Protein AF-0000000075587710 (afdb_homodimer)

Solvent-accessible surface area (backbone atoms only — not comparable to full-atom values): 37498 Å² total; per-residue (Å²): 119,68,67,60,48,54,48,49,49,33,50,53,37,47,31,57,50,26,34,35,82,89,49,84,35,33,71,68,50,51,37,49,43,29,35,50,45,48,35,68,73,72,41,92,62,65,84,88,73,53,68,50,72,68,55,52,52,51,49,53,50,36,36,38,27,84,88,52,61,53,42,57,69,36,77,43,79,55,88,100,44,49,29,39,27,38,67,49,89,57,52,49,74,70,55,55,63,57,49,69,68,40,44,34,52,50,50,51,49,50,49,53,52,55,22,51,40,58,54,83,82,44,56,63,55,68,50,39,61,73,62,35,70,65,50,66,76,58,52,92,77,62,67,63,39,31,36,46,60,54,48,93,67,33,36,47,67,83,70,48,49,64,58,54,51,48,52,26,34,78,67,49,20,12,32,37,34,33,37,40,52,87,97,50,71,69,40,79,41,50,30,21,46,58,35,38,39,36,47,95,63,38,51,27,42,32,24,33,39,79,93,42,95,54,78,42,74,41,55,47,51,34,42,78,43,78,40,82,63,40,52,83,72,34,66,82,72,63,90,84,64,52,69,68,65,71,45,63,43,40,48,72,79,69,80,68,99,64,67,72,36,63,34,31,32,39,20,39,70,69,51,39,56,53,38,68,39,42,53,88,46,91,60,51,41,78,50,88,59,56,46,95,88,65,29,40,34,37,35,35,57,32,36,92,38,70,52,42,53,26,56,58,33,29,52,47,55,39,45,44,63,65,33,44,65,68,58,25,50,52,52,36,54,39,26,43,50,30,27,51,64,62,71,108,118,68,68,59,48,55,48,48,50,33,51,52,37,46,31,57,49,26,35,36,81,88,49,84,35,33,70,69,52,50,35,49,43,29,33,50,46,48,36,67,72,73,40,91,62,66,84,86,72,53,68,50,71,68,54,51,51,48,48,52,50,36,35,39,28,83,87,51,60,52,42,58,68,38,77,44,78,54,87,97,43,48,30,41,28,39,66,49,90,56,53,49,73,71,55,55,62,58,49,70,68,41,42,34,53,50,50,51,51,50,49,53,53,54,22,52,38,59,55,83,81,46,57,62,55,67,50,40,62,74,61,34,69,64,51,65,78,56,51,91,75,62,66,64,39,32,34,47,59,56,50,94,67,33,36,47,68,82,70,49,49,64,58,54,50,49,52,25,33,78,65,47,20,12,31,36,33,32,37,41,52,88,97,50,71,68,44,79,42,52,30,22,46,59,36,36,38,35,48,95,63,40,51,27,42,32,24,32,38,80,93,42,94,54,78,43,74,40,55,47,52,34,42,78,44,77,41,82,63,41,52,84,72,34,65,81,73,63,88,85,65,51,68,69,66,72,43,61,43,38,50,72,79,69,80,69,99,63,68,70,38,64,34,32,32,40,20,38,71,70,50,38,54,54,38,68,37,42,54,86,46,88,60,50,42,77,49,88,60,57,46,96,88,65,29,41,33,37,35,35,56,32,36,91,38,70,52,43,52,27,56,57,33,27,51,48,57,40,46,43,63,65,33,43,65,70,55,26,49,52,51,37,55,37,26,43,50,31,27,52,62,63,70,108

Radius of gyration: 30.26 Å; Cα contacts (8 Å, |Δi|>4): 1170; chains: 2; bounding box: 77×91×70 Å

InterPro domains:
  IPR026881 WYL domain [PF13280] (161-227)
  IPR051534 CBASS antivirus and pafABC operon-associated protein [PTHR34580] (23-342)
  IPR057727 WCX domain [PF25583] (269-338)

Foldseek 3Di:
DVVVVLLVQLQQQLQVVQQDPQDFAFLVNSQVSSQVSCCVVVPPDPPVPGDDSVVNVVSVVQCCDPVHQVWAKDFDDDDPTTTIHTPDHRDGSPPPDDDPVRVVVVLVVLLVLVLEPADLVCVVSVCVVVVCVPPVVSPPDSHRPYYDDADPPQAQSVVCLVVVLVVCQVSQWWKWWFFADPPDHTDTWIWRWHDWDDDPRWIWTWTDTLVGPDIDIGTSSGTDDMDTDGNPSGDDDDPPDDVCVVCQAAQDDDDDPDAWWKWKKWFAPVVCVVCVVPPSHPQKDWDPDHDPVGTTIIIGTHDDDPNVLVVVCVCPPRMAIDDDPVSNVVNVVVVVVVVVVVVD/DVVVVLLVQLQQQLQVVQQPPQDFAFLVNSQVSSQVSCCVVVPPDPPVPGDDSVVNVVSVVQCCDPVHQVFAKDFDDDDPTTTIHTPDHRDGSPPPDDDPVRVVVVLVVLLVLVLEPADLVCVVSVCVVVVCVPPVVSPPDSHRPYYDDADPPQAQSVVCLVVVLVVCQVSQWWKWWFFADPPDHTDTWIWRWHDWDDDPRWIWTWTDTLVGPDIDIGTSSGTDDMDTDGNPSGDDDDPPDDVCVVCQAAQDDDDDPDAWWKWKKWFAPVVCVVCVVPPSHPQKDWDPDHDPVRTTIIIGTHDDDPNVLVVVCVCPPRMAIDDDPVSNVVNVVVVVVVVVVVVD

Structure (mmCIF, N/CA/C/O backbone):
data_AF-0000000075587710-model_v1
#
loop_
_entity.id
_entity.type
_entity.pdbx_description
1 polymer 'WYL domain-containing protein'
#
loop_
_atom_site.group_PDB
_atom_site.id
_atom_site.type_symbol
_atom_site.label_atom_id
_atom_site.label_alt_id
_atom_site.label_comp_id
_atom_site.label_asym_id
_atom_site.label_entity_id
_atom_site.label_seq_id
_atom_site.pdbx_PDB_ins_code
_atom_site.Cartn_x
_atom_site.Cartn_y
_atom_site.Cartn_z
_atom_site.occupancy
_atom_site.B_iso_or_equiv
_atom_site.auth_seq_id
_atom_site.auth_comp_id
_atom_site.auth_asym_id
_atom_site.auth_atom_id
_atom_site.pdbx_PDB_model_num
ATOM 1 N N . MET A 1 1 ? -17.438 37.375 35.469 1 32.97 1 MET A N 1
ATOM 2 C CA . MET A 1 1 ? -16.5 36.281 35.281 1 32.97 1 MET A CA 1
ATOM 3 C C . MET A 1 1 ? -17.219 35 34.844 1 32.97 1 MET A C 1
ATOM 5 O O . MET A 1 1 ? -16.719 34.25 34 1 32.97 1 MET A O 1
ATOM 9 N N . ALA A 1 2 ? -18.328 34.719 35.438 1 43.59 2 ALA A N 1
ATOM 10 C CA . ALA A 1 2 ? -19.188 33.531 35.281 1 43.59 2 ALA A CA 1
ATOM 11 C C . ALA A 1 2 ? -19.828 33.531 33.875 1 43.59 2 ALA A C 1
ATOM 13 O O . ALA A 1 2 ? -19.969 32.469 33.281 1 43.59 2 ALA A O 1
ATOM 14 N N . THR A 1 3 ? -20.297 34.688 33.406 1 47.09 3 THR A N 1
ATOM 15 C CA . THR A 1 3 ? -20.969 34.969 32.156 1 47.09 3 THR A CA 1
ATOM 16 C C . THR A 1 3 ? -20.078 34.625 30.953 1 47.09 3 THR A C 1
ATOM 18 O O . THR A 1 3 ? -20.547 34.094 29.953 1 47.09 3 THR A O 1
ATOM 21 N N . ASN A 1 4 ? -18.812 34.844 31.203 1 57.78 4 ASN A N 1
ATOM 22 C CA . ASN A 1 4 ? -17.812 34.656 30.172 1 57.78 4 ASN A CA 1
ATOM 23 C C . ASN A 1 4 ? -17.547 33.156 29.922 1 57.78 4 ASN A C 1
ATOM 25 O O . ASN A 1 4 ? -17.406 32.75 28.781 1 57.78 4 ASN A O 1
ATOM 29 N N . LYS A 1 5 ? -17.766 32.438 31.016 1 62.84 5 LYS A N 1
ATOM 30 C CA . LYS A 1 5 ? -17.547 31.016 30.891 1 62.84 5 LYS A CA 1
ATOM 31 C C . LYS A 1 5 ? -18.688 30.344 30.125 1 62.84 5 LYS A C 1
ATOM 33 O O . LYS A 1 5 ? -18.453 29.484 29.281 1 62.84 5 LYS A O 1
ATOM 38 N N . ASN A 1 6 ? -19.938 30.734 30.547 1 73.25 6 ASN A N 1
ATOM 39 C CA . ASN A 1 6 ? -21.109 30.188 29.875 1 73.25 6 ASN A CA 1
ATOM 40 C C . ASN A 1 6 ? -21.078 30.5 28.375 1 73.25 6 ASN A C 1
ATOM 42 O O . ASN A 1 6 ? -21.469 29.656 27.562 1 73.25 6 ASN A O 1
ATOM 46 N N . ALA A 1 7 ? -20.609 31.719 28.172 1 76.38 7 ALA A N 1
ATOM 47 C CA . ALA A 1 7 ? -20.5 32.094 26.766 1 76.38 7 ALA A CA 1
ATOM 48 C C . ALA A 1 7 ? -19.516 31.188 26.031 1 76.38 7 ALA A C 1
ATOM 50 O O . ALA A 1 7 ? -19.781 30.734 24.922 1 76.38 7 ALA A O 1
ATOM 51 N N . GLN A 1 8 ? -18.5 30.891 26.719 1 72.06 8 GLN A N 1
ATOM 52 C CA . GLN A 1 8 ? -17.484 30.031 26.125 1 72.06 8 GLN A CA 1
ATOM 53 C C . GLN A 1 8 ? -18.031 28.625 25.875 1 72.06 8 GLN A C 1
ATOM 55 O O . GLN A 1 8 ? -17.75 28.016 24.844 1 72.06 8 GLN A O 1
ATOM 60 N N . ILE A 1 9 ? -18.781 28.219 26.812 1 74.75 9 ILE A N 1
ATOM 61 C CA . ILE A 1 9 ? -19.391 26.906 26.672 1 74.75 9 ILE A CA 1
ATOM 62 C C . ILE A 1 9 ? -20.328 26.891 25.469 1 74.75 9 ILE A C 1
ATOM 64 O O . ILE A 1 9 ? -20.328 25.938 24.672 1 74.75 9 ILE A O 1
ATOM 68 N N . ARG A 1 10 ? -21.047 27.953 25.375 1 84.12 10 ARG A N 1
ATOM 69 C CA . ARG A 1 10 ? -21.984 28.062 24.266 1 84.12 10 ARG A CA 1
ATOM 70 C C . ARG A 1 10 ? -21.25 28.125 22.922 1 84.12 10 ARG A C 1
ATOM 72 O O . ARG A 1 10 ? -21.641 27.469 21.953 1 84.12 10 ARG A O 1
ATOM 79 N N . TYR A 1 11 ? -20.156 28.906 22.922 1 80.5 11 TYR A N 1
ATOM 80 C CA . TYR A 1 11 ? -19.391 29.016 21.688 1 80.5 11 TYR A CA 1
ATOM 81 C C . TYR A 1 11 ? -18.875 27.656 21.25 1 80.5 11 TYR A C 1
ATOM 83 O O . TYR A 1 11 ? -18.906 27.344 20.047 1 80.5 11 TYR A O 1
ATOM 91 N N . GLN A 1 12 ? -18.438 26.906 22.203 1 74.31 12 GLN A N 1
ATOM 92 C CA . GLN A 1 12 ? -17.922 25.578 21.875 1 74.31 12 GLN A CA 1
ATOM 93 C C . GLN A 1 12 ? -19.016 24.672 21.344 1 74.31 12 GLN A C 1
ATOM 95 O O . GLN A 1 12 ? -18.812 23.906 20.406 1 74.31 12 GLN A O 1
ATOM 100 N N . ALA A 1 13 ? -20.172 24.719 22 1 81.38 13 ALA A N 1
ATOM 101 C CA . ALA A 1 13 ? -21.312 23.922 21.562 1 81.38 13 ALA A CA 1
ATOM 102 C C . ALA A 1 13 ? -21.734 24.312 20.141 1 81.38 13 ALA A C 1
ATOM 104 O O . ALA A 1 13 ? -21.984 23.453 19.297 1 81.38 13 ALA A O 1
ATOM 105 N N . LEU A 1 14 ? -21.812 25.625 19.906 1 88.38 14 LEU A N 1
ATOM 106 C CA . LEU A 1 14 ? -22.188 26.125 18.594 1 88.38 14 LEU A CA 1
ATOM 107 C C . LEU A 1 14 ? -21.141 25.719 17.547 1 88.38 14 LEU A C 1
ATOM 109 O O . LEU A 1 14 ? -21.5 25.344 16.438 1 88.38 14 LEU A O 1
ATOM 113 N N . ASP A 1 15 ? -19.875 25.844 17.969 1 80.25 15 ASP A N 1
ATOM 114 C CA . ASP A 1 15 ? -18.766 25.469 17.078 1 80.25 15 ASP A CA 1
ATOM 115 C C . ASP A 1 15 ? -18.922 24.031 16.594 1 80.25 15 ASP A C 1
ATOM 117 O O . ASP A 1 15 ? -18.766 23.75 15.406 1 80.25 15 ASP A O 1
ATOM 121 N N . ARG A 1 16 ? -19.234 23.125 17.469 1 78.12 16 ARG A N 1
ATOM 122 C CA . ARG A 1 16 ? -19.422 21.719 17.141 1 78.12 16 ARG A CA 1
ATOM 123 C C . ARG A 1 16 ? -20.562 21.531 16.156 1 78.12 16 ARG A C 1
ATOM 125 O O . ARG A 1 16 ? -20.469 20.734 15.219 1 78.12 16 ARG A O 1
ATOM 132 N N . CYS A 1 17 ? -21.625 22.25 16.406 1 86.06 17 CYS A N 1
ATOM 133 C CA . CYS A 1 17 ? -22.812 22.125 15.562 1 86.06 17 CYS A CA 1
ATOM 134 C C . CYS A 1 17 ? -22.547 22.719 14.18 1 86.06 17 CYS A C 1
ATOM 136 O O . CYS A 1 17 ? -22.828 22.078 13.164 1 86.06 17 CYS A O 1
ATOM 138 N N . LEU A 1 18 ? -21.953 23.922 14.141 1 88.81 18 LEU A N 1
ATOM 139 C CA . LEU A 1 18 ? -21.781 24.656 12.891 1 88.81 18 LEU A CA 1
ATOM 140 C C . LEU A 1 18 ? -20.734 23.984 12.016 1 88.81 18 LEU A C 1
ATOM 142 O O . LEU A 1 18 ? -20.766 24.109 10.789 1 88.81 18 LEU A O 1
ATOM 146 N N . GLY A 1 19 ? -19.812 23.328 12.688 1 80.31 19 GLY A N 1
ATOM 147 C CA . GLY A 1 19 ? -18.766 22.641 11.969 1 80.31 19 GLY A CA 1
ATOM 148 C C . GLY A 1 19 ? -19.203 21.312 11.391 1 80.31 19 GLY A C 1
ATOM 149 O O . GLY A 1 19 ? -18.531 20.75 10.523 1 80.31 19 GLY A O 1
ATOM 150 N N . ASN A 1 20 ? -20.266 20.781 11.844 1 75.38 20 ASN A N 1
ATOM 151 C CA . ASN A 1 20 ? -20.781 19.484 11.398 1 75.38 20 ASN A CA 1
ATOM 152 C C . ASN A 1 20 ? -21.641 19.625 10.148 1 75.38 20 ASN A C 1
ATOM 154 O O . ASN A 1 20 ? -22.828 19.922 10.234 1 75.38 20 ASN A O 1
ATOM 158 N N . TRP A 1 21 ? -21.016 19.406 8.945 1 72.81 21 TRP A N 1
ATOM 159 C CA . TRP A 1 21 ? -21.703 19.594 7.672 1 72.81 21 TRP A CA 1
ATOM 160 C C . TRP A 1 21 ? -22.641 18.422 7.387 1 72.81 21 TRP A C 1
ATOM 162 O O . TRP A 1 21 ? -23.422 18.469 6.434 1 72.81 21 TRP A O 1
ATOM 172 N N . SER A 1 22 ? -22.531 17.453 8.156 1 65.56 22 SER A N 1
ATOM 173 C CA . SER A 1 22 ? -23.359 16.266 7.91 1 65.56 22 SER A CA 1
ATOM 174 C C . SER A 1 22 ? -24.766 16.469 8.453 1 65.56 22 SER A C 1
ATOM 176 O O . SER A 1 22 ? -25.688 15.711 8.102 1 65.56 22 SER A O 1
ATOM 178 N N . ARG A 1 23 ? -24.953 17.391 9.281 1 79.06 23 ARG A N 1
ATOM 179 C CA . ARG A 1 23 ? -26.234 17.641 9.922 1 79.06 23 ARG A CA 1
ATOM 180 C C . ARG A 1 23 ? -26.656 19.094 9.742 1 79.06 23 ARG A C 1
ATOM 182 O O . ARG A 1 23 ? -25.828 20 9.844 1 79.06 23 ARG A O 1
ATOM 189 N N . ARG A 1 24 ? -27.922 19.234 9.383 1 86.5 24 ARG A N 1
ATOM 190 C CA . ARG A 1 24 ? -28.484 20.594 9.32 1 86.5 24 ARG A CA 1
ATOM 191 C C . ARG A 1 24 ? -28.938 21.047 10.695 1 86.5 24 ARG A C 1
ATOM 193 O O . ARG A 1 24 ? -29.859 20.469 11.273 1 86.5 24 ARG A O 1
ATOM 200 N N . TYR A 1 25 ? -28.344 22.047 11.242 1 92.38 25 TYR A N 1
ATOM 201 C CA . TYR A 1 25 ? -28.703 22.578 12.555 1 92.38 25 TYR A CA 1
ATOM 202 C C . TYR A 1 25 ? -29.578 23.812 12.422 1 92.38 25 TYR A C 1
ATOM 204 O O . TYR A 1 25 ? -29.109 24.859 11.93 1 92.38 25 TYR A O 1
ATOM 212 N N . TYR A 1 26 ? -30.906 23.641 12.82 1 93.31 26 TYR A N 1
ATOM 213 C CA . TYR A 1 26 ? -31.812 24.781 12.906 1 93.31 26 TYR A CA 1
ATOM 214 C C . TYR A 1 26 ? -31.625 25.516 14.227 1 93.31 26 TYR A C 1
ATOM 216 O O . TYR A 1 26 ? -30.938 25.047 15.125 1 93.31 26 TYR A O 1
ATOM 224 N N . ILE A 1 27 ? -32.281 26.734 14.297 1 94.06 27 ILE A N 1
ATOM 225 C CA . ILE A 1 27 ? -32.062 27.578 15.469 1 94.06 27 ILE A CA 1
ATOM 226 C C . ILE A 1 27 ? -32.469 26.812 16.734 1 94.06 27 ILE A C 1
ATOM 228 O O . ILE A 1 27 ? -31.812 26.938 17.766 1 94.06 27 ILE A O 1
ATOM 232 N N . GLU A 1 28 ? -33.469 25.969 16.594 1 93.12 28 GLU A N 1
ATOM 233 C CA . GLU A 1 28 ? -33.938 25.203 17.75 1 93.12 28 GLU A CA 1
ATOM 234 C C . GLU A 1 28 ? -32.906 24.156 18.156 1 93.12 28 GLU A C 1
ATOM 236 O O . GLU A 1 28 ? -32.719 23.906 19.344 1 93.12 28 GLU A O 1
ATOM 241 N N . ASP A 1 29 ? -32.25 23.641 17.172 1 92.5 29 ASP A N 1
ATOM 242 C CA . ASP A 1 29 ? -31.203 22.656 17.422 1 92.5 29 ASP A CA 1
ATOM 243 C C . ASP A 1 29 ? -30.016 23.297 18.141 1 92.5 29 ASP A C 1
ATOM 245 O O . ASP A 1 29 ? -29.422 22.688 19.031 1 92.5 29 ASP A O 1
ATOM 249 N N . LEU A 1 30 ? -29.688 24.469 17.734 1 94.38 30 LEU A N 1
ATOM 250 C CA . LEU A 1 30 ? -28.562 25.188 18.328 1 94.38 30 LEU A CA 1
ATOM 251 C C . LEU A 1 30 ? -28.859 25.562 19.766 1 94.38 30 LEU A C 1
ATOM 253 O O . LEU A 1 30 ? -27.969 25.469 20.625 1 94.38 30 LEU A O 1
ATOM 257 N N . ILE A 1 31 ? -30.109 25.922 20.062 1 93.12 31 ILE A N 1
ATOM 258 C CA . ILE A 1 31 ? -30.547 26.234 21.422 1 93.12 31 ILE A CA 1
ATOM 259 C C . ILE A 1 31 ? -30.422 25 22.297 1 93.12 31 ILE A C 1
ATOM 261 O O . ILE A 1 31 ? -29.875 25.062 23.406 1 93.12 31 ILE A O 1
ATOM 265 N N . ASP A 1 32 ? -30.875 23.953 21.703 1 90.88 32 ASP A N 1
ATOM 266 C CA . ASP A 1 32 ? -30.812 22.688 22.453 1 90.88 32 ASP A CA 1
ATOM 267 C C . ASP A 1 32 ? -29.375 22.297 22.75 1 90.88 32 ASP A C 1
ATOM 269 O O . ASP A 1 32 ? -29.062 21.844 23.844 1 90.88 32 ASP A O 1
ATOM 273 N N . ALA A 1 33 ? -28.547 22.469 21.75 1 88.75 33 ALA A N 1
ATOM 274 C CA . ALA A 1 33 ? -27.141 22.109 21.922 1 88.75 33 ALA A CA 1
ATOM 275 C C . ALA A 1 33 ? -26.484 22.969 23 1 88.75 33 ALA A C 1
ATOM 277 O O . ALA A 1 33 ? -25.703 22.453 23.812 1 88.75 33 ALA A O 1
ATOM 278 N N . CYS A 1 34 ? -26.734 24.203 23.062 1 88 34 CYS A N 1
ATOM 279 C CA . CYS A 1 34 ? -26.188 25.109 24.062 1 88 34 CYS A CA 1
ATOM 280 C C . CYS A 1 34 ? -26.688 24.75 25.453 1 88 34 CYS A C 1
ATOM 282 O O . CYS A 1 34 ? -25.906 24.688 26.406 1 88 34 CYS A O 1
ATOM 284 N N . ASN A 1 35 ? -27.969 24.516 25.516 1 86.69 35 ASN A N 1
ATOM 285 C CA . ASN A 1 35 ? -28.562 24.188 26.812 1 86.69 35 ASN A CA 1
ATOM 286 C C . ASN A 1 35 ? -28.031 22.859 27.359 1 86.69 35 ASN A C 1
ATOM 288 O O . ASN A 1 35 ? -27.812 22.719 28.562 1 86.69 35 ASN A O 1
ATOM 292 N N . GLU A 1 36 ? -27.938 21.969 26.438 1 83.69 36 GLU A N 1
ATOM 293 C CA . GLU A 1 36 ? -27.359 20.703 26.844 1 83.69 36 GLU A CA 1
ATOM 294 C C . GLU A 1 36 ? -25.922 20.875 27.359 1 83.69 36 GLU A C 1
ATOM 296 O O . GLU A 1 36 ? -25.562 20.297 28.375 1 83.69 36 GLU A O 1
ATOM 301 N N . ALA A 1 37 ? -25.141 21.625 26.656 1 79.38 37 ALA A N 1
ATOM 302 C CA . ALA A 1 37 ? -23.75 21.859 27.047 1 79.38 37 ALA A CA 1
ATOM 303 C C . ALA A 1 37 ? -23.672 22.578 28.391 1 79.38 37 ALA A C 1
ATOM 305 O O . ALA A 1 37 ? -22.844 22.234 29.25 1 79.38 37 ALA A O 1
ATOM 306 N N . LEU A 1 38 ? -24.469 23.5 28.594 1 79.81 38 LEU A N 1
ATOM 307 C CA . LEU A 1 38 ? -24.516 24.234 29.844 1 79.81 38 LEU A CA 1
ATOM 308 C C . LEU A 1 38 ? -24.938 23.344 31 1 79.81 38 LEU A C 1
ATOM 310 O O . LEU A 1 38 ? -24.406 23.453 32.094 1 79.81 38 LEU A O 1
ATOM 314 N N . TYR A 1 39 ? -25.938 22.547 30.609 1 78.25 39 TYR A N 1
ATOM 315 C CA . TYR A 1 39 ? -26.391 21.609 31.625 1 78.25 39 TYR A CA 1
ATOM 316 C C . TYR A 1 39 ? -25.266 20.672 32.031 1 78.25 39 TYR A C 1
ATOM 318 O O . TYR A 1 39 ? -25.062 20.406 33.219 1 78.25 39 TYR A O 1
ATOM 326 N N . LEU A 1 40 ? -24.594 20.188 31.062 1 74.94 40 LEU A N 1
ATOM 327 C CA . LEU A 1 40 ? -23.516 19.234 31.297 1 74.94 40 LEU A CA 1
ATOM 328 C C . LEU A 1 40 ? -22.391 19.875 32.094 1 74.94 40 LEU A C 1
ATOM 330 O O . LEU A 1 40 ? -21.797 19.234 32.969 1 74.94 40 LEU A O 1
ATOM 334 N N . TYR A 1 41 ? -22 21.016 31.797 1 65 41 TYR A N 1
ATOM 335 C CA . TYR A 1 41 ? -20.859 21.672 32.406 1 65 41 TYR A CA 1
ATOM 336 C C . TYR A 1 41 ? -21.25 22.297 33.75 1 65 41 TYR A C 1
ATOM 338 O O . TYR A 1 41 ? -20.469 22.281 34.719 1 65 41 TYR A O 1
ATOM 346 N N . ASN A 1 42 ? -22.312 22.891 33.812 1 66.88 42 ASN A N 1
ATOM 347 C CA . ASN A 1 42 ? -22.703 23.594 35.031 1 66.88 42 ASN A CA 1
ATOM 348 C C . ASN A 1 42 ? -23.5 22.688 35.969 1 66.88 42 ASN A C 1
ATOM 350 O O . ASN A 1 42 ? -23.656 23 37.125 1 66.88 42 ASN A O 1
ATOM 354 N N . GLY A 1 43 ? -23.781 21.391 35.656 1 61 43 GLY A N 1
ATOM 355 C CA . GLY A 1 43 ? -24.609 20.5 36.438 1 61 43 GLY A CA 1
ATOM 356 C C . GLY A 1 43 ? -26.094 20.766 36.312 1 61 43 GLY A C 1
ATOM 357 O O . GLY A 1 43 ? -26.516 21.484 35.406 1 61 43 GLY A O 1
ATOM 358 N N . GLN A 1 44 ? -27.062 20.5 37.625 1 53.81 44 GLN A N 1
ATOM 359 C CA . GLN A 1 44 ? -28.5 20.422 37.75 1 53.81 44 GLN A CA 1
ATOM 360 C C . GLN A 1 44 ? -29.172 21.719 37.344 1 53.81 44 GLN A C 1
ATOM 362 O O . GLN A 1 44 ? -29.375 22.625 38.156 1 53.81 44 GLN A O 1
ATOM 367 N N . GLY A 1 45 ? -28.938 22.344 36.438 1 50.12 45 GLY A N 1
ATOM 368 C CA . GLY A 1 45 ? -29.594 23.641 36.344 1 50.12 45 GLY A CA 1
ATOM 369 C C . GLY A 1 45 ? -31.094 23.531 36.062 1 50.12 45 GLY A C 1
ATOM 370 O O . GLY A 1 45 ? -31.562 22.5 35.594 1 50.12 45 GLY A O 1
ATOM 371 N N . LYS A 1 46 ? -31.953 24.156 36.906 1 51 46 LYS A N 1
ATOM 372 C CA . LYS A 1 46 ? -33.406 24.219 36.688 1 51 46 LYS A CA 1
ATOM 373 C C . LYS A 1 46 ? -33.719 24.5 35.219 1 51 46 LYS A C 1
ATOM 375 O O . LYS A 1 46 ? -33.031 25.297 34.562 1 51 46 LYS A O 1
ATOM 380 N N . LYS A 1 47 ? -34.438 23.703 34.531 1 50.97 47 LYS A N 1
ATOM 381 C CA . LYS A 1 47 ? -35.031 23.719 33.219 1 50.97 47 LYS A CA 1
ATOM 382 C C . LYS A 1 47 ? -35.344 25.141 32.75 1 50.97 47 LYS A C 1
ATOM 384 O O . LYS A 1 47 ? -35.25 25.438 31.547 1 50.97 47 LYS A O 1
ATOM 389 N N . GLU A 1 48 ? -35.688 25.953 33.594 1 52.81 48 GLU A N 1
ATOM 390 C CA . GLU A 1 48 ? -36.188 27.312 33.344 1 52.81 48 GLU A CA 1
ATOM 391 C C . GLU A 1 48 ? -35.031 28.234 32.969 1 52.81 48 GLU A C 1
ATOM 393 O O . GLU A 1 48 ? -35.219 29.328 32.438 1 52.81 48 GLU A O 1
ATOM 398 N N . ASP A 1 49 ? -33.656 27.828 33.125 1 60.84 49 ASP A N 1
ATOM 399 C CA . ASP A 1 49 ? -32.5 28.719 33.094 1 60.84 49 ASP A CA 1
ATOM 400 C C . ASP A 1 49 ? -31.703 28.5 31.797 1 60.84 49 ASP A C 1
ATOM 402 O O . ASP A 1 49 ? -30.547 28.891 31.719 1 60.84 49 ASP A O 1
ATOM 406 N N . GLY A 1 50 ? -32.188 27.953 30.938 1 73.19 50 GLY A N 1
ATOM 407 C CA . GLY A 1 50 ? -31.5 27.703 29.688 1 73.19 50 GLY A CA 1
ATOM 408 C C . GLY A 1 50 ? -31.469 28.906 28.766 1 73.19 50 GLY A C 1
ATOM 409 O O . GLY A 1 50 ? -32.188 29.875 29 1 73.19 50 GLY A O 1
ATOM 410 N N . VAL A 1 51 ? -30.562 28.922 27.797 1 84.19 51 VAL A N 1
ATOM 411 C CA . VAL A 1 51 ? -30.453 30.047 26.891 1 84.19 51 VAL A CA 1
ATOM 412 C C . VAL A 1 51 ? -31.625 30.031 25.891 1 84.19 51 VAL A C 1
ATOM 414 O O . VAL A 1 51 ? -32.156 28.969 25.578 1 84.19 51 VAL A O 1
ATOM 417 N N . LYS A 1 52 ? -32.219 31.188 25.625 1 88.44 52 LYS A N 1
ATOM 418 C CA . LYS A 1 52 ? -33.312 31.359 24.672 1 88.44 52 LYS A CA 1
ATOM 419 C C . LYS A 1 52 ? -32.75 31.734 23.297 1 88.44 52 LYS A C 1
ATOM 421 O O . LYS A 1 52 ? -31.547 31.891 23.109 1 88.44 52 LYS A O 1
ATOM 426 N N . LYS A 1 53 ? -33.719 31.828 22.375 1 92.44 53 LYS A N 1
ATOM 427 C CA . LYS A 1 53 ? -33.406 32.062 20.969 1 92.44 53 LYS A CA 1
ATOM 428 C C . LYS A 1 53 ? -32.531 33.312 20.812 1 92.44 53 LYS A C 1
ATOM 430 O O . LYS A 1 53 ? -31.547 33.312 20.078 1 92.44 53 LYS A O 1
ATOM 435 N N . ARG A 1 54 ? -32.875 34.344 21.5 1 90.25 54 ARG A N 1
ATOM 436 C CA . ARG A 1 54 ? -32.188 35.625 21.375 1 90.25 54 ARG A CA 1
ATOM 437 C C . ARG A 1 54 ? -30.719 35.469 21.75 1 90.25 54 ARG A C 1
ATOM 439 O O . ARG A 1 54 ? -29.844 36 21.062 1 90.25 54 ARG A O 1
ATOM 446 N N . GLN A 1 55 ? -30.422 34.781 22.797 1 87.88 55 GLN A N 1
ATOM 447 C CA . GLN A 1 55 ? -29.047 34.594 23.266 1 87.88 55 GLN A CA 1
ATOM 448 C C . GLN A 1 55 ? -28.219 33.844 22.25 1 87.88 55 GLN A C 1
ATOM 450 O O . GLN A 1 55 ? -27.062 34.188 21.984 1 87.88 55 GLN A O 1
ATOM 455 N N . VAL A 1 56 ? -28.766 32.812 21.688 1 92.56 56 VAL A N 1
ATOM 456 C CA . VAL A 1 56 ? -28.047 32 20.703 1 92.56 56 VAL A CA 1
ATOM 457 C C . VAL A 1 56 ? -27.766 32.844 19.453 1 92.56 56 VAL A C 1
ATOM 459 O O . VAL A 1 56 ? -26.672 32.781 18.891 1 92.56 56 VAL A O 1
ATOM 462 N N . GLN A 1 57 ? -28.719 33.625 19.125 1 91.44 57 GLN A N 1
ATOM 463 C CA . GLN A 1 57 ? -28.531 34.5 17.984 1 91.44 57 GLN A CA 1
ATOM 464 C C . GLN A 1 57 ? -27.422 35.531 18.266 1 91.44 57 GLN A C 1
ATOM 466 O O . GLN A 1 57 ? -26.625 35.812 17.375 1 91.44 57 GLN A O 1
ATOM 471 N N . ASP A 1 58 ? -27.422 36 19.422 1 88 58 ASP A N 1
ATOM 472 C CA . ASP A 1 58 ? -26.375 36.938 19.828 1 88 58 ASP A CA 1
ATOM 473 C C . ASP A 1 58 ? -25 36.25 19.797 1 88 58 ASP A C 1
ATOM 475 O O . ASP A 1 58 ? -24.016 36.844 19.391 1 88 58 ASP A O 1
ATOM 479 N N . ASP A 1 59 ? -24.984 35.094 20.297 1 87.88 59 ASP A N 1
ATOM 480 C CA . ASP A 1 59 ? -23.75 34.312 20.281 1 87.88 59 ASP A CA 1
ATOM 481 C C . ASP A 1 59 ? -23.25 34.094 18.859 1 87.88 59 ASP A C 1
ATOM 483 O O . ASP A 1 59 ? -22.062 34.219 18.578 1 87.88 59 ASP A O 1
ATOM 487 N N . LEU A 1 60 ? -24.188 33.75 17.984 1 90.62 60 LEU A N 1
ATOM 488 C CA . LEU A 1 60 ? -23.828 33.562 16.594 1 90.62 60 LEU A CA 1
ATOM 489 C C . LEU A 1 60 ? -23.234 34.844 16 1 90.62 60 LEU A C 1
ATOM 491 O O . LEU A 1 60 ? -22.234 34.781 15.297 1 90.62 60 LEU A O 1
ATOM 495 N N . LYS A 1 61 ? -23.875 35.938 16.312 1 86.19 61 LYS A N 1
ATOM 496 C CA . LYS A 1 61 ? -23.391 37.219 15.844 1 86.19 61 LYS A CA 1
ATOM 497 C C . LYS A 1 61 ? -22 37.531 16.391 1 86.19 61 LYS A C 1
ATOM 499 O O . LYS A 1 61 ? -21.156 38.062 15.68 1 86.19 61 LYS A O 1
ATOM 504 N N . PHE A 1 62 ? -21.797 37.188 17.609 1 79.44 62 PHE A N 1
ATOM 505 C CA . PHE A 1 62 ? -20.5 37.375 18.219 1 79.44 62 PHE A CA 1
ATOM 506 C C . PHE A 1 62 ? -19.438 36.5 17.516 1 79.44 62 PHE A C 1
ATOM 508 O O . PHE A 1 62 ? -18.344 37 17.219 1 79.44 62 PHE A O 1
ATOM 515 N N . MET A 1 63 ? -19.766 35.281 17.328 1 81.38 63 MET A N 1
ATOM 516 C CA . MET A 1 63 ? -18.828 34.375 16.688 1 81.38 63 MET A CA 1
ATOM 517 C C . MET A 1 63 ? -18.422 34.875 15.305 1 81.38 63 MET A C 1
ATOM 519 O O . MET A 1 63 ? -17.281 34.656 14.875 1 81.38 63 MET A O 1
ATOM 523 N N . GLU A 1 64 ? -19.344 35.625 14.711 1 80.81 64 GLU A N 1
ATOM 524 C CA . GLU A 1 64 ? -19.078 36.188 13.383 1 80.81 64 GLU A CA 1
ATOM 525 C C . GLU A 1 64 ? -18.328 37.5 13.477 1 80.81 64 GLU A C 1
ATOM 527 O O . GLU A 1 64 ? -17.625 37.875 12.547 1 80.81 64 GLU A O 1
ATOM 532 N N . SER A 1 65 ? -18.469 38.094 14.508 1 74.31 65 SER A N 1
ATOM 533 C CA . SER A 1 65 ? -17.953 39.438 14.664 1 74.31 65 SER A CA 1
ATOM 534 C C . SER A 1 65 ? -16.422 39.469 14.719 1 74.31 65 SER A C 1
ATOM 536 O O . SER A 1 65 ? -15.805 38.438 15.008 1 74.31 65 SER A O 1
ATOM 538 N N . GLU A 1 66 ? -15.859 40.625 14.484 1 65.31 66 GLU A N 1
ATOM 539 C CA . GLU A 1 66 ? -14.414 40.844 14.523 1 65.31 66 GLU A CA 1
ATOM 540 C C . GLU A 1 66 ? -13.875 40.688 15.945 1 65.31 66 GLU A C 1
ATOM 542 O O . GLU A 1 66 ? -12.766 40.188 16.141 1 65.31 66 GLU A O 1
ATOM 547 N N . GLU A 1 67 ? -14.625 41.062 16.844 1 58.12 67 GLU A N 1
ATOM 548 C CA . GLU A 1 67 ? -14.227 41 18.25 1 58.12 67 GLU A CA 1
ATOM 549 C C . GLU A 1 67 ? -14.328 39.562 18.766 1 58.12 67 GLU A C 1
ATOM 551 O O . GLU A 1 67 ? -13.727 39.219 19.797 1 58.12 67 GLU A O 1
ATOM 556 N N . GLY A 1 68 ? -15.172 38.781 18.094 1 61 68 GLY A N 1
ATOM 557 C CA . GLY A 1 68 ? -15.312 37.375 18.5 1 61 68 GLY A CA 1
ATOM 558 C C . GLY A 1 68 ? -14.305 36.469 17.844 1 61 68 GLY A C 1
ATOM 559 O O . GLY A 1 68 ? -13.102 36.656 18 1 61 68 GLY A O 1
ATOM 560 N N . TYR A 1 69 ? -14.875 35.531 17.031 1 63.75 69 TYR A N 1
ATOM 561 C CA . TYR A 1 69 ? -14.031 34.5 16.438 1 63.75 69 TYR A CA 1
ATOM 562 C C . TYR A 1 69 ? -13.906 34.719 14.93 1 63.75 69 TYR A C 1
ATOM 564 O O . TYR A 1 69 ? -13.227 33.938 14.242 1 63.75 69 TYR A O 1
ATOM 572 N N . ARG A 1 70 ? -14.562 35.781 14.398 1 65.38 70 ARG A N 1
ATOM 573 C CA . ARG A 1 70 ? -14.555 36.125 12.977 1 65.38 70 ARG A CA 1
ATOM 574 C C . ARG A 1 70 ? -14.93 34.906 12.133 1 65.38 70 ARG A C 1
ATOM 576 O O . ARG A 1 70 ? -14.312 34.656 11.094 1 65.38 70 ARG A O 1
ATOM 583 N N . MET A 1 71 ? -15.844 34.125 12.594 1 76.56 71 MET A N 1
ATOM 584 C CA . MET A 1 71 ? -16.281 32.938 11.844 1 76.56 71 MET A CA 1
ATOM 585 C C . MET A 1 71 ? -17.297 33.344 10.766 1 76.56 71 MET A C 1
ATOM 587 O O . MET A 1 71 ? -18.078 34.281 10.953 1 76.56 71 MET A O 1
ATOM 591 N N . MET A 1 72 ? -17.156 32.719 9.664 1 80.69 72 MET A N 1
ATOM 592 C CA . MET A 1 72 ? -18.172 32.875 8.633 1 80.69 72 MET A CA 1
ATOM 593 C C . MET A 1 72 ? -19.266 31.828 8.781 1 80.69 72 MET A C 1
ATOM 595 O O . MET A 1 72 ? -19.031 30.641 8.508 1 80.69 72 MET A O 1
ATOM 599 N N . ILE A 1 73 ? -20.406 32.25 9.227 1 89 73 ILE A N 1
ATOM 600 C CA . ILE A 1 73 ? -21.531 31.344 9.469 1 89 73 ILE A CA 1
ATOM 601 C C . ILE A 1 73 ? -22.609 31.578 8.414 1 89 73 ILE A C 1
ATOM 603 O O . ILE A 1 73 ? -23.078 32.719 8.227 1 89 73 ILE A O 1
ATOM 607 N N . ASP A 1 74 ? -22.938 30.531 7.711 1 90.31 74 ASP A N 1
ATOM 608 C CA . ASP A 1 74 ? -24 30.609 6.711 1 90.31 74 ASP A CA 1
ATOM 609 C C . ASP A 1 74 ? -25.359 30.297 7.328 1 90.31 74 ASP A C 1
ATOM 611 O O . ASP A 1 74 ? -25.469 29.359 8.125 1 90.31 74 ASP A O 1
ATOM 615 N N . ALA A 1 75 ? -26.297 31.188 7.02 1 90.5 75 ALA A N 1
ATOM 616 C CA . ALA A 1 75 ? -27.703 30.891 7.27 1 90.5 75 ALA A CA 1
ATOM 617 C C . ALA A 1 75 ? -28.422 30.5 5.977 1 90.5 75 ALA A C 1
ATOM 619 O O . ALA A 1 75 ? -28.719 31.359 5.145 1 90.5 75 ALA A O 1
ATOM 620 N N . ILE A 1 76 ? -28.625 29.219 5.773 1 90 76 ILE A N 1
ATOM 621 C CA . ILE A 1 76 ? -29.141 28.703 4.512 1 90 76 ILE A CA 1
ATOM 622 C C . ILE A 1 76 ? -30.641 28.438 4.633 1 90 76 ILE A C 1
ATOM 624 O O . ILE A 1 76 ? -31.094 27.766 5.559 1 90 76 ILE A O 1
ATOM 628 N N . ARG A 1 77 ? -31.391 28.969 3.689 1 86.75 77 ARG A N 1
ATOM 629 C CA . ARG A 1 77 ? -32.844 28.828 3.695 1 86.75 77 ARG A CA 1
ATOM 630 C C . ARG A 1 77 ? -33.25 27.406 3.309 1 86.75 77 ARG A C 1
ATOM 632 O O . ARG A 1 77 ? -32.719 26.844 2.334 1 86.75 77 ARG A O 1
ATOM 639 N N . ASP A 1 78 ? -33.906 26.812 4.184 1 86.12 78 ASP A N 1
ATOM 640 C CA . ASP A 1 78 ? -34.469 25.484 3.971 1 86.12 78 ASP A CA 1
ATOM 641 C C . ASP A 1 78 ? -35.969 25.5 4.188 1 86.12 78 ASP A C 1
ATOM 643 O O . ASP A 1 78 ? -36.469 25.172 5.277 1 86.12 78 ASP A O 1
ATOM 647 N N . GLY A 1 79 ? -36.781 25.859 3.037 1 84 79 GLY A N 1
ATOM 648 C CA . GLY A 1 79 ? -38.188 26.109 3.195 1 84 79 GLY A CA 1
ATOM 649 C C . GLY A 1 79 ? -38.5 27.359 4.012 1 84 79 GLY A C 1
ATOM 650 O O . GLY A 1 79 ? -38.031 28.453 3.674 1 84 79 GLY A O 1
ATOM 651 N N . HIS A 1 80 ? -39.312 27.141 5.16 1 86.19 80 HIS A N 1
ATOM 652 C CA . HIS A 1 80 ? -39.656 28.266 6.035 1 86.19 80 HIS A CA 1
ATOM 653 C C . HIS A 1 80 ? -38.656 28.391 7.18 1 86.19 80 HIS A C 1
ATOM 655 O O . HIS A 1 80 ? -38.781 29.297 8.016 1 86.19 80 HIS A O 1
ATOM 661 N N . ARG A 1 81 ? -37.656 27.484 7.207 1 85.69 81 ARG A N 1
ATOM 662 C CA . ARG A 1 81 ? -36.625 27.516 8.242 1 85.69 81 ARG A CA 1
ATOM 663 C C . ARG A 1 81 ? -35.25 27.734 7.637 1 85.69 81 ARG A C 1
ATOM 665 O O . ARG A 1 81 ? -35.094 27.703 6.414 1 85.69 81 ARG A O 1
ATOM 672 N N . LYS A 1 82 ? -34.312 28.219 8.477 1 91.38 82 LYS A N 1
ATOM 673 C CA . LYS A 1 82 ? -32.906 28.344 8.078 1 91.38 82 LYS A CA 1
ATOM 674 C C . LYS A 1 82 ? -32.031 27.422 8.883 1 91.38 82 LYS A C 1
ATOM 676 O O . LYS A 1 82 ? -32.281 27.188 10.07 1 91.38 82 LYS A O 1
ATOM 681 N N . TYR A 1 83 ? -31.156 26.734 8.273 1 93.12 83 TYR A N 1
ATOM 682 C CA . TYR A 1 83 ? -30.141 26.031 9.039 1 93.12 83 TYR A CA 1
ATOM 683 C C . TYR A 1 83 ? -28.781 26.703 8.906 1 93.12 83 TYR A C 1
ATOM 685 O O . TYR A 1 83 ? -28.547 27.453 7.957 1 93.12 83 TYR A O 1
ATOM 693 N N . TYR A 1 84 ? -27.969 26.531 9.953 1 93.12 84 TYR A N 1
ATOM 694 C CA . TYR A 1 84 ? -26.703 27.25 10.102 1 93.12 84 TYR A CA 1
ATOM 695 C C . TYR A 1 84 ? -25.516 26.312 9.984 1 93.12 84 TYR A C 1
ATOM 697 O O . TYR A 1 84 ? -25.578 25.172 10.477 1 93.12 84 TYR A O 1
ATOM 705 N N . ARG A 1 85 ? -24.547 26.703 9.312 1 89.88 85 ARG A N 1
ATOM 706 C CA . ARG A 1 85 ? -23.281 26 9.258 1 89.88 85 ARG A CA 1
ATOM 707 C C . ARG A 1 85 ? -22.125 26.953 8.93 1 89.88 85 ARG A C 1
ATOM 709 O O . ARG A 1 85 ? -22.359 28.062 8.453 1 89.88 85 ARG A O 1
ATOM 716 N N . TYR A 1 86 ? -20.953 26.531 9.258 1 84.44 86 TYR A N 1
ATOM 717 C CA . TYR A 1 86 ? -19.812 27.312 8.828 1 84.44 86 TYR A CA 1
ATOM 718 C C . TYR A 1 86 ? -19.734 27.391 7.309 1 84.44 86 TYR A C 1
ATOM 720 O O . TYR A 1 86 ? -20.141 26.469 6.613 1 84.44 86 TYR A O 1
ATOM 728 N N . HIS A 1 87 ? -19.344 28.562 6.789 1 80.94 87 HIS A N 1
ATOM 729 C CA . HIS A 1 87 ? -19.203 28.766 5.352 1 80.94 87 HIS A CA 1
ATOM 730 C C . HIS A 1 87 ? -18.25 27.766 4.738 1 80.94 87 HIS A C 1
ATOM 732 O O . HIS A 1 87 ? -18.5 27.234 3.652 1 80.94 87 HIS A O 1
ATOM 738 N N . HIS A 1 88 ? -17.203 27.609 5.465 1 68.44 88 HIS A N 1
ATOM 739 C CA . HIS A 1 88 ? -16.234 26.609 5 1 68.44 88 HIS A CA 1
ATOM 740 C C . HIS A 1 88 ? -16.297 25.344 5.848 1 68.44 88 HIS A C 1
ATOM 742 O O . HIS A 1 88 ? -16.438 25.422 7.07 1 68.44 88 HIS A O 1
ATOM 748 N N . ARG A 1 89 ? -16.062 24.328 5.195 1 61.59 89 ARG A N 1
ATOM 749 C CA . ARG A 1 89 ? -16.047 23.031 5.84 1 61.59 89 ARG A CA 1
ATOM 750 C C . ARG A 1 89 ? -14.859 22.875 6.781 1 61.59 89 ARG A C 1
ATOM 752 O O . ARG A 1 89 ? -13.781 23.406 6.504 1 61.59 89 ARG A O 1
ATOM 759 N N . ASN A 1 90 ? -15.023 22.766 8.242 1 57.28 90 ASN A N 1
ATOM 760 C CA . ASN A 1 90 ? -14.023 22.469 9.258 1 57.28 90 ASN A CA 1
ATOM 761 C C . ASN A 1 90 ? -13.633 23.719 10.047 1 57.28 90 ASN A C 1
ATOM 763 O O . ASN A 1 90 ? -12.648 23.703 10.781 1 57.28 90 ASN A O 1
ATOM 767 N N . ASP A 1 91 ? -14.281 24.812 9.656 1 64.06 91 ASP A N 1
ATOM 768 C CA . ASP A 1 91 ? -14.055 25.984 10.508 1 64.06 91 ASP A CA 1
ATOM 769 C C . ASP A 1 91 ? -14.367 25.672 11.969 1 64.06 91 ASP A C 1
ATOM 771 O O . ASP A 1 91 ? -15.266 24.875 12.258 1 64.06 91 ASP A O 1
ATOM 775 N N . SER A 1 92 ? -13.578 26.016 12.938 1 64.94 92 SER A N 1
ATOM 776 C CA . SER A 1 92 ? -13.82 25.891 14.367 1 64.94 92 SER A CA 1
ATOM 777 C C . SER A 1 92 ? -13.188 27.047 15.141 1 64.94 92 SER A C 1
ATOM 779 O O . SER A 1 92 ? -12.125 27.547 14.766 1 64.94 92 SER A O 1
ATOM 781 N N . ILE A 1 93 ? -13.938 27.562 16.156 1 61.38 93 ILE A N 1
ATOM 782 C CA . ILE A 1 93 ? -13.383 28.609 17 1 61.38 93 ILE A CA 1
ATOM 783 C C . ILE A 1 93 ? -12.219 28.062 17.812 1 61.38 93 ILE A C 1
ATOM 785 O O . ILE A 1 93 ? -11.414 28.828 18.344 1 61.38 93 ILE A O 1
ATOM 789 N N . SER A 1 94 ? -12.406 26.844 18.297 1 50.94 94 SER A N 1
ATOM 790 C CA . SER A 1 94 ? -11.359 26.203 19.094 1 50.94 94 SER A CA 1
ATOM 791 C C . SER A 1 94 ? -10.07 26.047 18.281 1 50.94 94 SER A C 1
ATOM 793 O O . SER A 1 94 ? -9.055 25.609 18.828 1 50.94 94 SER A O 1
ATOM 795 N N . GLU A 1 95 ? -10.227 26.219 17.141 1 48.53 95 GLU A N 1
ATOM 796 C CA . GLU A 1 95 ? -9.031 25.953 16.344 1 48.53 95 GLU A CA 1
ATOM 797 C C . GLU A 1 95 ? -7.945 26.984 16.609 1 48.53 95 GLU A C 1
ATOM 799 O O . GLU A 1 95 ? -8.07 28.141 16.203 1 48.53 95 GLU A O 1
ATOM 804 N N . ARG A 1 96 ? -7.562 26.906 17.906 1 50.88 96 ARG A N 1
ATOM 805 C CA . ARG A 1 96 ? -6.359 27.719 18.078 1 50.88 96 ARG A CA 1
ATOM 806 C C . ARG A 1 96 ? -5.359 27.453 16.969 1 50.88 96 ARG A C 1
ATOM 808 O O . ARG A 1 96 ? -5.262 26.344 16.453 1 50.88 96 ARG A O 1
ATOM 815 N N . PRO A 1 97 ? -5.039 28.516 16.359 1 52.62 97 PRO A N 1
ATOM 816 C CA . PRO A 1 97 ? -3.996 28.328 15.352 1 52.62 97 PRO A CA 1
ATOM 817 C C . PRO A 1 97 ? -2.869 27.422 15.836 1 52.62 97 PRO A C 1
ATOM 819 O O . PRO A 1 97 ? -2.609 27.344 17.031 1 52.62 97 PRO A O 1
ATOM 822 N N . PHE A 1 98 ? -2.594 26.438 15.039 1 59 98 PHE A N 1
ATOM 823 C CA . PHE A 1 98 ? -1.392 25.672 15.344 1 59 98 PHE A CA 1
ATOM 824 C C . PHE A 1 98 ? -0.287 26.578 15.867 1 59 98 PHE A C 1
ATOM 826 O O . PHE A 1 98 ? -0.07 27.672 15.336 1 59 98 PHE A O 1
ATOM 833 N N . ASN A 1 99 ? 0.124 26.219 17.047 1 56.53 99 ASN A N 1
ATOM 834 C CA . ASN A 1 99 ? 1.358 26.906 17.422 1 56.53 99 ASN A CA 1
ATOM 835 C C . ASN A 1 99 ? 2.514 26.516 16.5 1 56.53 99 ASN A C 1
ATOM 837 O O . ASN A 1 99 ? 2.34 25.703 15.594 1 56.53 99 ASN A O 1
ATOM 841 N N . GLN A 1 100 ? 3.52 27.141 16.641 1 56.94 100 GLN A N 1
ATOM 842 C CA . GLN A 1 100 ? 4.652 26.938 15.742 1 56.94 100 GLN A CA 1
ATOM 843 C C . GLN A 1 100 ? 5.113 25.484 15.758 1 56.94 100 GLN A C 1
ATOM 845 O O . GLN A 1 100 ? 5.434 24.906 14.711 1 56.94 100 GLN A O 1
ATOM 850 N N . GLU A 1 101 ? 5.098 24.938 16.906 1 59 101 GLU A N 1
ATOM 851 C CA . GLU A 1 101 ? 5.523 23.547 17.031 1 59 101 GLU A CA 1
ATOM 852 C C . GLU A 1 101 ? 4.586 22.609 16.266 1 59 101 GLU A C 1
ATOM 854 O O . GLU A 1 101 ? 5.043 21.703 15.57 1 59 101 GLU A O 1
ATOM 859 N N . GLU A 1 102 ? 3.373 22.922 16.453 1 62.91 102 GLU A N 1
ATOM 860 C CA . GLU A 1 102 ? 2.371 22.109 15.766 1 62.91 102 GLU A CA 1
ATOM 861 C C . GLU A 1 102 ? 2.463 22.297 14.258 1 62.91 102 GLU A C 1
ATOM 863 O O . GLU A 1 102 ? 2.328 21.344 13.492 1 62.91 102 GLU A O 1
ATOM 868 N N . GLN A 1 103 ? 2.725 23.453 13.93 1 62.03 103 GLN A N 1
ATOM 869 C CA . GLN A 1 103 ? 2.863 23.734 12.508 1 62.03 103 GLN A CA 1
ATOM 870 C C . GLN A 1 103 ? 4.043 22.969 11.906 1 62.03 103 GLN A C 1
ATOM 872 O O . GLN A 1 103 ? 3.943 22.438 10.797 1 62.03 103 GLN A O 1
ATOM 877 N N . ASN A 1 104 ? 5.027 22.969 12.672 1 63.38 104 ASN A N 1
ATOM 878 C CA . ASN A 1 104 ? 6.211 22.25 12.211 1 63.38 104 ASN A CA 1
ATOM 879 C C . ASN A 1 104 ? 5.926 20.766 12.039 1 63.38 104 ASN A C 1
ATOM 881 O O . ASN A 1 104 ? 6.367 20.156 11.062 1 63.38 104 ASN A O 1
ATOM 885 N N . ILE A 1 105 ? 5.219 20.234 12.953 1 64.88 105 ILE A N 1
ATOM 886 C CA . ILE A 1 105 ? 4.895 18.812 12.922 1 64.88 105 ILE A CA 1
ATOM 887 C C . ILE A 1 105 ? 4.031 18.516 11.695 1 64.88 105 ILE A C 1
ATOM 889 O O . ILE A 1 105 ? 4.281 17.547 10.977 1 64.88 105 ILE A O 1
ATOM 893 N N . VAL A 1 106 ? 3.188 19.391 11.547 1 65.88 106 VAL A N 1
ATOM 894 C CA . VAL A 1 106 ? 2.244 19.219 10.445 1 65.88 106 VAL A CA 1
ATOM 895 C C . VAL A 1 106 ? 2.969 19.375 9.109 1 65.88 106 VAL A C 1
ATOM 897 O O . VAL A 1 106 ? 2.74 18.594 8.18 1 65.88 106 VAL A O 1
ATOM 900 N N . SER A 1 107 ? 3.771 20.328 9.078 1 64.5 107 SER A N 1
ATOM 901 C CA . SER A 1 107 ? 4.551 20.547 7.863 1 64.5 107 SER A CA 1
ATOM 902 C C . SER A 1 107 ? 5.43 19.344 7.547 1 64.5 107 SER A C 1
ATOM 904 O O . SER A 1 107 ? 5.496 18.906 6.398 1 64.5 107 SER A O 1
ATOM 906 N N . ASP A 1 108 ? 5.98 18.828 8.57 1 65 108 ASP A N 1
ATOM 907 C CA . ASP A 1 108 ? 6.828 17.656 8.398 1 65 108 ASP A CA 1
ATOM 908 C C . ASP A 1 108 ? 6.023 16.453 7.883 1 65 108 ASP A C 1
ATOM 910 O O . ASP A 1 108 ? 6.484 15.719 7.012 1 65 108 ASP A O 1
ATOM 914 N N . ALA A 1 109 ? 4.891 16.359 8.414 1 67.69 109 ALA A N 1
ATOM 915 C CA . ALA A 1 109 ? 4.012 15.273 7.992 1 67.69 109 ALA A CA 1
ATOM 916 C C . ALA A 1 109 ? 3.619 15.414 6.527 1 67.69 109 ALA A C 1
ATOM 918 O O . ALA A 1 109 ? 3.627 14.438 5.777 1 67.69 109 ALA A O 1
ATOM 919 N N . LEU A 1 110 ? 3.344 16.609 6.219 1 66.19 110 LEU A N 1
ATOM 920 C CA . LEU A 1 110 ? 2.945 16.859 4.844 1 66.19 110 LEU A CA 1
ATOM 921 C C . LEU A 1 110 ? 4.102 16.609 3.883 1 66.19 110 LEU A C 1
ATOM 923 O O . LEU A 1 110 ? 3.902 16.047 2.797 1 66.19 110 LEU A O 1
ATOM 927 N N . MET A 1 111 ? 5.246 17.016 4.301 1 65.44 111 MET A N 1
ATOM 928 C CA . MET A 1 111 ? 6.434 16.75 3.49 1 65.44 111 MET A CA 1
ATOM 929 C C . MET A 1 111 ? 6.664 15.258 3.314 1 65.44 111 MET A C 1
ATOM 931 O O . MET A 1 111 ? 7.031 14.805 2.229 1 65.44 111 MET A O 1
ATOM 935 N N . LEU A 1 112 ? 6.398 14.609 4.359 1 66.19 112 LEU A N 1
ATOM 936 C CA . LEU A 1 112 ? 6.523 13.156 4.301 1 66.19 112 LEU A CA 1
ATOM 937 C C . LEU A 1 112 ? 5.531 12.562 3.307 1 66.19 112 LEU A C 1
ATOM 939 O O . LEU A 1 112 ? 5.891 11.711 2.494 1 66.19 112 LEU A O 1
ATOM 943 N N . LEU A 1 113 ? 4.375 13.102 3.367 1 68.12 113 LEU A N 1
ATOM 944 C CA . LEU A 1 113 ? 3.32 12.594 2.494 1 68.12 113 LEU A CA 1
ATOM 945 C C . LEU A 1 113 ? 3.643 12.883 1.032 1 68.12 113 LEU A C 1
ATOM 947 O O . LEU A 1 113 ? 3.33 12.078 0.154 1 68.12 113 LEU A O 1
ATOM 951 N N . LYS A 1 114 ? 4.312 13.945 0.799 1 68 114 LYS A N 1
ATOM 952 C CA . LYS A 1 114 ? 4.66 14.336 -0.563 1 68 114 LYS A CA 1
ATOM 953 C C . LYS A 1 114 ? 5.684 13.383 -1.165 1 68 114 LYS A C 1
ATOM 955 O O . LYS A 1 114 ? 5.82 13.297 -2.389 1 68 114 LYS A O 1
ATOM 960 N N . ARG A 1 115 ? 6.328 12.75 -0.343 1 68.38 115 ARG A N 1
ATOM 961 C CA . ARG A 1 115 ? 7.387 11.852 -0.799 1 68.38 115 ARG A CA 1
ATOM 962 C C . ARG A 1 115 ? 6.82 10.492 -1.192 1 68.38 115 ARG A C 1
ATOM 964 O O . ARG A 1 115 ? 7.539 9.648 -1.726 1 68.38 115 ARG A O 1
ATOM 971 N N . PHE A 1 116 ? 5.477 10.414 -0.934 1 68.44 116 PHE A N 1
ATOM 972 C CA . PHE A 1 116 ? 4.844 9.125 -1.207 1 68.44 116 PHE A CA 1
ATOM 973 C C . PHE A 1 116 ? 4.102 9.164 -2.537 1 68.44 116 PHE A C 1
ATOM 975 O O . PHE A 1 116 ? 3.377 10.117 -2.826 1 68.44 116 PHE A O 1
ATOM 982 N N . GLU A 1 117 ? 4.277 8.203 -3.309 1 67.75 117 GLU A N 1
ATOM 983 C CA . GLU A 1 117 ? 3.539 8 -4.551 1 67.75 117 GLU A CA 1
ATOM 984 C C . GLU A 1 117 ? 2.779 6.68 -4.535 1 67.75 117 GLU A C 1
ATOM 986 O O . GLU A 1 117 ? 3.256 5.688 -3.975 1 67.75 117 GLU A O 1
ATOM 991 N N . GLY A 1 118 ? 1.531 6.691 -5.238 1 63.72 118 GLY A N 1
ATOM 992 C CA . GLY A 1 118 ? 0.802 5.445 -5.414 1 63.72 118 GLY A CA 1
ATOM 993 C C . GLY A 1 118 ? -0.329 5.27 -4.422 1 63.72 118 GLY A C 1
ATOM 994 O O . GLY A 1 118 ? -0.838 4.16 -4.242 1 63.72 118 GLY A O 1
ATOM 995 N N . VAL A 1 119 ? -0.602 6.273 -3.73 1 65.06 119 VAL A N 1
ATOM 996 C CA . VAL A 1 119 ? -1.739 6.223 -2.818 1 65.06 119 VAL A CA 1
ATOM 997 C C . VAL A 1 119 ? -2.922 6.977 -3.422 1 65.06 119 VAL A C 1
ATOM 999 O O . VAL A 1 119 ? -2.811 8.164 -3.74 1 65.06 119 VAL A O 1
ATOM 1002 N N . PRO A 1 120 ? -3.955 6.273 -3.93 1 60.72 120 PRO A N 1
ATOM 1003 C CA . PRO A 1 120 ? -5.059 6.922 -4.645 1 60.72 120 PRO A CA 1
ATOM 1004 C C . PRO A 1 120 ? -5.551 8.188 -3.949 1 60.72 120 PRO A C 1
ATOM 1006 O O . PRO A 1 120 ? -5.906 9.164 -4.617 1 60.72 120 PRO A O 1
ATOM 1009 N N . GLN A 1 121 ? -5.672 8.219 -2.598 1 59.06 121 GLN A N 1
ATOM 1010 C CA . GLN A 1 121 ? -6.352 9.328 -1.942 1 59.06 121 GLN A CA 1
ATOM 1011 C C . GLN A 1 121 ? -5.395 10.492 -1.684 1 59.06 121 GLN A C 1
ATOM 1013 O O . GLN A 1 121 ? -5.805 11.555 -1.215 1 59.06 121 GLN A O 1
ATOM 1018 N N . PHE A 1 122 ? -4.258 10.281 -2.229 1 59.97 122 PHE A N 1
ATOM 1019 C CA . PHE A 1 122 ? -3.344 11.375 -1.899 1 59.97 122 PHE A CA 1
ATOM 1020 C C . PHE A 1 122 ? -3.285 12.391 -3.031 1 59.97 122 PHE A C 1
ATOM 1022 O O . PHE A 1 122 ? -2.504 13.344 -2.979 1 59.97 122 PHE A O 1
ATOM 1029 N N . ASP A 1 123 ? -4.16 12.125 -4.047 1 60.34 123 ASP A N 1
ATOM 1030 C CA . ASP A 1 123 ? -4.152 13.062 -5.16 1 60.34 123 ASP A CA 1
ATOM 1031 C C . ASP A 1 123 ? -4.461 14.484 -4.684 1 60.34 123 ASP A C 1
ATOM 1033 O O . ASP A 1 123 ? -3.906 15.453 -5.199 1 60.34 123 ASP A O 1
ATOM 1037 N N . TRP A 1 124 ? -5.324 14.445 -3.785 1 56.12 124 TRP A N 1
ATOM 1038 C CA . TRP A 1 124 ? -5.68 15.766 -3.283 1 56.12 124 TRP A CA 1
ATOM 1039 C C . TRP A 1 124 ? -4.5 16.422 -2.57 1 56.12 124 TRP A C 1
ATOM 1041 O O . TRP A 1 124 ? -4.426 17.641 -2.467 1 56.12 124 TRP A O 1
ATOM 1051 N N . LEU A 1 125 ? -3.625 15.57 -2.037 1 59.91 125 LEU A N 1
ATOM 1052 C CA . LEU A 1 125 ? -2.443 16.109 -1.376 1 59.91 125 LEU A CA 1
ATOM 1053 C C . LEU A 1 125 ? -1.555 16.844 -2.371 1 59.91 125 LEU A C 1
ATOM 1055 O O . LEU A 1 125 ? -0.863 17.797 -2.002 1 59.91 125 LEU A O 1
ATOM 1059 N N . THR A 1 126 ? -1.681 16.344 -3.574 1 57.22 126 THR A N 1
ATOM 1060 C CA . THR A 1 126 ? -0.882 17 -4.605 1 57.22 126 THR A CA 1
ATOM 1061 C C . THR A 1 126 ? -1.315 18.438 -4.785 1 57.22 126 THR A C 1
ATOM 1063 O O . THR A 1 126 ? -0.509 19.297 -5.16 1 57.22 126 THR A O 1
ATOM 1066 N N . ASP A 1 127 ? -2.551 18.609 -4.41 1 57.94 127 ASP A N 1
ATOM 1067 C CA . ASP A 1 127 ? -3.074 19.953 -4.609 1 57.94 127 ASP A CA 1
ATOM 1068 C C . ASP A 1 127 ? -2.893 20.812 -3.357 1 57.94 127 ASP A C 1
ATOM 1070 O O . ASP A 1 127 ? -3.238 22 -3.348 1 57.94 127 ASP A O 1
ATOM 1074 N N . ILE A 1 128 ? -2.389 20.156 -2.342 1 61.28 128 ILE A N 1
ATOM 1075 C CA . ILE A 1 128 ? -2.283 20.844 -1.064 1 61.28 128 ILE A CA 1
ATOM 1076 C C . ILE A 1 128 ? -1.265 21.984 -1.177 1 61.28 128 ILE A C 1
ATOM 1078 O O . ILE A 1 128 ? -1.424 23.031 -0.55 1 61.28 128 ILE A O 1
ATOM 1082 N N . ASP A 1 129 ? -0.277 21.688 -1.979 1 59.16 129 ASP A N 1
ATOM 1083 C CA . ASP A 1 129 ? 0.76 22.703 -2.156 1 59.16 129 ASP A CA 1
ATOM 1084 C C . ASP A 1 129 ? 0.165 24.016 -2.652 1 59.16 129 ASP A C 1
ATOM 1086 O O . ASP A 1 129 ? 0.622 25.094 -2.268 1 59.16 129 ASP A O 1
ATOM 1090 N N . LYS A 1 130 ? -0.796 23.797 -3.477 1 58.38 130 LYS A N 1
ATOM 1091 C CA . LYS A 1 130 ? -1.392 25 -4.066 1 58.38 130 LYS A CA 1
ATOM 1092 C C . LYS A 1 130 ? -2.223 25.75 -3.039 1 58.38 130 LYS A C 1
ATOM 1094 O O . LYS A 1 130 ? -2.41 26.969 -3.162 1 58.38 130 LYS A O 1
ATOM 1099 N N . LYS A 1 131 ? -2.598 25.047 -2.137 1 57.84 131 LYS A N 1
ATOM 1100 C CA . LYS A 1 131 ? -3.51 25.672 -1.184 1 57.84 131 LYS A CA 1
ATOM 1101 C C . LYS A 1 131 ? -2.762 26.156 0.053 1 57.84 131 LYS A C 1
ATOM 1103 O O . LYS A 1 131 ? -3.23 27.062 0.754 1 57.84 131 LYS A O 1
ATOM 1108 N N . LEU A 1 132 ? -1.758 25.438 0.234 1 57.69 132 LEU A N 1
ATOM 1109 C CA . LEU A 1 132 ? -0.946 25.875 1.363 1 57.69 132 LEU A CA 1
ATOM 1110 C C . LEU A 1 132 ? 0.029 26.969 0.939 1 57.69 132 LEU A C 1
ATOM 1112 O O . LEU A 1 132 ? 1.104 26.672 0.412 1 57.69 132 LEU A O 1
ATOM 1116 N N . TYR A 1 133 ? -0.456 28.109 0.646 1 47.28 133 TYR A N 1
ATOM 1117 C CA . TYR A 1 133 ? 0.27 29.281 0.193 1 47.28 133 TYR A CA 1
ATOM 1118 C C . TYR A 1 133 ? 1.499 29.531 1.06 1 47.28 133 TYR A C 1
ATOM 1120 O O . TYR A 1 133 ? 2.514 30.047 0.577 1 47.28 133 TYR A O 1
ATOM 1128 N N . SER A 1 134 ? 1.245 29.438 2.289 1 45.16 134 SER A N 1
ATOM 1129 C CA . SER A 1 134 ? 2.248 29.906 3.238 1 45.16 134 SER A CA 1
ATOM 1130 C C . SER A 1 134 ? 3.482 29.016 3.23 1 45.16 134 SER A C 1
ATOM 1132 O O . SER A 1 134 ? 4.535 29.406 3.744 1 45.16 134 SER A O 1
ATOM 1134 N N . THR A 1 135 ? 3.258 27.703 3.072 1 44.38 135 THR A N 1
ATOM 1135 C CA . THR A 1 135 ? 4.426 26.906 3.404 1 44.38 135 THR A CA 1
ATOM 1136 C C . THR A 1 135 ? 5.336 26.75 2.191 1 44.38 135 THR A C 1
ATOM 1138 O O . THR A 1 135 ? 5.102 25.891 1.339 1 44.38 135 THR A O 1
ATOM 1141 N N . SER A 1 136 ? 5.77 27.734 1.692 1 44.38 136 SER A N 1
ATOM 1142 C CA . SER A 1 136 ? 6.969 27.734 0.863 1 44.38 136 SER A CA 1
ATOM 1143 C C . SER A 1 136 ? 7.91 26.609 1.236 1 44.38 136 SER A C 1
ATOM 1145 O O . SER A 1 136 ? 8.828 26.281 0.481 1 44.38 136 SER A O 1
ATOM 1147 N N . GLN A 1 137 ? 7.789 26.266 2.451 1 42.31 137 GLN A N 1
ATOM 1148 C CA . GLN A 1 137 ? 8.766 25.297 2.953 1 42.31 137 GLN A CA 1
ATOM 1149 C C . GLN A 1 137 ? 8.516 23.906 2.385 1 42.31 137 GLN A C 1
ATOM 1151 O O . GLN A 1 137 ? 9.352 23.016 2.529 1 42.31 137 GLN A O 1
ATOM 1156 N N . LEU A 1 138 ? 7.227 23.75 2.045 1 48 138 LEU A N 1
ATOM 1157 C CA . LEU A 1 138 ? 7.113 22.422 1.439 1 48 138 LEU A CA 1
ATOM 1158 C C . LEU A 1 138 ? 7.777 22.391 0.066 1 48 138 LEU A C 1
ATOM 1160 O O . LEU A 1 138 ? 7.344 23.094 -0.852 1 48 138 LEU A O 1
ATOM 1164 N N . GLY A 1 139 ? 8.883 22.797 -0.005 1 44.06 139 GLY A N 1
ATOM 1165 C CA . GLY A 1 139 ? 9.734 22.828 -1.183 1 44.06 139 GLY A CA 1
ATOM 1166 C C . GLY A 1 139 ? 9.086 22.234 -2.412 1 44.06 139 GLY A C 1
ATOM 1167 O O . GLY A 1 139 ? 8.297 21.281 -2.305 1 44.06 139 GLY A O 1
ATOM 1168 N N . LYS A 1 140 ? 8.672 23.094 -3.434 1 48.28 140 LYS A N 1
ATOM 1169 C CA . LYS A 1 140 ? 8.039 22.812 -4.723 1 48.28 140 LYS A CA 1
ATOM 1170 C C . LYS A 1 140 ? 8.445 21.453 -5.262 1 48.28 140 LYS A C 1
ATOM 1172 O O . LYS A 1 140 ? 7.652 20.781 -5.918 1 48.28 140 LYS A O 1
ATOM 1177 N N . ASP A 1 141 ? 9.719 21.047 -5.062 1 53.81 141 ASP A N 1
ATOM 1178 C CA . ASP A 1 141 ? 10.188 19.938 -5.898 1 53.81 141 ASP A CA 1
ATOM 1179 C C . ASP A 1 141 ? 10.594 18.734 -5.047 1 53.81 141 ASP A C 1
ATOM 1181 O O . ASP A 1 141 ? 11.773 18.375 -4.988 1 53.81 141 ASP A O 1
ATOM 1185 N N . VAL A 1 142 ? 9.695 18.453 -4.188 1 59.12 142 VAL A N 1
ATOM 1186 C CA . VAL A 1 142 ? 10.062 17.266 -3.432 1 59.12 142 VAL A CA 1
ATOM 1187 C C . VAL A 1 142 ? 9.852 16.016 -4.293 1 59.12 142 VAL A C 1
ATOM 1189 O O . VAL A 1 142 ? 8.734 15.742 -4.734 1 59.12 142 VAL A O 1
ATOM 1192 N N . ARG A 1 143 ? 11.008 15.523 -4.836 1 66.06 143 ARG A N 1
ATOM 1193 C CA . ARG A 1 143 ? 10.969 14.266 -5.582 1 66.06 143 ARG A CA 1
ATOM 1194 C C . ARG A 1 143 ? 10.461 13.125 -4.707 1 66.06 143 ARG A C 1
ATOM 1196 O O . ARG A 1 143 ? 10.789 13.055 -3.52 1 66.06 143 ARG A O 1
ATOM 1203 N N . SER A 1 144 ? 9.586 12.352 -5.258 1 74.75 144 SER A N 1
ATOM 1204 C CA . SER A 1 144 ? 9.117 11.156 -4.555 1 74.75 144 SER A CA 1
ATOM 1205 C C . SER A 1 144 ? 10.258 10.188 -4.285 1 74.75 144 SER A C 1
ATOM 1207 O O . SER A 1 144 ? 11.086 9.938 -5.164 1 74.75 144 SER A O 1
ATOM 1209 N N . VAL A 1 145 ? 10.406 9.852 -3.037 1 80.12 145 VAL A N 1
ATOM 1210 C CA . VAL A 1 145 ? 11.477 8.93 -2.674 1 80.12 145 VAL A CA 1
ATOM 1211 C C . VAL A 1 145 ? 10.891 7.574 -2.283 1 80.12 145 VAL A C 1
ATOM 1213 O O . VAL A 1 145 ? 11.625 6.613 -2.055 1 80.12 145 VAL A O 1
ATOM 1216 N N . VAL A 1 146 ? 9.508 7.535 -2.215 1 79.56 146 VAL A N 1
ATOM 1217 C CA . VAL A 1 146 ? 8.828 6.309 -1.825 1 79.56 146 VAL A CA 1
ATOM 1218 C C . VAL A 1 146 ? 7.73 5.98 -2.84 1 79.56 146 VAL A C 1
ATOM 1220 O O . VAL A 1 146 ? 6.938 6.848 -3.209 1 79.56 146 VAL A O 1
ATOM 1223 N N . SER A 1 147 ? 7.703 4.816 -3.305 1 82.69 147 SER A N 1
ATOM 1224 C CA . SER A 1 147 ? 6.637 4.336 -4.172 1 82.69 147 SER A CA 1
ATOM 1225 C C . SER A 1 147 ? 5.891 3.168 -3.533 1 82.69 147 SER A C 1
ATOM 1227 O O . SER A 1 147 ? 6.457 2.092 -3.342 1 82.69 147 SER A O 1
ATOM 1229 N N . PHE A 1 148 ? 4.68 3.395 -3.238 1 78.5 148 PHE A N 1
ATOM 1230 C CA . PHE A 1 148 ? 3.809 2.305 -2.809 1 78.5 148 PHE A CA 1
ATOM 1231 C C . PHE A 1 148 ? 3.393 1.446 -3.998 1 78.5 148 PHE A C 1
ATOM 1233 O O . PHE A 1 148 ? 3.285 1.942 -5.121 1 78.5 148 PHE A O 1
ATOM 1240 N N . GLN A 1 149 ? 3.264 0.231 -3.621 1 82 149 GLN A N 1
ATOM 1241 C CA . GLN A 1 149 ? 2.721 -0.626 -4.668 1 82 149 GLN A CA 1
ATOM 1242 C C . GLN A 1 149 ? 1.284 -0.239 -5.008 1 82 149 GLN A C 1
ATOM 1244 O O . GLN A 1 149 ? 0.449 -0.089 -4.113 1 82 149 GLN A O 1
ATOM 1249 N N . HIS A 1 150 ? 1.089 0.015 -6.262 1 77.25 150 HIS A N 1
ATOM 1250 C CA . HIS A 1 150 ? -0.241 0.382 -6.73 1 77.25 150 HIS A CA 1
ATOM 1251 C C . HIS A 1 150 ? -0.433 -0.004 -8.195 1 77.25 150 HIS A C 1
ATOM 1253 O O . HIS A 1 150 ? 0.537 -0.305 -8.891 1 77.25 150 HIS A O 1
ATOM 1259 N N . ASN A 1 151 ? -1.711 -0.093 -8.562 1 78.25 151 ASN A N 1
ATOM 1260 C CA . ASN A 1 151 ? -2.07 -0.296 -9.961 1 78.25 151 ASN A CA 1
ATOM 1261 C C . ASN A 1 151 ? -2.863 0.884 -10.516 1 78.25 151 ASN A C 1
ATOM 1263 O O . ASN A 1 151 ? -4.074 0.978 -10.305 1 78.25 151 ASN A O 1
ATOM 1267 N N . PRO A 1 152 ? -2.123 1.725 -11.219 1 70.94 152 PRO A N 1
ATOM 1268 C CA . PRO A 1 152 ? -2.826 2.896 -11.742 1 70.94 152 PRO A CA 1
ATOM 1269 C C . PRO A 1 152 ? -3.834 2.539 -12.836 1 70.94 152 PRO A C 1
ATOM 1271 O O . PRO A 1 152 ? -4.66 3.375 -13.211 1 70.94 152 PRO A O 1
ATOM 1274 N N . TYR A 1 153 ? -3.861 1.337 -13.203 1 73.5 153 TYR A N 1
ATOM 1275 C CA . TYR A 1 153 ? -4.691 0.943 -14.336 1 73.5 153 TYR A CA 1
ATOM 1276 C C . TYR A 1 153 ? -5.883 0.111 -13.875 1 73.5 153 TYR A C 1
ATOM 1278 O O . TYR A 1 153 ? -6.586 -0.488 -14.695 1 73.5 153 TYR A O 1
ATOM 1286 N N . LEU A 1 154 ? -5.98 0.113 -12.57 1 78.19 154 LEU A N 1
ATOM 1287 C CA . LEU A 1 154 ? -7.152 -0.577 -12.047 1 78.19 154 LEU A CA 1
ATOM 1288 C C . LEU A 1 154 ? -8.438 0.058 -12.57 1 78.19 154 LEU A C 1
ATOM 1290 O O . LEU A 1 154 ? -8.594 1.279 -12.516 1 78.19 154 LEU A O 1
ATOM 1294 N N . LYS A 1 155 ? -9.297 -0.719 -13.055 1 75.94 155 LYS A N 1
ATOM 1295 C CA . LYS A 1 155 ? -10.562 -0.205 -13.578 1 75.94 155 LYS A CA 1
ATOM 1296 C C . LYS A 1 155 ? -11.359 0.505 -12.484 1 75.94 155 LYS A C 1
ATOM 1298 O O . LYS A 1 155 ? -11.453 0.011 -11.359 1 75.94 155 LYS A O 1
ATOM 1303 N N . GLY A 1 156 ? -11.898 1.73 -12.766 1 69.38 156 GLY A N 1
ATOM 1304 C CA . GLY A 1 156 ? -12.805 2.438 -11.875 1 69.38 156 GLY A CA 1
ATOM 1305 C C . GLY A 1 156 ? -12.094 3.43 -10.969 1 69.38 156 GLY A C 1
ATOM 1306 O O . GLY A 1 156 ? -12.742 4.242 -10.312 1 69.38 156 GLY A O 1
ATOM 1307 N N . MET A 1 157 ? -10.734 3.26 -10.914 1 69.19 157 MET A N 1
ATOM 1308 C CA . MET A 1 157 ? -10.016 4.172 -10.031 1 69.19 157 MET A CA 1
ATOM 1309 C C . MET A 1 157 ? -10.062 5.598 -10.562 1 69.19 157 MET A C 1
ATOM 1311 O O . MET A 1 157 ? -9.906 6.555 -9.797 1 69.19 157 MET A O 1
ATOM 1315 N N . ASP A 1 158 ? -10.422 5.617 -11.789 1 64.44 158 ASP A N 1
ATOM 1316 C CA . ASP A 1 158 ? -10.531 6.926 -12.422 1 64.44 158 ASP A CA 1
ATOM 1317 C C . ASP A 1 158 ? -11.867 7.59 -12.086 1 64.44 158 ASP A C 1
ATOM 1319 O O . ASP A 1 158 ? -12.039 8.797 -12.297 1 64.44 158 ASP A O 1
ATOM 1323 N N . LYS A 1 159 ? -12.898 6.957 -11.633 1 68.88 159 LYS A N 1
ATOM 1324 C CA . LYS A 1 159 ? -14.25 7.469 -11.453 1 68.88 159 LYS A CA 1
ATOM 1325 C C . LYS A 1 159 ? -14.469 7.984 -10.031 1 68.88 159 LYS A C 1
ATOM 1327 O O . LYS A 1 159 ? -15.602 8.273 -9.641 1 68.88 159 LYS A O 1
ATOM 1332 N N . ASP A 1 160 ? -13.531 8.164 -9.25 1 77.19 160 ASP A N 1
ATOM 1333 C CA . ASP A 1 160 ? -13.555 8.711 -7.891 1 77.19 160 ASP A CA 1
ATOM 1334 C C . ASP A 1 160 ? -14.375 7.824 -6.961 1 77.19 160 ASP A C 1
ATOM 1336 O O . ASP A 1 160 ? -14.953 8.312 -5.984 1 77.19 160 ASP A O 1
ATOM 1340 N N . TYR A 1 161 ? -14.734 6.633 -7.359 1 86.19 161 TYR A N 1
ATOM 1341 C CA . TYR A 1 161 ? -15.516 5.723 -6.527 1 86.19 161 TYR A CA 1
ATOM 1342 C C . TYR A 1 161 ? -14.859 5.539 -5.16 1 86.19 161 TYR A C 1
ATOM 1344 O O . TYR A 1 161 ? -15.555 5.465 -4.141 1 86.19 161 TYR A O 1
ATOM 1352 N N . TYR A 1 162 ? -13.625 5.516 -5.184 1 85.06 162 TYR A N 1
ATOM 1353 C CA . TYR A 1 162 ? -12.922 5.355 -3.918 1 85.06 162 TYR A CA 1
ATOM 1354 C C . TYR A 1 162 ? -13.281 6.473 -2.945 1 85.06 162 TYR A C 1
ATOM 1356 O O . TYR A 1 162 ? -13.625 6.211 -1.7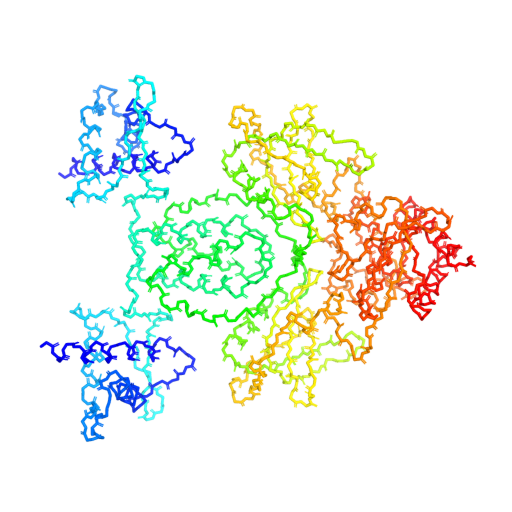9 1 85.06 162 TYR A O 1
ATOM 1364 N N . LYS A 1 163 ? -13.148 7.656 -3.428 1 79.12 163 LYS A N 1
ATOM 1365 C CA . LYS A 1 163 ? -13.445 8.82 -2.598 1 79.12 163 LYS A CA 1
ATOM 1366 C C . LYS A 1 163 ? -14.898 8.797 -2.121 1 79.12 163 LYS A C 1
ATOM 1368 O O . LYS A 1 163 ? -15.18 9.094 -0.957 1 79.12 163 LYS A O 1
ATOM 1373 N N . GLN A 1 164 ? -15.789 8.508 -2.971 1 85.12 164 GLN A N 1
ATOM 1374 C CA . GLN A 1 164 ? -17.219 8.453 -2.635 1 85.12 164 GLN A CA 1
ATOM 1375 C 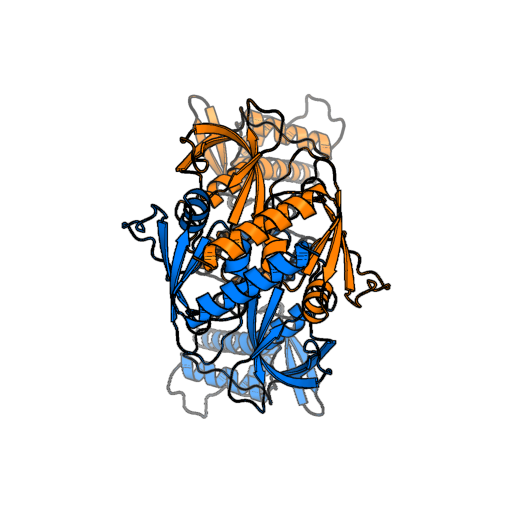C . GLN A 1 164 ? -17.484 7.414 -1.554 1 85.12 164 GLN A C 1
ATOM 1377 O O . GLN A 1 164 ? -18.234 7.672 -0.607 1 85.12 164 GLN A O 1
ATOM 1382 N N . ILE A 1 165 ? -16.906 6.309 -1.728 1 89.75 165 ILE A N 1
ATOM 1383 C CA . ILE A 1 165 ? -17.078 5.227 -0.762 1 89.75 165 ILE A CA 1
ATOM 1384 C C . ILE A 1 165 ? -16.469 5.633 0.579 1 89.75 165 ILE A C 1
ATOM 1386 O O . ILE A 1 165 ? -17.094 5.441 1.63 1 89.75 165 ILE A O 1
ATOM 1390 N N . PHE A 1 166 ? -15.336 6.238 0.492 1 84 166 PHE A N 1
ATOM 1391 C CA . PHE A 1 166 ? -14.664 6.699 1.699 1 84 166 PHE A CA 1
ATOM 1392 C C . PHE A 1 166 ? -15.539 7.684 2.465 1 84 166 PHE A C 1
ATOM 1394 O O . PHE A 1 166 ? -15.758 7.527 3.67 1 84 166 PHE A O 1
ATOM 1401 N N . ASP A 1 167 ? -15.992 8.57 1.768 1 80.81 167 ASP A N 1
ATOM 1402 C CA . ASP A 1 167 ? -16.828 9.594 2.381 1 80.81 167 ASP A CA 1
ATOM 1403 C C . ASP A 1 167 ? -18.078 8.969 3.006 1 80.81 167 ASP A C 1
ATOM 1405 O O . ASP A 1 167 ? -18.5 9.367 4.094 1 80.81 167 ASP A O 1
ATOM 1409 N N . ALA A 1 168 ? -18.641 8.047 2.312 1 88.5 168 ALA A N 1
ATOM 1410 C CA . ALA A 1 168 ? -19.844 7.379 2.805 1 88.5 168 ALA A CA 1
ATOM 1411 C C . ALA A 1 168 ? -19.562 6.613 4.094 1 88.5 168 ALA A C 1
ATOM 1413 O O . ALA A 1 168 ? -20.391 6.586 5.004 1 88.5 168 ALA A O 1
ATOM 1414 N N . ILE A 1 169 ? -18.438 5.973 4.203 1 88.62 169 ILE A N 1
ATOM 1415 C CA . ILE A 1 169 ? -18.047 5.246 5.406 1 88.62 169 ILE A CA 1
ATOM 1416 C C . ILE A 1 169 ? -17.922 6.215 6.578 1 88.62 169 ILE A C 1
ATOM 1418 O O . ILE A 1 169 ? -18.5 5.996 7.641 1 88.62 169 ILE A O 1
ATOM 1422 N N . VAL A 1 170 ? -17.203 7.293 6.359 1 79.5 170 VAL A N 1
ATOM 1423 C CA . VAL A 1 170 ? -16.906 8.273 7.402 1 79.5 170 VAL A CA 1
ATOM 1424 C C . VAL A 1 170 ? -18.203 8.914 7.879 1 79.5 170 VAL A C 1
ATOM 1426 O O . VAL A 1 170 ? -18.391 9.133 9.078 1 79.5 170 VAL A O 1
ATOM 1429 N N . ASN A 1 171 ? -19.078 9.117 6.957 1 79.31 171 ASN A N 1
ATOM 1430 C CA . ASN A 1 171 ? -20.312 9.828 7.273 1 79.31 171 ASN A CA 1
ATOM 1431 C C . ASN A 1 171 ? -21.453 8.867 7.594 1 79.31 171 ASN A C 1
ATOM 1433 O O . ASN A 1 171 ? -22.594 9.289 7.82 1 79.31 171 ASN A O 1
ATOM 1437 N N . LYS A 1 172 ? -21.203 7.672 7.543 1 88.19 172 LYS A N 1
ATOM 1438 C CA . LYS A 1 172 ? -22.172 6.633 7.859 1 88.19 172 LYS A CA 1
ATOM 1439 C C . LYS A 1 172 ? -23.422 6.762 6.98 1 88.19 172 LYS A C 1
ATOM 1441 O O . LYS A 1 172 ? -24.531 6.816 7.488 1 88.19 172 LYS A O 1
ATOM 1446 N N . GLN A 1 173 ? -23.141 6.715 5.695 1 92.19 173 GLN A N 1
ATOM 1447 C CA . GLN A 1 173 ? -24.203 6.805 4.695 1 92.19 173 GLN A CA 1
ATOM 1448 C C . GLN A 1 173 ? -24.281 5.527 3.865 1 92.19 173 GLN A C 1
ATOM 1450 O O . GLN A 1 173 ? -23.266 4.93 3.531 1 92.19 173 GLN A O 1
ATOM 1455 N N . ALA A 1 174 ? -25.5 5.227 3.549 1 95.44 174 ALA A N 1
ATOM 1456 C CA . ALA A 1 174 ? -25.703 4.07 2.68 1 95.44 174 ALA A CA 1
ATOM 1457 C C . ALA A 1 174 ? -25.453 4.43 1.219 1 95.44 174 ALA A C 1
ATOM 1459 O O . ALA A 1 174 ? -25.562 5.594 0.831 1 95.44 174 ALA A O 1
ATOM 1460 N N . LEU A 1 175 ? -25.078 3.447 0.432 1 96.44 175 LEU A N 1
ATOM 1461 C CA . LEU A 1 175 ? -24.797 3.629 -0.989 1 96.44 175 LEU A CA 1
ATOM 1462 C C . LEU A 1 175 ? -25.641 2.676 -1.831 1 96.44 175 LEU A C 1
ATOM 1464 O O . LEU A 1 175 ? -25.875 1.534 -1.433 1 96.44 175 LEU A O 1
ATOM 1468 N N . GLU A 1 176 ? -26.094 3.152 -2.877 1 96.62 176 GLU A N 1
ATOM 1469 C CA . GLU A 1 176 ? -26.547 2.295 -3.965 1 96.62 176 GLU A CA 1
ATOM 1470 C C . GLU A 1 176 ? -25.453 2.09 -5.008 1 96.62 176 GLU A C 1
ATOM 1472 O O . GLU A 1 176 ? -25 3.049 -5.629 1 96.62 176 GLU A O 1
ATOM 1477 N N . ILE A 1 177 ? -25.062 0.851 -5.164 1 95.38 177 ILE A N 1
ATOM 1478 C CA . ILE A 1 177 ? -23.984 0.598 -6.113 1 95.38 177 ILE A CA 1
ATOM 1479 C C . ILE A 1 177 ? -24.484 -0.323 -7.227 1 95.38 177 ILE A C 1
ATOM 1481 O O . ILE A 1 177 ? -25.312 -1.201 -6.984 1 95.38 177 ILE A O 1
ATOM 1485 N N . CYS A 1 178 ? -24.094 -0.031 -8.414 1 96 178 CYS A N 1
ATOM 1486 C CA . CYS A 1 178 ? -24.234 -0.959 -9.531 1 96 178 CYS A CA 1
ATOM 1487 C C . CYS A 1 178 ? -23.016 -1.875 -9.625 1 96 178 CYS A C 1
ATOM 1489 O O . CYS A 1 178 ? -21.953 -1.449 -10.062 1 96 178 CYS A O 1
ATOM 1491 N N . TYR A 1 179 ? -23.219 -3.115 -9.188 1 94.31 179 TYR A N 1
ATOM 1492 C CA . TYR A 1 179 ? -22.094 -4.047 -9.078 1 94.31 179 TYR A CA 1
ATOM 1493 C C . TYR A 1 179 ? -22.156 -5.109 -10.172 1 94.31 179 TYR A C 1
ATOM 1495 O O . TYR A 1 179 ? -23.219 -5.676 -10.43 1 94.31 179 TYR A O 1
ATOM 1503 N N . HIS A 1 180 ? -21 -5.371 -10.797 1 91.75 180 HIS A N 1
ATOM 1504 C CA . HIS A 1 180 ? -20.891 -6.32 -11.898 1 91.75 180 HIS A CA 1
ATOM 1505 C C . HIS A 1 180 ? -19.938 -7.461 -11.555 1 91.75 180 HIS A C 1
ATOM 1507 O O . HIS A 1 180 ? -18.766 -7.418 -11.898 1 91.75 180 HIS A O 1
ATOM 1513 N N . PRO A 1 181 ? -20.594 -8.523 -10.938 1 87.25 181 PRO A N 1
ATOM 1514 C CA . PRO A 1 181 ? -19.734 -9.68 -10.664 1 87.25 181 PRO A CA 1
ATOM 1515 C C . PRO A 1 181 ? -19.25 -10.367 -11.945 1 87.25 181 PRO A C 1
ATOM 1517 O O . PRO A 1 181 ? -19.891 -10.258 -12.984 1 87.25 181 PRO A O 1
ATOM 1520 N N . PHE A 1 182 ? -18.172 -11.016 -11.875 1 82.06 182 PHE A N 1
ATOM 1521 C CA . PHE A 1 182 ? -17.641 -11.695 -13.047 1 82.06 182 PHE A CA 1
ATOM 1522 C C . PHE A 1 182 ? -18.578 -12.805 -13.5 1 82.06 182 PHE A C 1
ATOM 1524 O O . PHE A 1 182 ? -19 -13.641 -12.703 1 82.06 182 PHE A O 1
ATOM 1531 N N . GLY A 1 183 ? -18.859 -12.812 -14.727 1 80.19 183 GLY A N 1
ATOM 1532 C CA . GLY A 1 183 ? -19.672 -13.859 -15.328 1 80.19 183 GLY A CA 1
ATOM 1533 C C . GLY A 1 183 ? -21.156 -13.68 -15.086 1 80.19 183 GLY A C 1
ATOM 1534 O O . GLY A 1 183 ? -21.969 -14.539 -15.445 1 80.19 183 GLY A O 1
ATOM 1535 N N . LYS A 1 184 ? -21.484 -12.633 -14.359 1 85.81 184 LYS A N 1
ATOM 1536 C CA . LYS A 1 184 ? -22.891 -12.383 -14.07 1 85.81 184 LYS A CA 1
ATOM 1537 C C . LYS A 1 184 ? -23.297 -10.977 -14.516 1 85.81 184 LYS A C 1
ATOM 1539 O O . LYS A 1 184 ? -22.438 -10.164 -14.867 1 85.81 184 LYS A O 1
ATOM 1544 N N . ASP A 1 185 ? -24.531 -10.773 -14.516 1 90.62 185 ASP A N 1
ATOM 1545 C CA . ASP A 1 185 ? -25.047 -9.461 -14.891 1 90.62 185 ASP A CA 1
ATOM 1546 C C . ASP A 1 185 ? -24.906 -8.469 -13.742 1 90.62 185 ASP A C 1
ATOM 1548 O O . ASP A 1 185 ? -24.828 -8.867 -12.578 1 90.62 185 ASP A O 1
ATOM 1552 N N . ALA A 1 186 ? -24.891 -7.254 -14.164 1 93.19 186 ALA A N 1
ATOM 1553 C CA . ALA A 1 186 ? -24.797 -6.18 -13.172 1 93.19 186 ALA A CA 1
ATOM 1554 C C . ALA A 1 186 ? -26.078 -6.109 -12.328 1 93.19 186 ALA A C 1
ATOM 1556 O O . ALA A 1 186 ? -27.172 -6.363 -12.828 1 93.19 186 ALA A O 1
ATOM 1557 N N . LYS A 1 187 ? -25.922 -5.801 -11.07 1 93.94 187 LYS A N 1
ATOM 1558 C CA . LYS A 1 187 ? -27.047 -5.656 -10.156 1 93.94 187 LYS A CA 1
ATOM 1559 C C . LYS A 1 187 ? -26.922 -4.379 -9.328 1 93.94 187 LYS A C 1
ATOM 1561 O O . LYS A 1 187 ? -25.812 -3.951 -9 1 93.94 187 LYS A O 1
ATOM 1566 N N . GLU A 1 188 ? -28.062 -3.869 -9.055 1 94.25 188 GLU A N 1
ATOM 1567 C CA . GLU A 1 188 ? -28.109 -2.721 -8.156 1 94.25 188 GLU A CA 1
ATOM 1568 C C . GLU A 1 188 ? -28.297 -3.162 -6.707 1 94.25 188 GLU A C 1
ATOM 1570 O O . GLU A 1 188 ? -29.219 -3.922 -6.395 1 94.25 188 GLU A O 1
ATOM 1575 N N . LEU A 1 189 ? -27.453 -2.678 -5.879 1 93.88 189 LEU A N 1
ATOM 1576 C CA . LEU A 1 189 ? -27.453 -3.082 -4.477 1 93.88 189 LEU A CA 1
ATOM 1577 C C . LEU A 1 189 ? -27.422 -1.866 -3.559 1 93.88 189 LEU A C 1
ATOM 1579 O O . LEU A 1 189 ? -26.781 -0.867 -3.865 1 93.88 189 LEU A O 1
ATOM 1583 N N . VAL A 1 190 ? -28.172 -1.992 -2.506 1 95.56 190 VAL A N 1
ATOM 1584 C CA . VAL A 1 190 ? -28.047 -1.015 -1.429 1 95.56 190 VAL A CA 1
ATOM 1585 C C . VAL A 1 190 ? -27.109 -1.556 -0.345 1 95.56 190 VAL A C 1
ATOM 1587 O O . VAL A 1 190 ? -27.375 -2.623 0.221 1 95.56 190 VAL A O 1
ATOM 1590 N N . VAL A 1 191 ? -26.078 -0.769 -0.058 1 95.94 191 VAL A N 1
ATOM 1591 C CA . VAL A 1 191 ? -25.031 -1.281 0.816 1 95.94 191 VAL A CA 1
ATOM 1592 C C . VAL A 1 191 ? -24.719 -0.261 1.911 1 95.94 191 VAL A C 1
ATOM 1594 O O . VAL A 1 191 ? -24.672 0.943 1.649 1 95.94 191 VAL A O 1
ATOM 1597 N N . SER A 1 192 ? -24.641 -0.739 3.098 1 95.75 192 SER A N 1
ATOM 1598 C CA . SER A 1 192 ? -24.016 0.027 4.168 1 95.75 192 SER A CA 1
ATOM 1599 C C . SER A 1 192 ? -22.5 -0.181 4.18 1 95.75 192 SER A C 1
ATOM 1601 O O . SER A 1 192 ? -22.016 -1.256 4.543 1 95.75 192 SER A O 1
ATOM 1603 N N . PRO A 1 193 ? -21.734 0.822 3.701 1 95 193 PRO A N 1
ATOM 1604 C CA . PRO A 1 193 ? -20.281 0.671 3.631 1 95 193 PRO A CA 1
ATOM 1605 C C . PRO A 1 193 ? -19.609 0.824 4.992 1 95 193 PRO A C 1
ATOM 1607 O O . PRO A 1 193 ? -19.969 1.713 5.77 1 95 193 PRO A O 1
ATOM 1610 N N . TYR A 1 194 ? -18.594 -0.047 5.262 1 92.81 194 TYR A N 1
ATOM 1611 C CA . TYR A 1 194 ? -18 -0.034 6.594 1 92.81 194 TYR A CA 1
ATOM 1612 C C . TYR A 1 194 ? -16.5 0.161 6.516 1 92.81 194 TYR A C 1
ATOM 1614 O O . TYR A 1 194 ? -15.898 0.775 7.398 1 92.81 194 TYR A O 1
ATOM 1622 N N . HIS A 1 195 ? -15.852 -0.417 5.543 1 92.69 195 HIS A N 1
ATOM 1623 C CA . HIS A 1 195 ? -14.398 -0.487 5.551 1 92.69 195 HIS A CA 1
ATOM 1624 C C . HIS A 1 195 ? -13.844 -0.604 4.137 1 92.69 195 HIS A C 1
ATOM 1626 O O . HIS A 1 195 ? -14.461 -1.23 3.271 1 92.69 195 HIS A O 1
ATOM 1632 N N . LEU A 1 196 ? -12.719 0.054 3.898 1 90.38 196 LEU A N 1
ATOM 1633 C CA . LEU A 1 196 ? -11.945 -0.112 2.67 1 90.38 196 LEU A CA 1
ATOM 1634 C C . LEU A 1 196 ? -10.672 -0.906 2.932 1 90.38 196 LEU A C 1
ATOM 1636 O O . LEU A 1 196 ? -9.891 -0.56 3.82 1 90.38 196 LEU A O 1
ATOM 1640 N N . LYS A 1 197 ? -10.508 -1.954 2.203 1 90.88 197 LYS A N 1
ATOM 1641 C CA . LYS A 1 197 ? -9.336 -2.809 2.377 1 90.88 197 LYS A CA 1
ATOM 1642 C C . LYS A 1 197 ? -8.586 -2.99 1.059 1 90.88 197 LYS A C 1
ATOM 1644 O O . LYS A 1 197 ? -9.203 -3.232 0.018 1 90.88 197 LYS A O 1
ATOM 1649 N N . GLN A 1 198 ? 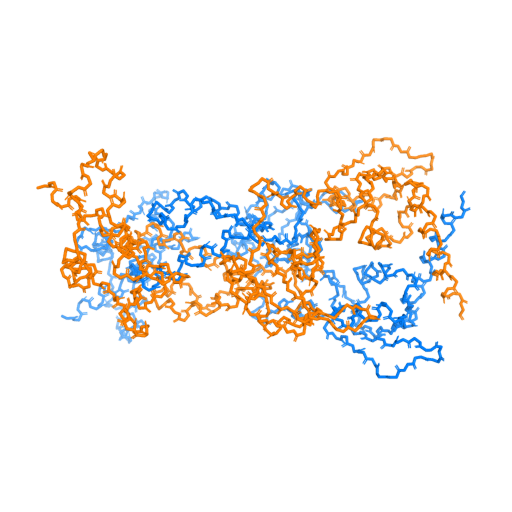-7.324 -2.766 1.161 1 88.69 198 GLN A N 1
ATOM 1650 C CA . GLN A 1 198 ? -6.477 -3.006 -0.001 1 88.69 198 GLN A CA 1
ATOM 1651 C C . GLN A 1 198 ? -5.934 -4.434 -0 1 88.69 198 GLN A C 1
ATOM 1653 O O . GLN A 1 198 ? -5.531 -4.949 1.045 1 88.69 198 GLN A O 1
ATOM 1658 N N . TYR A 1 199 ? -5.941 -5.074 -1.175 1 91 199 TYR A N 1
ATOM 1659 C CA . TYR A 1 199 ? -5.297 -6.375 -1.334 1 91 199 TYR A CA 1
ATOM 1660 C C . TYR A 1 199 ? -4.863 -6.594 -2.779 1 91 199 TYR A C 1
ATOM 1662 O O . TYR A 1 199 ? -5.652 -6.402 -3.707 1 91 199 TYR A O 1
ATOM 1670 N N . ASN A 1 200 ? -3.631 -6.977 -2.826 1 89.56 200 ASN A N 1
ATOM 1671 C CA . ASN A 1 200 ? -3.076 -7.328 -4.129 1 89.56 200 ASN A CA 1
ATOM 1672 C C . ASN A 1 200 ? -3.367 -6.254 -5.172 1 89.56 200 ASN A C 1
ATOM 1674 O O . ASN A 1 200 ? -3.893 -6.547 -6.246 1 89.56 200 ASN A O 1
ATOM 1678 N N . ASN A 1 201 ? -3.148 -5.051 -4.84 1 84.94 201 ASN A N 1
ATOM 1679 C CA . ASN A 1 201 ? -3.23 -3.877 -5.703 1 84.94 201 ASN A CA 1
ATOM 1680 C C . ASN A 1 201 ? -4.676 -3.555 -6.074 1 84.94 201 ASN A C 1
ATOM 1682 O O . ASN A 1 201 ? -4.93 -2.885 -7.078 1 84.94 201 ASN A O 1
ATOM 1686 N N . ARG A 1 202 ? -5.621 -4.066 -5.305 1 89.38 202 ARG A N 1
ATOM 1687 C CA . ARG A 1 202 ? -7.035 -3.742 -5.449 1 89.38 202 ARG A CA 1
ATOM 1688 C C . ARG A 1 202 ? -7.598 -3.15 -4.156 1 89.38 202 ARG A C 1
ATOM 1690 O O . ARG A 1 202 ? -6.984 -3.273 -3.096 1 89.38 202 ARG A O 1
ATOM 1697 N N . TRP A 1 203 ? -8.656 -2.469 -4.41 1 88.5 203 TRP A N 1
ATOM 1698 C CA . TRP A 1 203 ? -9.398 -1.943 -3.271 1 88.5 203 TRP A CA 1
ATOM 1699 C C . TRP A 1 203 ? -10.781 -2.58 -3.186 1 88.5 203 TRP A C 1
ATOM 1701 O O . TRP A 1 203 ? -11.461 -2.754 -4.203 1 88.5 203 TRP A O 1
ATOM 1711 N N . PHE A 1 204 ? -11.125 -2.9 -1.965 1 93 204 PHE A N 1
ATOM 1712 C CA . PHE A 1 204 ? -12.406 -3.559 -1.717 1 93 204 PHE A CA 1
ATOM 1713 C C . PHE A 1 204 ? -13.227 -2.777 -0.701 1 93 204 PHE A C 1
ATOM 1715 O O . PHE A 1 204 ? -12.695 -2.297 0.301 1 93 204 PHE A O 1
ATOM 1722 N N . LEU A 1 205 ? -14.484 -2.658 -1.004 1 94.81 205 LEU A N 1
ATOM 1723 C CA . LEU A 1 205 ? -15.453 -2.158 -0.035 1 94.81 205 LEU A CA 1
ATOM 1724 C C . LEU A 1 205 ? -16.062 -3.305 0.763 1 94.81 205 LEU A C 1
ATOM 1726 O O . LEU A 1 205 ? -16.625 -4.238 0.186 1 94.81 205 LEU A O 1
ATOM 1730 N N . ILE A 1 206 ? -15.867 -3.277 2.078 1 95.75 206 ILE A N 1
ATOM 1731 C CA . ILE A 1 206 ? -16.562 -4.207 2.967 1 95.75 206 ILE A CA 1
ATOM 1732 C C . ILE A 1 206 ? -17.828 -3.559 3.51 1 95.75 206 ILE A C 1
ATOM 1734 O O . ILE A 1 206 ? -17.781 -2.48 4.105 1 95.75 206 ILE A O 1
ATOM 1738 N N . GLY A 1 207 ? -18.891 -4.164 3.285 1 95 207 GLY A N 1
ATOM 1739 C CA . GLY A 1 207 ? -20.156 -3.605 3.734 1 95 207 GLY A CA 1
ATOM 1740 C C . GLY A 1 207 ? -21.25 -4.645 3.852 1 95 207 GLY A C 1
ATOM 1741 O O . GLY A 1 207 ? -21.016 -5.836 3.652 1 95 207 GLY A O 1
ATOM 1742 N N . LYS A 1 208 ? -22.406 -4.176 4.238 1 94.5 208 LYS A N 1
ATOM 1743 C CA . LYS A 1 208 ? -23.594 -5.012 4.395 1 94.5 208 LYS A CA 1
ATOM 1744 C C . LYS A 1 208 ? -24.688 -4.602 3.42 1 94.5 208 LYS A C 1
ATOM 1746 O O . LYS A 1 208 ? -25.031 -3.422 3.326 1 94.5 208 LYS A O 1
ATOM 1751 N N . GLN A 1 209 ? -25.078 -5.625 2.713 1 92.88 209 GLN A N 1
ATOM 1752 C CA . GLN A 1 209 ? -26.219 -5.398 1.837 1 92.88 209 GLN A CA 1
ATOM 1753 C C . GLN A 1 209 ? -27.531 -5.453 2.619 1 92.88 209 GLN A C 1
ATOM 1755 O O . GLN A 1 209 ? -27.688 -6.273 3.525 1 92.88 209 GLN A O 1
ATOM 1760 N N . SER A 1 210 ? -28.469 -4.676 2.291 1 87.19 210 SER A N 1
ATOM 1761 C CA . SER A 1 210 ? -29.719 -4.559 3.021 1 87.19 210 SER A CA 1
ATOM 1762 C C . SER A 1 210 ? -30.469 -5.887 3.049 1 87.19 210 SER A C 1
ATOM 1764 O O . SER A 1 210 ? -31.125 -6.223 4.043 1 87.19 210 SER A O 1
ATOM 1766 N N . ASP A 1 211 ? -30.391 -6.719 2.107 1 82.88 211 ASP A N 1
ATOM 1767 C CA . ASP A 1 211 ? -31.188 -7.945 2.021 1 82.88 211 ASP A CA 1
ATOM 1768 C C . ASP A 1 211 ? -30.344 -9.164 2.387 1 82.88 211 ASP A C 1
ATOM 1770 O O . ASP A 1 211 ? -30.75 -10.305 2.127 1 82.88 211 ASP A O 1
ATOM 1774 N N . TYR A 1 212 ? -29.188 -8.875 2.998 1 82.44 212 TYR A N 1
ATOM 1775 C CA . TYR A 1 212 ? -28.266 -9.961 3.334 1 82.44 212 TYR A CA 1
ATOM 1776 C C . TYR A 1 212 ? -27.609 -9.711 4.684 1 82.44 212 TYR A C 1
ATOM 1778 O O . TYR A 1 212 ? -27.125 -8.609 4.953 1 82.44 212 TYR A O 1
ATOM 1786 N N . ASP A 1 213 ? -27.672 -10.586 5.633 1 79.75 213 ASP A N 1
ATOM 1787 C CA . ASP A 1 213 ? -27.172 -10.398 6.992 1 79.75 213 ASP A CA 1
ATOM 1788 C C . ASP A 1 213 ? -25.656 -10.547 7.047 1 79.75 213 ASP A C 1
ATOM 1790 O O . ASP A 1 213 ? -25 -10.016 7.945 1 79.75 213 ASP A O 1
ATOM 1794 N N . GLY A 1 214 ? -24.984 -10.977 6.078 1 86.56 214 GLY A N 1
ATOM 1795 C CA . GLY A 1 214 ? -23.531 -11.141 6.141 1 86.56 214 GLY A CA 1
ATOM 1796 C C . GLY A 1 214 ? -22.781 -10 5.492 1 86.56 214 GLY A C 1
ATOM 1797 O O . GLY A 1 214 ? -23.375 -9.164 4.805 1 86.56 214 GLY A O 1
ATOM 1798 N N . LEU A 1 215 ? -21.516 -9.836 5.91 1 92.81 215 LEU A N 1
ATOM 1799 C CA . LEU A 1 215 ? -20.641 -8.867 5.254 1 92.81 215 LEU A CA 1
ATOM 1800 C C . LEU A 1 215 ? -20.234 -9.352 3.867 1 92.81 215 LEU A C 1
ATOM 1802 O O . LEU A 1 215 ? -20.094 -10.555 3.643 1 92.81 215 LEU A O 1
ATOM 1806 N N . THR A 1 216 ? -20.172 -8.43 3.043 1 92.5 216 THR A N 1
ATOM 1807 C CA . THR A 1 216 ? -19.734 -8.734 1.684 1 92.5 216 THR A CA 1
ATOM 1808 C C . THR A 1 216 ? -18.594 -7.824 1.266 1 92.5 216 THR A C 1
ATOM 1810 O O . THR A 1 216 ? -18.5 -6.68 1.711 1 92.5 216 THR A O 1
ATOM 1813 N N . ASN A 1 217 ? -17.719 -8.391 0.481 1 92.69 217 ASN A N 1
ATOM 1814 C CA . ASN A 1 217 ? -16.641 -7.59 -0.101 1 92.69 217 ASN A CA 1
ATOM 1815 C C . ASN A 1 217 ? -16.922 -7.25 -1.562 1 92.69 217 ASN A C 1
ATOM 1817 O O . ASN A 1 217 ? -17.297 -8.125 -2.346 1 92.69 217 ASN A O 1
ATOM 1821 N N . TYR A 1 218 ? -16.859 -6.039 -1.915 1 93.62 218 TYR A N 1
ATOM 1822 C CA . TYR A 1 218 ? -17.078 -5.551 -3.273 1 93.62 218 TYR A CA 1
ATOM 1823 C C . TYR A 1 218 ? -15.797 -4.957 -3.85 1 93.62 218 TYR A C 1
ATOM 1825 O O . TYR A 1 218 ? -15.289 -3.949 -3.352 1 93.62 218 TYR A O 1
ATOM 1833 N N . ALA A 1 219 ? -15.305 -5.652 -4.887 1 93.31 219 ALA A N 1
ATOM 1834 C CA . ALA A 1 219 ? -14.18 -5.043 -5.59 1 93.31 219 ALA A CA 1
ATOM 1835 C C . ALA A 1 219 ? -14.594 -3.738 -6.266 1 93.31 219 ALA A C 1
ATOM 1837 O O . ALA A 1 219 ? -15.555 -3.711 -7.035 1 93.31 219 ALA A O 1
ATOM 1838 N N . ILE A 1 220 ? -13.883 -2.688 -6.012 1 90.81 220 ILE A N 1
ATOM 1839 C CA . ILE A 1 220 ? -14.258 -1.378 -6.527 1 90.81 220 ILE A CA 1
ATOM 1840 C C . ILE A 1 220 ? -14.141 -1.368 -8.055 1 90.81 220 ILE A C 1
ATOM 1842 O O . ILE A 1 220 ? -14.914 -0.693 -8.734 1 90.81 220 ILE A O 1
ATOM 1846 N N . ASP A 1 221 ? -13.234 -2.193 -8.602 1 89.5 221 ASP A N 1
ATOM 1847 C CA . ASP A 1 221 ? -13.016 -2.246 -10.047 1 89.5 221 ASP A CA 1
ATOM 1848 C C . ASP A 1 221 ? -14.172 -2.955 -10.75 1 89.5 221 ASP A C 1
ATOM 1850 O O . ASP A 1 221 ? -14.188 -3.055 -11.977 1 89.5 221 ASP A O 1
ATOM 1854 N N . ARG A 1 222 ? -15.156 -3.404 -10 1 92.06 222 ARG A N 1
ATOM 1855 C CA . ARG A 1 222 ? -16.328 -4.051 -10.586 1 92.06 222 ARG A CA 1
ATOM 1856 C C . ARG A 1 222 ? -17.594 -3.24 -10.32 1 92.06 222 ARG A C 1
ATOM 1858 O O . ARG A 1 222 ? -18.703 -3.729 -10.531 1 92.06 222 ARG A O 1
ATOM 1865 N N . ILE A 1 223 ? -17.438 -2.117 -9.812 1 92.75 223 ILE A N 1
ATOM 1866 C CA . ILE A 1 223 ? -18.547 -1.197 -9.609 1 92.75 223 ILE A CA 1
ATOM 1867 C C . ILE A 1 223 ? -18.703 -0.303 -10.836 1 92.75 223 ILE A C 1
ATOM 1869 O O . ILE A 1 223 ? -17.734 0.297 -11.305 1 92.75 223 ILE A O 1
ATOM 1873 N N . ASP A 1 224 ? -19.875 -0.203 -11.266 1 92 224 ASP A N 1
ATOM 1874 C CA . ASP A 1 224 ? -20.156 0.562 -12.477 1 92 224 ASP A CA 1
ATOM 1875 C C . ASP A 1 224 ? -20.812 1.9 -12.148 1 92 224 ASP A C 1
ATOM 1877 O O . ASP A 1 224 ? -20.922 2.773 -13.008 1 92 224 ASP A O 1
ATOM 1881 N N . GLY A 1 225 ? -21.266 2.039 -10.922 1 92.81 225 GLY A N 1
ATOM 1882 C CA . GLY A 1 225 ? -21.938 3.266 -10.516 1 92.81 225 GLY A CA 1
ATOM 1883 C C . GLY A 1 225 ? -22.188 3.328 -9.016 1 92.81 225 GLY A C 1
ATOM 1884 O O . GLY A 1 225 ? -22.359 2.295 -8.367 1 92.81 225 GLY A O 1
ATOM 1885 N N . ILE A 1 226 ? -22.234 4.539 -8.492 1 94.19 226 ILE A N 1
ATOM 1886 C CA . ILE A 1 226 ? -22.484 4.75 -7.066 1 94.19 226 ILE A CA 1
ATOM 1887 C C . ILE A 1 226 ? -23.422 5.934 -6.875 1 94.19 226 ILE A C 1
ATOM 1889 O O . ILE A 1 226 ? -23.297 6.957 -7.551 1 94.19 226 ILE A O 1
ATOM 1893 N N . LYS A 1 227 ? -24.344 5.715 -6.105 1 93.62 227 LYS A N 1
ATOM 1894 C CA . LYS A 1 227 ? -25.25 6.773 -5.672 1 93.62 227 LYS A CA 1
ATOM 1895 C C . LYS A 1 227 ? -25.359 6.82 -4.152 1 93.62 227 LYS A C 1
ATOM 1897 O O . LYS A 1 227 ? -25.531 5.785 -3.504 1 93.62 227 LYS A O 1
ATOM 1902 N N . ASP A 1 228 ? -25.234 7.961 -3.588 1 91.62 228 ASP A N 1
ATOM 1903 C CA . ASP A 1 228 ? -25.375 8.148 -2.146 1 91.62 228 ASP A CA 1
ATOM 1904 C C . ASP A 1 228 ? -26.859 8.18 -1.742 1 91.62 228 ASP A C 1
ATOM 1906 O O . ASP A 1 228 ? -27.641 8.914 -2.33 1 91.62 228 ASP A O 1
ATOM 1910 N N . LEU A 1 229 ? -27.188 7.387 -0.788 1 90.69 229 LEU A N 1
ATOM 1911 C CA . LEU A 1 229 ? -28.578 7.301 -0.364 1 90.69 229 LEU A CA 1
ATOM 1912 C C . LEU A 1 229 ? -28.797 8.008 0.972 1 90.69 229 LEU A C 1
ATOM 1914 O O . LEU A 1 229 ? -29.906 8.062 1.486 1 90.69 229 LEU A O 1
ATOM 1918 N N . GLY A 1 230 ? -27.859 8.461 1.504 1 84.12 230 GLY A N 1
ATOM 1919 C CA . GLY A 1 230 ? -27.969 9.172 2.768 1 84.12 230 GLY A CA 1
ATOM 1920 C C . GLY A 1 230 ? -27.906 8.258 3.975 1 84.12 230 GLY A C 1
ATOM 1921 O O . GLY A 1 230 ? -27.516 7.094 3.857 1 84.12 230 GLY A O 1
ATOM 1922 N N . ARG A 1 231 ? -28.312 8.734 5.195 1 81.88 231 ARG A N 1
ATOM 1923 C CA . ARG A 1 231 ? -28.078 8.062 6.469 1 81.88 231 ARG A CA 1
ATOM 1924 C C . ARG A 1 231 ? -29.25 7.152 6.836 1 81.88 231 ARG A C 1
ATOM 1926 O O . ARG A 1 231 ? -29.078 6.211 7.617 1 81.88 231 ARG A O 1
ATOM 1933 N N . LYS A 1 232 ? -30.312 7.406 6.258 1 79.94 232 LYS A N 1
ATOM 1934 C CA . LYS A 1 232 ? -31.531 6.723 6.695 1 79.94 232 LYS A CA 1
ATOM 1935 C C . LYS A 1 232 ? -31.438 5.219 6.449 1 79.94 232 LYS A C 1
ATOM 1937 O O . LYS A 1 232 ? -31.859 4.422 7.285 1 79.94 232 LYS A O 1
ATOM 1942 N N . LYS A 1 233 ? -30.797 4.758 5.488 1 87.44 233 LYS A N 1
ATOM 1943 C CA . LYS A 1 233 ? -30.734 3.348 5.121 1 87.44 233 LYS A CA 1
ATOM 1944 C C . LYS A 1 233 ? -29.453 2.703 5.625 1 87.44 233 LYS A C 1
ATOM 1946 O O . LYS A 1 233 ? -29.234 1.507 5.43 1 87.44 233 LYS A O 1
ATOM 1951 N N . PHE A 1 234 ? -28.719 3.453 6.375 1 91.69 234 PHE A N 1
ATOM 1952 C CA . PHE A 1 234 ? -27.438 2.945 6.863 1 91.69 234 PHE A CA 1
ATOM 1953 C C . PHE A 1 234 ? -27.641 2.062 8.086 1 91.69 234 PHE A C 1
ATOM 1955 O O . PHE A 1 234 ? -28.328 2.449 9.031 1 91.69 234 PHE A O 1
ATOM 1962 N N . GLU A 1 235 ? -27.094 0.903 8.023 1 91.44 235 GLU A N 1
ATOM 1963 C CA . GLU A 1 235 ? -27.125 -0.014 9.164 1 91.44 235 GLU A CA 1
ATOM 1964 C C . GLU A 1 235 ? -25.766 -0.036 9.875 1 91.44 235 GLU A C 1
ATOM 1966 O O . GLU A 1 235 ? -24.766 -0.501 9.32 1 91.44 235 GLU A O 1
ATOM 1971 N N . PRO A 1 236 ? -25.734 0.348 11.109 1 88.25 236 PRO A N 1
ATOM 1972 C CA . PRO A 1 236 ? -24.453 0.39 11.82 1 88.25 236 PRO A CA 1
ATOM 1973 C C . PRO A 1 236 ? -23.953 -0.998 12.195 1 88.25 236 PRO A C 1
ATOM 1975 O O . PRO A 1 236 ? -24.75 -1.913 12.422 1 88.25 236 PRO A O 1
ATOM 1978 N N . LEU A 1 237 ? -22.656 -1.062 12.188 1 86.19 237 LEU A N 1
ATOM 1979 C CA . LEU A 1 237 ? -22.016 -2.268 12.703 1 86.19 237 LEU A CA 1
ATOM 1980 C C . LEU A 1 237 ? -22.031 -2.283 14.227 1 86.19 237 LEU A C 1
ATOM 1982 O O . LEU A 1 237 ? -22.125 -1.232 14.859 1 86.19 237 LEU A O 1
ATOM 1986 N N . ASP A 1 238 ? -21.922 -3.535 14.633 1 83.75 238 ASP A N 1
ATOM 1987 C CA . ASP A 1 238 ? -21.75 -3.676 16.078 1 83.75 238 ASP A CA 1
ATOM 1988 C C . ASP A 1 238 ? -20.516 -2.926 16.562 1 83.75 238 ASP A C 1
ATOM 1990 O O . ASP A 1 238 ? -19.484 -2.934 15.898 1 83.75 238 ASP A O 1
ATOM 1994 N N . GLU A 1 239 ? -20.594 -2.305 17.688 1 76.81 239 GLU A N 1
ATOM 1995 C CA . GLU A 1 239 ? -19.516 -1.496 18.25 1 76.81 239 GLU A CA 1
ATOM 1996 C C . GLU A 1 239 ? -18.281 -2.348 18.531 1 76.81 239 GLU A C 1
ATOM 1998 O O . GLU A 1 239 ? -17.156 -1.843 18.531 1 76.81 239 GLU A O 1
ATOM 2003 N N . ASN A 1 240 ? -18.484 -3.594 18.719 1 83.12 240 ASN A N 1
ATOM 2004 C CA . ASN A 1 240 ? -17.391 -4.48 19.078 1 83.12 240 ASN A CA 1
ATOM 2005 C C . ASN A 1 240 ? -16.859 -5.238 17.859 1 83.12 240 ASN A C 1
ATOM 2007 O O . ASN A 1 240 ? -16.109 -6.203 18 1 83.12 240 ASN A O 1
ATOM 2011 N N . PHE A 1 241 ? -17.312 -4.727 16.719 1 86.94 241 PHE A N 1
ATOM 2012 C CA . PHE A 1 241 ? -16.844 -5.402 15.508 1 86.94 241 PHE A CA 1
ATOM 2013 C C . PHE A 1 241 ? -15.477 -4.867 15.094 1 86.94 241 PHE A C 1
ATOM 2015 O O . PHE A 1 241 ? -15.281 -3.654 14.984 1 86.94 241 PHE A O 1
ATOM 2022 N N . TYR A 1 242 ? -14.492 -5.801 14.883 1 85.81 242 TYR A N 1
ATOM 2023 C CA . TYR A 1 242 ? -13.148 -5.438 14.453 1 85.81 242 TYR A CA 1
ATOM 2024 C C . TYR A 1 242 ? -12.781 -6.148 13.156 1 85.81 242 TYR A C 1
ATOM 2026 O O . TYR A 1 242 ? -12.789 -7.379 13.094 1 85.81 242 TYR A O 1
ATOM 2034 N N . PHE A 1 243 ? -12.438 -5.391 12.188 1 88.06 243 PHE A N 1
ATOM 2035 C CA . PHE A 1 243 ? -12.148 -5.953 10.875 1 88.06 243 PHE A CA 1
ATOM 2036 C C . PHE A 1 243 ? -10.867 -6.781 10.914 1 88.06 243 PHE A C 1
ATOM 2038 O O . PHE A 1 243 ? -10.719 -7.734 10.148 1 88.06 243 PHE A O 1
ATOM 2045 N N . ASP A 1 244 ? -9.914 -6.48 11.82 1 84.81 244 ASP A N 1
ATOM 2046 C CA . ASP A 1 244 ? -8.719 -7.301 11.984 1 84.81 244 ASP A CA 1
ATOM 2047 C C . ASP A 1 244 ? -9.07 -8.734 12.367 1 84.81 244 ASP A C 1
ATOM 2049 O O . ASP A 1 244 ? -8.453 -9.68 11.898 1 84.81 244 ASP A O 1
ATOM 2053 N N . GLU A 1 245 ? -10.062 -8.828 13.18 1 88.56 245 GLU A N 1
ATOM 2054 C CA . GLU A 1 245 ? -10.531 -10.148 13.586 1 88.56 245 GLU A CA 1
ATOM 2055 C C . GLU A 1 245 ? -11.289 -10.844 12.453 1 88.56 245 GLU A C 1
ATOM 2057 O O . GLU A 1 245 ? -11.148 -12.047 12.258 1 88.56 245 GLU A O 1
ATOM 2062 N N . TYR A 1 246 ? -12.062 -10.062 11.758 1 91.38 246 TYR A N 1
ATOM 2063 C CA . TYR A 1 246 ? -12.867 -10.578 10.656 1 91.38 246 TYR A CA 1
ATOM 2064 C C . TYR A 1 246 ? -11.984 -11.227 9.594 1 91.38 246 TYR A C 1
ATOM 2066 O O . TYR A 1 246 ? -12.344 -12.25 9.016 1 91.38 246 TYR A O 1
ATOM 2074 N N . PHE A 1 247 ? -10.773 -10.672 9.391 1 93.06 247 PHE A N 1
ATOM 2075 C CA . PHE A 1 247 ? -9.891 -11.148 8.336 1 93.06 247 PHE A CA 1
ATOM 2076 C C . PHE A 1 247 ? -8.781 -12.023 8.906 1 93.06 247 PHE A C 1
ATOM 2078 O O . PHE A 1 247 ? -7.875 -12.438 8.188 1 93.06 247 PHE A O 1
ATOM 2085 N N . GLU A 1 248 ? -8.75 -12.383 10.109 1 92.19 248 GLU A N 1
ATOM 2086 C CA . GLU A 1 248 ? -7.629 -12.992 10.82 1 92.19 248 GLU A CA 1
ATOM 2087 C C . GLU A 1 248 ? -7.305 -14.375 10.266 1 92.19 248 GLU A C 1
ATOM 2089 O O . GLU A 1 248 ? -6.145 -14.781 10.242 1 92.19 248 GLU A O 1
ATOM 2094 N N . ASP A 1 249 ? -8.32 -15.023 9.719 1 95.81 249 ASP A N 1
ATOM 2095 C CA . ASP A 1 249 ? -8.125 -16.422 9.367 1 95.81 249 ASP A CA 1
ATOM 2096 C C . ASP A 1 249 ? -8.039 -16.594 7.848 1 95.81 249 ASP A C 1
ATOM 2098 O O . ASP A 1 249 ? -8.203 -17.703 7.336 1 95.81 249 ASP A O 1
ATOM 2102 N N . VAL A 1 250 ? -7.859 -15.508 7.184 1 95.62 250 VAL A N 1
ATOM 2103 C CA . VAL A 1 250 ? -7.836 -15.664 5.734 1 95.62 250 VAL A CA 1
ATOM 2104 C C . VAL A 1 250 ? -6.617 -14.945 5.156 1 95.62 250 VAL A C 1
ATOM 2106 O O . VAL A 1 250 ? -6.066 -14.039 5.789 1 95.62 250 VAL A O 1
ATOM 2109 N N . ILE A 1 251 ? -6.176 -15.438 4.082 1 94.69 251 ILE A N 1
ATOM 2110 C CA . ILE A 1 251 ? -5.289 -14.703 3.189 1 94.69 251 ILE A CA 1
ATOM 2111 C C . ILE A 1 251 ? -6.117 -13.953 2.146 1 94.69 251 ILE A C 1
ATOM 2113 O O . ILE A 1 251 ? -6.945 -14.547 1.455 1 94.69 251 ILE A O 1
ATOM 2117 N N . GLY A 1 252 ? -5.906 -12.641 2.146 1 93.88 252 GLY A N 1
ATOM 2118 C CA . GLY A 1 252 ? -6.688 -11.844 1.211 1 93.88 252 GLY A CA 1
ATOM 2119 C C . GLY A 1 252 ? -7.945 -11.266 1.829 1 93.88 252 GLY A C 1
ATOM 2120 O O . GLY A 1 252 ? -7.922 -10.789 2.969 1 93.88 252 GLY A O 1
ATOM 2121 N N . VAL A 1 253 ? -9.031 -11.203 1.036 1 93.56 253 VAL A N 1
ATOM 2122 C CA . VAL A 1 253 ? -10.195 -10.445 1.474 1 93.56 253 VAL A CA 1
ATOM 2123 C C . VAL A 1 253 ? -11.445 -11.328 1.414 1 93.56 253 VAL A C 1
ATOM 2125 O O . VAL A 1 253 ? -12.5 -10.953 1.925 1 93.56 253 VAL A O 1
ATOM 2128 N N . SER A 1 254 ? -11.336 -12.523 0.824 1 93.31 254 SER A N 1
ATOM 2129 C CA . SER A 1 254 ? -12.492 -13.406 0.676 1 93.31 254 SER A CA 1
ATOM 2130 C C . SER A 1 254 ? -12.711 -14.242 1.929 1 93.31 254 SER A C 1
ATOM 2132 O O . SER A 1 254 ? -11.984 -15.211 2.166 1 93.31 254 SER A O 1
ATOM 2134 N N . VAL A 1 255 ? -13.719 -13.922 2.65 1 92.56 255 VAL A N 1
ATOM 2135 C CA . VAL A 1 255 ? -14.031 -14.648 3.873 1 92.56 255 VAL A CA 1
ATOM 2136 C C . VAL A 1 255 ? -15.242 -15.555 3.639 1 92.56 255 VAL A C 1
ATOM 2138 O O . VAL A 1 255 ? -16.359 -15.07 3.449 1 92.56 255 VAL A O 1
ATOM 2141 N N . GLU A 1 256 ? -14.969 -16.781 3.594 1 88.5 256 GLU A N 1
ATOM 2142 C CA . GLU A 1 256 ? -16.031 -17.766 3.432 1 88.5 256 GLU A CA 1
ATOM 2143 C C . GLU A 1 256 ? -16.422 -18.391 4.77 1 88.5 256 GLU A C 1
ATOM 2145 O O . GLU A 1 256 ? -15.664 -18.328 5.734 1 88.5 256 GLU A O 1
ATOM 2150 N N . ASP A 1 257 ? -17.656 -18.859 4.719 1 90 257 ASP A N 1
ATOM 2151 C CA . ASP A 1 257 ? -18.141 -19.5 5.941 1 90 257 ASP A CA 1
ATOM 2152 C C . ASP A 1 257 ? -17.688 -20.953 6.016 1 90 257 ASP A C 1
ATOM 2154 O O . ASP A 1 257 ? -18.5 -21.875 5.93 1 90 257 ASP A O 1
ATOM 2158 N N . ILE A 1 258 ? -16.469 -21.203 6.156 1 94.19 258 ILE A N 1
ATOM 2159 C CA . ILE A 1 258 ? -15.852 -22.516 6.305 1 94.19 258 ILE A CA 1
ATOM 2160 C C . ILE A 1 258 ? -14.906 -22.516 7.504 1 94.19 258 ILE A C 1
ATOM 2162 O O . ILE A 1 258 ? -14.602 -21.453 8.055 1 94.19 258 ILE A O 1
ATOM 2166 N N . LEU A 1 259 ? -14.539 -23.609 7.895 1 94.81 259 LEU A N 1
ATOM 2167 C CA . LEU A 1 259 ? -13.688 -23.734 9.078 1 94.81 259 LEU A CA 1
ATOM 2168 C C . LEU A 1 259 ? -12.227 -23.484 8.719 1 94.81 259 LEU A C 1
ATOM 2170 O O . LEU A 1 259 ? -11.82 -23.672 7.57 1 94.81 259 LEU A O 1
ATOM 2174 N N . VAL A 1 260 ? -11.555 -23.047 9.688 1 97.19 260 VAL A N 1
ATOM 2175 C CA . VAL A 1 260 ? -10.109 -22.891 9.562 1 97.19 260 VAL A CA 1
ATOM 2176 C C . VAL A 1 260 ? -9.445 -24.266 9.445 1 97.19 260 VAL A C 1
ATOM 2178 O O . VAL A 1 260 ? -9.805 -25.188 10.164 1 97.19 260 VAL A O 1
ATOM 2181 N N . ASP A 1 261 ? -8.531 -24.344 8.516 1 97.19 261 ASP A N 1
ATOM 2182 C CA . ASP A 1 261 ? -7.793 -25.578 8.312 1 97.19 261 ASP A CA 1
ATOM 2183 C C . ASP A 1 261 ? -6.348 -25.438 8.789 1 97.19 261 ASP A C 1
ATOM 2185 O O . ASP A 1 261 ? -5.816 -24.328 8.859 1 97.19 261 ASP A O 1
ATOM 2189 N N . ASN A 1 262 ? -5.793 -26.562 9.133 1 98.06 262 ASN A N 1
ATOM 2190 C CA . ASN A 1 262 ? -4.348 -26.641 9.328 1 98.06 262 ASN A CA 1
ATOM 2191 C C . ASN A 1 262 ? -3.627 -26.969 8.023 1 98.06 262 ASN A C 1
ATOM 2193 O O . ASN A 1 262 ? -3.635 -28.125 7.582 1 98.06 262 ASN A O 1
ATOM 2197 N N . VAL A 1 263 ? -2.979 -26.047 7.488 1 98.5 263 VAL A N 1
ATOM 2198 C CA . VAL A 1 263 ? -2.291 -26.219 6.211 1 98.5 263 VAL A CA 1
ATOM 2199 C C . VAL A 1 263 ? -0.827 -26.578 6.457 1 98.5 263 VAL A C 1
ATOM 2201 O O . VAL A 1 263 ? -0.118 -25.859 7.168 1 98.5 263 VAL A O 1
ATOM 2204 N N . VAL A 1 264 ? -0.412 -27.672 5.914 1 98.5 264 VAL A N 1
ATOM 2205 C CA . VAL A 1 264 ? 0.979 -28.094 6.012 1 98.5 264 VAL A CA 1
ATOM 2206 C C . VAL A 1 264 ? 1.639 -28.031 4.637 1 98.5 264 VAL A C 1
ATOM 2208 O O . VAL A 1 264 ? 1.117 -28.594 3.668 1 98.5 264 VAL A O 1
ATOM 2211 N N . ILE A 1 265 ? 2.785 -27.406 4.586 1 98.12 265 ILE A N 1
ATOM 2212 C CA . ILE A 1 265 ? 3.502 -27.188 3.336 1 98.12 265 ILE A CA 1
ATOM 2213 C C . ILE A 1 265 ? 4.945 -27.672 3.477 1 98.12 265 ILE A C 1
ATOM 2215 O O . ILE A 1 265 ? 5.602 -27.391 4.48 1 98.12 265 ILE A O 1
ATOM 2219 N N . TYR A 1 266 ? 5.352 -28.469 2.508 1 98.44 266 TYR A N 1
ATOM 2220 C CA . TYR A 1 266 ? 6.777 -28.75 2.365 1 98.44 266 TYR A CA 1
ATOM 2221 C C . TYR A 1 266 ? 7.43 -27.797 1.373 1 98.44 266 TYR A C 1
ATOM 2223 O O . TYR A 1 266 ? 6.906 -27.578 0.275 1 98.44 266 TYR A O 1
ATOM 2231 N N . ALA A 1 267 ? 8.539 -27.188 1.759 1 97.81 267 ALA A N 1
ATOM 2232 C CA . ALA A 1 267 ? 9.211 -26.203 0.918 1 97.81 267 ALA A CA 1
ATOM 2233 C C . ALA A 1 267 ? 10.688 -26.562 0.747 1 97.81 267 ALA A C 1
ATOM 2235 O O . ALA A 1 267 ? 11.336 -27.016 1.689 1 97.81 267 ALA A O 1
ATOM 2236 N N . ASN A 1 268 ? 11.234 -26.344 -0.464 1 96.56 268 ASN A N 1
ATOM 2237 C CA . ASN A 1 268 ? 12.688 -26.422 -0.603 1 96.56 268 ASN A CA 1
ATOM 2238 C C . ASN A 1 268 ? 13.375 -25.25 0.086 1 96.56 268 ASN A C 1
ATOM 2240 O O . ASN A 1 268 ? 12.703 -24.344 0.608 1 96.56 268 ASN A O 1
ATOM 2244 N N . GLU A 1 269 ? 14.648 -25.25 0.103 1 94 269 GLU A N 1
ATOM 2245 C CA . GLU A 1 269 ? 15.398 -24.281 0.879 1 94 269 GLU A CA 1
ATOM 2246 C C . GLU A 1 269 ? 15.164 -22.859 0.362 1 94 269 GLU A C 1
ATOM 2248 O O . GLU A 1 269 ? 15.008 -21.922 1.149 1 94 269 GLU A O 1
ATOM 2253 N N . LYS A 1 270 ? 15.141 -22.734 -0.884 1 92.69 270 LYS A N 1
ATOM 2254 C CA . LYS A 1 270 ? 14.953 -21.406 -1.488 1 92.69 270 LYS A CA 1
ATOM 2255 C C . LYS A 1 270 ? 13.602 -20.812 -1.103 1 92.69 270 LYS A C 1
ATOM 2257 O O . LYS A 1 270 ? 13.539 -19.703 -0.584 1 92.69 270 LYS A O 1
ATOM 2262 N N . ALA A 1 271 ? 12.555 -21.562 -1.358 1 95.06 271 ALA A N 1
ATOM 2263 C CA . ALA A 1 271 ? 11.211 -21.094 -1.022 1 95.06 271 ALA A CA 1
ATOM 2264 C C . ALA A 1 271 ? 11.078 -20.844 0.477 1 95.06 271 ALA A C 1
ATOM 2266 O O . ALA A 1 271 ? 10.438 -19.875 0.895 1 95.06 271 ALA A O 1
ATOM 2267 N N . PHE A 1 272 ? 11.672 -21.719 1.228 1 94.88 272 PHE A N 1
ATOM 2268 C CA . PHE A 1 272 ? 11.594 -21.578 2.678 1 94.88 272 PHE A CA 1
ATOM 2269 C C . PHE A 1 272 ? 12.188 -20.25 3.127 1 94.88 272 PHE A C 1
ATOM 2271 O O . PHE A 1 272 ? 11.609 -19.562 3.971 1 94.88 272 PHE A O 1
ATOM 2278 N N . ASN A 1 273 ? 13.305 -19.922 2.641 1 90.94 273 ASN A N 1
ATOM 2279 C CA . ASN A 1 273 ? 13.953 -18.656 3.012 1 90.94 273 ASN A CA 1
ATOM 2280 C C . ASN A 1 273 ? 13.062 -17.469 2.699 1 90.94 273 ASN A C 1
ATOM 2282 O O . ASN A 1 273 ? 12.969 -16.531 3.502 1 90.94 273 ASN A O 1
ATOM 2286 N N . TYR A 1 274 ? 12.398 -17.531 1.545 1 90.31 274 TYR A N 1
ATOM 2287 C CA . TYR A 1 274 ? 11.5 -16.469 1.14 1 90.31 274 TYR A CA 1
ATOM 2288 C C . TYR A 1 274 ? 10.289 -16.391 2.061 1 90.31 274 TYR A C 1
ATOM 2290 O O . TYR A 1 274 ? 9.883 -15.297 2.48 1 90.31 274 TYR A O 1
ATOM 2298 N N . ILE A 1 275 ? 9.781 -17.531 2.406 1 93.12 275 ILE A N 1
ATOM 2299 C CA . ILE A 1 275 ? 8.57 -17.609 3.219 1 93.12 275 ILE A CA 1
ATOM 2300 C C . ILE A 1 275 ? 8.898 -17.234 4.664 1 93.12 275 ILE A C 1
ATOM 2302 O O . ILE A 1 275 ? 8.094 -16.594 5.344 1 93.12 275 ILE A O 1
ATOM 2306 N N . TYR A 1 276 ? 10.078 -17.594 5.039 1 90.38 276 TYR A N 1
ATOM 2307 C CA . TYR A 1 276 ? 10.5 -17.328 6.41 1 90.38 276 TYR A CA 1
ATOM 2308 C C . TYR A 1 276 ? 10.625 -15.828 6.656 1 90.38 276 TYR A C 1
ATOM 2310 O O . TYR A 1 276 ? 10.227 -15.336 7.719 1 90.38 276 TYR A O 1
ATOM 2318 N N . THR A 1 277 ? 11.172 -15.117 5.723 1 87.56 277 THR A N 1
ATOM 2319 C CA . THR A 1 277 ? 11.406 -13.68 5.887 1 87.56 277 THR A CA 1
ATOM 2320 C C . THR A 1 277 ? 10.125 -12.891 5.641 1 87.56 277 THR A C 1
ATOM 2322 O O . THR A 1 277 ? 9.977 -11.781 6.145 1 87.56 277 THR A O 1
ATOM 2325 N N . LYS A 1 278 ? 9.242 -13.516 4.863 1 90.56 278 LYS A N 1
ATOM 2326 C CA . LYS A 1 278 ? 7.934 -12.945 4.594 1 90.56 278 LYS A CA 1
ATOM 2327 C C . LYS A 1 278 ? 6.828 -13.977 4.793 1 90.56 278 LYS A C 1
ATOM 2329 O O . LYS A 1 278 ? 6.352 -14.578 3.832 1 90.56 278 LYS A O 1
ATOM 2334 N N . PRO A 1 279 ? 6.398 -14.023 5.965 1 92.56 279 PRO A N 1
ATOM 2335 C CA . PRO A 1 279 ? 5.395 -15.047 6.254 1 92.56 279 PRO A CA 1
ATOM 2336 C C . PRO A 1 279 ? 4.148 -14.914 5.379 1 92.56 279 PRO A C 1
ATOM 2338 O O .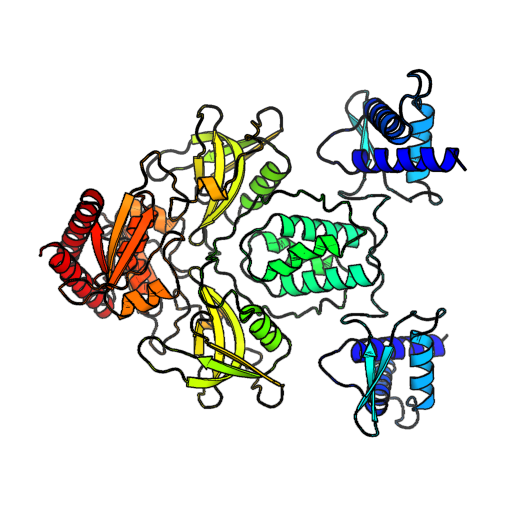 PRO A 1 279 ? 3.723 -13.797 5.074 1 92.56 279 PRO A O 1
ATOM 2341 N N . LEU A 1 280 ? 3.568 -16.078 5.059 1 94.81 280 LEU A N 1
ATOM 2342 C CA . LEU A 1 280 ? 2.373 -16.141 4.223 1 94.81 280 LEU A CA 1
ATOM 2343 C C . LEU A 1 280 ? 1.151 -15.641 4.988 1 94.81 280 LEU A C 1
ATOM 2345 O O . LEU A 1 280 ? 0.204 -15.133 4.387 1 94.81 280 LEU A O 1
ATOM 2349 N N . HIS A 1 281 ? 1.193 -15.805 6.23 1 94.25 281 HIS A N 1
ATOM 2350 C CA . HIS A 1 281 ? 0.109 -15.5 7.16 1 94.25 281 HIS A CA 1
ATOM 2351 C C . HIS A 1 281 ? 0.628 -15.352 8.586 1 94.25 281 HIS A C 1
ATOM 2353 O O . HIS A 1 281 ? 1.696 -15.875 8.914 1 94.25 281 HIS A O 1
ATOM 2359 N N . GLU A 1 282 ? -0.085 -14.727 9.383 1 90.31 282 GLU A N 1
ATOM 2360 C CA . GLU A 1 282 ? 0.351 -14.484 10.75 1 90.31 282 GLU A CA 1
ATOM 2361 C C . GLU A 1 282 ? 0.395 -15.773 11.562 1 90.31 282 GLU A C 1
ATOM 2363 O O . GLU A 1 282 ? 1.172 -15.898 12.508 1 90.31 282 GLU A O 1
ATOM 2368 N N . SER A 1 283 ? -0.35 -16.734 11.219 1 94.94 283 SER A N 1
ATOM 2369 C CA . SER A 1 283 ? -0.41 -18 11.93 1 94.94 283 SER A CA 1
ATOM 2370 C C . SER A 1 283 ? 0.754 -18.906 11.547 1 94.94 283 SER A C 1
ATOM 2372 O O . SER A 1 283 ? 0.858 -20.031 12.039 1 94.94 283 SER A O 1
ATOM 2374 N N . GLN A 1 284 ? 1.605 -18.438 10.719 1 95.94 284 GLN A N 1
ATOM 2375 C CA . GLN A 1 284 ? 2.676 -19.266 10.156 1 95.94 284 GLN A CA 1
ATOM 2376 C C . GLN A 1 284 ? 3.611 -19.766 11.258 1 95.94 284 GLN A C 1
ATOM 2378 O O . GLN A 1 284 ? 4 -19 12.141 1 95.94 284 GLN A O 1
ATOM 2383 N N . VAL A 1 285 ? 3.922 -21.016 11.148 1 95.06 285 VAL A N 1
ATOM 2384 C CA . VAL A 1 285 ? 4.938 -21.625 12.008 1 95.06 285 VAL A CA 1
ATOM 2385 C C . VAL A 1 285 ? 5.957 -22.359 11.148 1 95.06 285 VAL A C 1
ATOM 2387 O O . VAL A 1 285 ? 5.59 -23.234 10.344 1 95.06 285 VAL A O 1
ATOM 2390 N N . ALA A 1 286 ? 7.191 -21.969 11.25 1 93.75 286 ALA A N 1
ATOM 2391 C CA . ALA A 1 286 ? 8.281 -22.734 10.656 1 93.75 286 ALA A CA 1
ATOM 2392 C C . ALA A 1 286 ? 8.758 -23.828 11.609 1 93.75 286 ALA A C 1
ATOM 2394 O O . ALA A 1 286 ? 9.383 -23.547 12.633 1 93.75 286 ALA A O 1
ATOM 2395 N N . ARG A 1 287 ? 8.562 -24.984 11.195 1 91.25 287 ARG A N 1
ATOM 2396 C CA . ARG A 1 287 ? 8.906 -26.094 12.086 1 91.25 287 ARG A CA 1
ATOM 2397 C C . ARG A 1 287 ? 10.414 -26.328 12.094 1 91.25 287 ARG A C 1
ATOM 2399 O O . ARG A 1 287 ? 11.078 -26.156 11.078 1 91.25 287 ARG A O 1
ATOM 2406 N N . SER A 1 288 ? 10.828 -26.781 13.211 1 91 288 SER A N 1
ATOM 2407 C CA . SER A 1 288 ? 12.242 -27.078 13.344 1 91 288 SER A CA 1
ATOM 2408 C C . SER A 1 288 ? 12.602 -28.391 12.656 1 91 288 SER A C 1
ATOM 2410 O O . SER A 1 288 ? 13.695 -28.547 12.117 1 91 288 SER A O 1
ATOM 2412 N N . GLU A 1 289 ? 11.602 -29.25 12.68 1 92.81 289 GLU A N 1
ATOM 2413 C CA . GLU A 1 289 ? 11.82 -30.562 12.062 1 92.81 289 GLU A CA 1
ATOM 2414 C C . GLU A 1 289 ? 11.695 -30.469 10.547 1 92.81 289 GLU A C 1
ATOM 2416 O O . GLU A 1 289 ? 11.008 -29.594 10.023 1 92.81 289 GLU A O 1
ATOM 2421 N N . ARG A 1 290 ? 12.406 -31.25 9.938 1 95 290 ARG A N 1
ATOM 2422 C CA . ARG A 1 290 ? 12.328 -31.375 8.484 1 95 290 ARG A CA 1
ATOM 2423 C C . ARG A 1 290 ? 11.547 -32.625 8.078 1 95 290 ARG A C 1
ATOM 2425 O O . ARG A 1 290 ? 11.367 -33.531 8.875 1 95 290 ARG A O 1
ATOM 2432 N N . ALA A 1 291 ? 11.008 -32.562 6.898 1 95.38 291 ALA A N 1
ATOM 2433 C CA . ALA A 1 291 ? 10.359 -33.75 6.332 1 95.38 291 ALA A CA 1
ATOM 2434 C C . ALA A 1 291 ? 11.375 -34.844 6.062 1 95.38 291 ALA A C 1
ATOM 2436 O O . ALA A 1 291 ? 12.586 -34.625 6.113 1 95.38 291 ALA A O 1
ATOM 2437 N N . GLU A 1 292 ? 10.922 -36.062 5.781 1 92.75 292 GLU A N 1
ATOM 2438 C CA . GLU A 1 292 ? 11.789 -37.188 5.547 1 92.75 292 GLU A CA 1
ATOM 2439 C C . GLU A 1 292 ? 12.711 -36.969 4.352 1 92.75 292 GLU A C 1
ATOM 2441 O O . GLU A 1 292 ? 13.852 -37.438 4.336 1 92.75 292 GLU A O 1
ATOM 2446 N N . ASP A 1 293 ? 12.227 -36.219 3.404 1 93.69 293 ASP A N 1
ATOM 2447 C CA . ASP A 1 293 ? 13.008 -35.969 2.197 1 93.69 293 ASP A CA 1
ATOM 2448 C C . ASP A 1 293 ? 13.883 -34.719 2.352 1 93.69 293 ASP A C 1
ATOM 2450 O O . ASP A 1 293 ? 14.5 -34.281 1.385 1 93.69 293 ASP A O 1
ATOM 2454 N N . GLY A 1 294 ? 13.898 -34.062 3.496 1 94.88 294 GLY A N 1
ATOM 2455 C CA . GLY A 1 294 ? 14.805 -32.969 3.789 1 94.88 294 GLY A CA 1
ATOM 2456 C C . GLY A 1 294 ? 14.172 -31.609 3.619 1 94.88 294 GLY A C 1
ATOM 2457 O O . GLY A 1 294 ? 14.758 -30.594 4 1 94.88 294 GLY A O 1
ATOM 2458 N N . ARG A 1 295 ? 13.016 -31.547 3.117 1 96.44 295 ARG A N 1
ATOM 2459 C CA . ARG A 1 295 ? 12.344 -30.266 2.895 1 96.44 295 ARG A CA 1
ATOM 2460 C C . ARG A 1 295 ? 11.898 -29.641 4.211 1 96.44 295 ARG A C 1
ATOM 2462 O O . ARG A 1 295 ? 11.75 -30.344 5.215 1 96.44 295 ARG A O 1
ATOM 2469 N N . ARG A 1 296 ? 11.766 -28.344 4.16 1 97.25 296 ARG A N 1
ATOM 2470 C CA . ARG A 1 296 ? 11.328 -27.609 5.336 1 97.25 296 ARG A CA 1
ATOM 2471 C C . ARG A 1 296 ? 9.805 -27.641 5.469 1 97.25 296 ARG A C 1
ATOM 2473 O O . ARG A 1 296 ? 9.094 -27.75 4.469 1 97.25 296 ARG A O 1
ATOM 2480 N N . ILE A 1 297 ? 9.383 -27.641 6.711 1 98.25 297 ILE A N 1
ATOM 2481 C CA . ILE A 1 297 ? 7.945 -27.766 6.957 1 98.25 297 ILE A CA 1
ATOM 2482 C C . ILE A 1 297 ? 7.402 -26.438 7.484 1 98.25 297 ILE A C 1
ATOM 2484 O O . ILE A 1 297 ? 7.938 -25.875 8.445 1 98.25 297 ILE A O 1
ATOM 2488 N N . ILE A 1 298 ? 6.391 -25.953 6.852 1 97.88 298 ILE A N 1
ATOM 2489 C CA . ILE A 1 298 ? 5.676 -24.75 7.258 1 97.88 298 ILE A CA 1
ATOM 2490 C C . ILE A 1 298 ? 4.207 -25.078 7.508 1 97.88 298 ILE A C 1
ATOM 2492 O O . ILE A 1 298 ? 3.592 -25.828 6.742 1 97.88 298 ILE A O 1
ATOM 2496 N N . THR A 1 299 ? 3.668 -24.516 8.555 1 98.12 299 THR A N 1
ATOM 2497 C CA . THR A 1 299 ? 2.252 -24.734 8.828 1 98.12 299 THR A CA 1
ATOM 2498 C C . THR A 1 299 ? 1.519 -23.406 8.953 1 98.12 299 THR A C 1
ATOM 2500 O O . THR A 1 299 ? 2.092 -22.422 9.414 1 98.12 299 THR A O 1
ATOM 2503 N N . LEU A 1 300 ? 0.281 -23.406 8.516 1 97.81 300 LEU A N 1
ATOM 2504 C CA . LEU A 1 300 ? -0.618 -22.266 8.609 1 97.81 300 LEU A CA 1
ATOM 2505 C C . LEU A 1 300 ? -1.975 -22.672 9.164 1 97.81 300 LEU A C 1
ATOM 2507 O O . LEU A 1 300 ? -2.414 -23.812 8.953 1 97.81 300 LEU A O 1
ATOM 2511 N N . LYS A 1 301 ? -2.6 -21.797 9.836 1 98.06 301 LYS A N 1
ATOM 2512 C CA . LYS A 1 301 ? -4.004 -21.922 10.219 1 98.06 301 LYS A CA 1
ATOM 2513 C C . LYS A 1 301 ? -4.863 -20.891 9.492 1 98.06 301 LYS A C 1
ATOM 2515 O O . LYS A 1 301 ? -5.023 -19.766 9.969 1 98.06 301 LYS A O 1
ATOM 2520 N N . VAL A 1 302 ? -5.461 -21.328 8.406 1 98.06 302 VAL A N 1
ATOM 2521 C CA . VAL A 1 302 ? -6.203 -20.391 7.578 1 98.06 302 VAL A CA 1
ATOM 2522 C C . VAL A 1 302 ? -7.387 -21.094 6.926 1 98.06 302 VAL A C 1
ATOM 2524 O O . VAL A 1 302 ? -7.422 -22.328 6.855 1 98.06 302 VAL A O 1
ATOM 2527 N N . LYS A 1 303 ? -8.398 -20.297 6.527 1 97.62 303 LYS A N 1
ATOM 2528 C CA . LYS A 1 303 ? -9.492 -20.797 5.711 1 97.62 303 LYS A CA 1
ATOM 2529 C C . LYS A 1 303 ? -9.047 -21.016 4.266 1 97.62 303 LYS A C 1
ATOM 2531 O O . LYS A 1 303 ? -8.297 -20.203 3.719 1 97.62 303 LYS A O 1
ATOM 2536 N N . ASP A 1 304 ? -9.469 -22.156 3.658 1 97.12 304 ASP A N 1
ATOM 2537 C CA . ASP A 1 304 ? -9.164 -22.438 2.26 1 97.12 304 ASP A CA 1
ATOM 2538 C C . ASP A 1 304 ? -9.977 -21.547 1.322 1 97.12 304 ASP A C 1
ATOM 2540 O O . ASP A 1 304 ? -11.164 -21.797 1.101 1 97.12 304 ASP A O 1
ATOM 2544 N N . ASN A 1 305 ? -9.375 -20.547 0.799 1 95.56 305 ASN A N 1
ATOM 2545 C CA . ASN A 1 305 ? -10.031 -19.656 -0.157 1 95.56 305 ASN A CA 1
ATOM 2546 C C . ASN A 1 305 ? -9.195 -19.469 -1.419 1 95.56 305 ASN A C 1
ATOM 2548 O O . ASN A 1 305 ? -8.117 -20.047 -1.542 1 95.56 305 ASN A O 1
ATOM 2552 N N . TYR A 1 306 ? -9.703 -18.797 -2.348 1 93.81 306 TYR A N 1
ATOM 2553 C CA . TYR A 1 306 ? -9.078 -18.625 -3.658 1 93.81 306 TYR A CA 1
ATOM 2554 C C . TYR A 1 306 ? -7.715 -17.953 -3.533 1 93.81 306 TYR A C 1
ATOM 2556 O O . TYR A 1 306 ? -6.766 -18.344 -4.215 1 93.81 306 TYR A O 1
ATOM 2564 N N . GLU A 1 307 ? -7.637 -16.938 -2.693 1 95.81 307 GLU A N 1
ATOM 2565 C CA . GLU A 1 307 ? -6.395 -16.188 -2.543 1 95.81 307 GLU A CA 1
ATOM 2566 C C . GLU A 1 307 ? 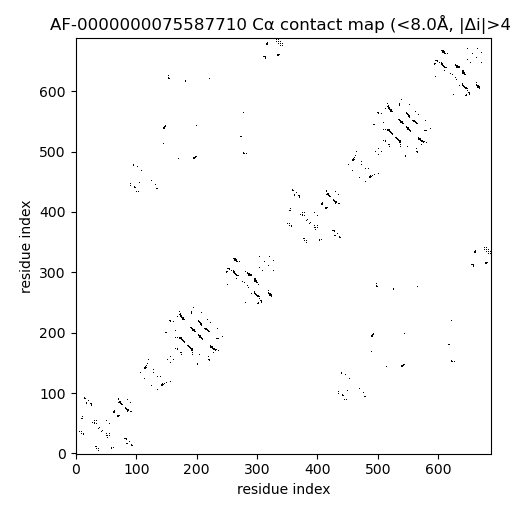-5.281 -17.062 -1.978 1 95.81 307 GLU A C 1
ATOM 2568 O O . GLU A 1 307 ? -4.125 -16.953 -2.391 1 95.81 307 GLU A O 1
ATOM 2573 N N . LEU A 1 308 ? -5.641 -17.906 -1.029 1 97.38 308 LEU A N 1
ATOM 2574 C CA . LEU A 1 308 ? -4.656 -18.859 -0.515 1 97.38 308 LEU A CA 1
ATOM 2575 C C . LEU A 1 308 ? -4.121 -19.734 -1.634 1 97.38 308 LEU A C 1
ATOM 2577 O O . LEU A 1 308 ? -2.904 -19.891 -1.786 1 97.38 308 LEU A O 1
ATOM 2581 N N . ARG A 1 309 ? -5.016 -20.297 -2.406 1 97.44 309 ARG A N 1
ATOM 2582 C CA . ARG A 1 309 ? -4.625 -21.219 -3.471 1 97.44 309 ARG A CA 1
ATOM 2583 C C . ARG A 1 309 ? -3.748 -20.516 -4.504 1 97.44 309 ARG A C 1
ATOM 2585 O O . ARG A 1 309 ? -2.756 -21.078 -4.969 1 97.44 309 ARG A O 1
ATOM 2592 N N . ALA A 1 310 ? -4.137 -19.328 -4.848 1 96.81 310 ALA A N 1
ATOM 2593 C CA . ALA A 1 310 ? -3.346 -18.562 -5.797 1 96.81 310 ALA A CA 1
ATOM 2594 C C . ALA A 1 310 ? -1.945 -18.281 -5.258 1 96.81 310 ALA A C 1
ATOM 2596 O O . ALA A 1 310 ? -0.959 -18.391 -5.992 1 96.81 310 ALA A O 1
ATOM 2597 N N . LEU A 1 311 ? -1.89 -17.922 -4.027 1 96.88 311 LEU A N 1
ATOM 2598 C CA . LEU A 1 311 ? -0.611 -17.656 -3.375 1 96.88 311 LEU A CA 1
ATOM 2599 C C . LEU A 1 311 ? 0.275 -18.906 -3.398 1 96.88 311 LEU A C 1
ATOM 2601 O O . LEU A 1 311 ? 1.457 -18.812 -3.742 1 96.88 311 LEU A O 1
ATOM 2605 N N . LEU A 1 312 ? -0.301 -20.031 -3.062 1 98 312 LEU A N 1
ATOM 2606 C CA . LEU A 1 312 ? 0.45 -21.281 -3.039 1 98 312 LEU A CA 1
ATOM 2607 C C . LEU A 1 312 ? 0.918 -21.656 -4.441 1 98 312 LEU A C 1
ATOM 2609 O O . LEU A 1 312 ? 2.055 -22.109 -4.621 1 98 312 LEU A O 1
ATOM 2613 N N . ARG A 1 313 ? 0.106 -21.438 -5.449 1 97.38 313 ARG A N 1
ATOM 2614 C CA . ARG A 1 313 ? 0.469 -21.734 -6.832 1 97.38 313 ARG A CA 1
ATOM 2615 C C . ARG A 1 313 ? 1.659 -20.891 -7.273 1 97.38 313 ARG A C 1
ATOM 2617 O O . ARG A 1 313 ? 2.467 -21.328 -8.094 1 97.38 313 ARG A O 1
ATOM 2624 N N . SER A 1 314 ? 1.744 -19.719 -6.758 1 97.06 314 SER A N 1
ATOM 2625 C CA . SER A 1 314 ? 2.77 -18.766 -7.188 1 97.06 314 SER A CA 1
ATOM 2626 C C . SER A 1 314 ? 4.168 -19.312 -6.918 1 97.06 314 SER A C 1
ATOM 2628 O O . SER A 1 314 ? 5.145 -18.859 -7.527 1 97.06 314 SER A O 1
ATOM 2630 N N . PHE A 1 315 ? 4.27 -20.281 -6.051 1 97.25 315 PHE A N 1
ATOM 2631 C CA . PHE A 1 315 ? 5.57 -20.828 -5.699 1 97.25 315 PHE A CA 1
ATOM 2632 C C . PHE A 1 315 ? 5.957 -21.953 -6.648 1 97.25 315 PHE A C 1
ATOM 2634 O O . PHE A 1 315 ? 7.109 -22.391 -6.668 1 97.25 315 PHE A O 1
ATOM 2641 N N . GLY A 1 316 ? 5 -22.391 -7.438 1 96.44 316 GLY A N 1
ATOM 2642 C CA . GLY A 1 316 ? 5.273 -23.469 -8.375 1 96.44 316 GLY A CA 1
ATOM 2643 C C . GLY A 1 316 ? 5.742 -24.75 -7.691 1 96.44 316 GLY A C 1
ATOM 2644 O O . GLY A 1 316 ? 5.148 -25.188 -6.703 1 96.44 316 GLY A O 1
ATOM 2645 N N . SER A 1 317 ? 6.793 -25.312 -8.297 1 97.06 317 SER A N 1
ATOM 2646 C CA . SER A 1 317 ? 7.27 -26.609 -7.828 1 97.06 317 SER A CA 1
ATOM 2647 C C . SER A 1 317 ? 8.211 -26.469 -6.641 1 97.06 317 SER A C 1
ATOM 2649 O O . SER A 1 317 ? 8.859 -27.422 -6.227 1 97.06 317 SER A O 1
ATOM 2651 N N . GLN A 1 318 ? 8.273 -25.297 -6.074 1 97.06 318 GLN A N 1
ATOM 2652 C CA . GLN A 1 318 ? 9.172 -25.062 -4.941 1 97.06 318 GLN A CA 1
ATOM 2653 C C . GLN A 1 318 ? 8.516 -25.484 -3.631 1 97.06 318 GLN A C 1
ATOM 2655 O O . GLN A 1 318 ? 9.188 -25.609 -2.604 1 97.06 318 GLN A O 1
ATOM 2660 N N . ILE A 1 319 ? 7.199 -25.625 -3.672 1 97.94 319 ILE A N 1
ATOM 2661 C CA . ILE A 1 319 ? 6.5 -26.047 -2.461 1 97.94 319 ILE A CA 1
ATOM 2662 C C . ILE A 1 319 ? 5.5 -27.141 -2.799 1 97.94 319 ILE A C 1
ATOM 2664 O O . ILE A 1 319 ? 5.129 -27.312 -3.963 1 97.94 319 ILE A O 1
ATOM 2668 N N . GLU A 1 320 ? 5.078 -27.922 -1.799 1 98.31 320 GLU A N 1
ATOM 2669 C CA . GLU A 1 320 ? 4.055 -28.953 -1.891 1 98.31 320 GLU A CA 1
ATOM 2670 C C . GLU A 1 320 ? 3.078 -28.875 -0.723 1 98.31 320 GLU A C 1
ATOM 2672 O O . GLU A 1 320 ? 3.49 -28.844 0.439 1 98.31 320 GLU A O 1
ATOM 2677 N N . VAL A 1 321 ? 1.841 -28.781 -1.079 1 98.5 321 VAL A N 1
ATOM 2678 C CA . VAL A 1 321 ? 0.817 -28.812 -0.04 1 98.5 321 VAL A CA 1
ATOM 2679 C C . VAL A 1 321 ? 0.572 -30.266 0.396 1 98.5 321 VAL A C 1
ATOM 2681 O O . VAL A 1 321 ? 0.263 -31.125 -0.431 1 98.5 321 VAL A O 1
ATOM 2684 N N . ILE A 1 322 ? 0.649 -30.5 1.66 1 98.06 322 ILE A N 1
ATOM 2685 C CA . ILE A 1 322 ? 0.53 -31.844 2.193 1 98.06 322 ILE A CA 1
ATOM 2686 C C . ILE A 1 322 ? -0.841 -32.031 2.842 1 98.06 322 ILE A C 1
ATOM 2688 O O . ILE A 1 322 ? -1.491 -33.062 2.658 1 98.06 322 ILE A O 1
ATOM 2692 N N . GLU A 1 323 ? -1.214 -31.016 3.684 1 97.56 323 GLU A N 1
ATOM 2693 C CA . GLU A 1 323 ? -2.498 -30.984 4.375 1 97.56 323 GLU A CA 1
ATOM 2694 C C . GLU A 1 323 ? -3.176 -29.625 4.215 1 97.56 323 GLU A C 1
ATOM 2696 O O . GLU A 1 323 ? -2.504 -28.609 4.012 1 97.56 323 GLU A O 1
ATOM 2701 N N . PRO A 1 324 ? -4.527 -29.625 4.391 1 97.88 324 PRO A N 1
ATOM 2702 C CA . PRO A 1 324 ? -5.48 -30.734 4.488 1 97.88 324 PRO A CA 1
ATOM 2703 C C . PRO A 1 324 ? -5.633 -31.5 3.174 1 97.88 324 PRO A C 1
ATOM 2705 O O . PRO A 1 324 ? -5.238 -31 2.117 1 97.88 324 PRO A O 1
ATOM 2708 N N . ALA A 1 325 ? -6.254 -32.688 3.174 1 97.25 325 ALA A N 1
ATOM 2709 C CA . ALA A 1 325 ? -6.379 -33.562 2.01 1 97.25 325 ALA A CA 1
ATOM 2710 C C . ALA A 1 325 ? -7.172 -32.875 0.897 1 97.25 325 ALA A C 1
ATOM 2712 O O . ALA A 1 325 ? -6.875 -33.062 -0.285 1 97.25 325 ALA A O 1
ATOM 2713 N N . SER A 1 326 ? -8.141 -32.156 1.252 1 96.88 326 SER A N 1
ATOM 2714 C CA . SER A 1 326 ? -8.984 -31.469 0.272 1 96.88 326 SER A CA 1
ATOM 2715 C C . SER A 1 326 ? -8.188 -30.438 -0.518 1 96.88 326 SER A C 1
ATOM 2717 O O . SER A 1 326 ? -8.289 -30.375 -1.745 1 96.88 326 SER A O 1
ATOM 2719 N N . LEU A 1 327 ? -7.418 -29.641 0.156 1 97.56 327 LEU A N 1
ATOM 2720 C CA . LEU A 1 327 ? -6.594 -28.641 -0.5 1 97.56 327 LEU A CA 1
ATOM 2721 C C . LEU A 1 327 ? -5.508 -29.281 -1.351 1 97.56 327 LEU A C 1
ATOM 2723 O O . LEU A 1 327 ? -5.242 -28.844 -2.469 1 97.56 327 LEU A O 1
ATOM 2727 N N . ARG A 1 328 ? -4.914 -30.297 -0.774 1 98.12 328 ARG A N 1
ATOM 2728 C CA . ARG A 1 328 ? -3.898 -31.016 -1.529 1 98.12 328 ARG A CA 1
ATOM 2729 C C . ARG A 1 328 ? -4.469 -31.562 -2.838 1 98.12 328 ARG A C 1
ATOM 2731 O O . ARG A 1 328 ? -3.822 -31.469 -3.885 1 98.12 328 ARG A O 1
ATOM 2738 N N . LYS A 1 329 ? -5.629 -32.125 -2.766 1 97.38 329 LYS A N 1
ATOM 2739 C CA . LYS A 1 329 ? -6.293 -32.656 -3.953 1 97.38 329 LYS A CA 1
ATOM 2740 C C . LYS A 1 329 ? -6.52 -31.578 -4.992 1 97.38 329 LYS A C 1
ATOM 2742 O O . LYS A 1 329 ? -6.273 -31.781 -6.18 1 97.38 329 LYS A O 1
ATOM 2747 N N . GLU A 1 330 ? -7.004 -30.453 -4.535 1 96.75 330 GLU A N 1
ATOM 2748 C CA . GLU A 1 330 ? -7.25 -29.328 -5.43 1 96.75 330 GLU A CA 1
ATOM 2749 C C . GLU A 1 330 ? -5.961 -28.875 -6.109 1 96.75 330 GLU A C 1
ATOM 2751 O O . GLU A 1 330 ? -5.949 -28.609 -7.312 1 96.75 330 GLU A O 1
ATOM 2756 N N . MET A 1 331 ? -4.93 -28.781 -5.344 1 97.56 331 MET A N 1
ATOM 2757 C CA . MET A 1 331 ? -3.639 -28.359 -5.875 1 97.56 331 MET A CA 1
ATOM 2758 C C . MET A 1 331 ? -3.117 -29.359 -6.898 1 97.56 331 MET A C 1
ATOM 2760 O O . MET A 1 331 ? -2.574 -28.984 -7.938 1 97.56 331 MET A O 1
ATOM 2764 N N . LYS A 1 332 ? -3.297 -30.625 -6.582 1 97.69 332 LYS A N 1
ATOM 2765 C CA . LYS A 1 332 ? -2.857 -31.672 -7.492 1 97.69 332 LYS A CA 1
ATOM 2766 C C . LYS A 1 332 ? -3.629 -31.625 -8.805 1 97.69 332 LYS A C 1
ATOM 2768 O O . LYS A 1 332 ? -3.035 -31.703 -9.883 1 97.69 332 LYS A O 1
ATOM 2773 N N . GLU A 1 333 ? -4.906 -31.531 -8.711 1 97.31 333 GLU A N 1
ATOM 2774 C CA . GLU A 1 333 ? -5.746 -31.469 -9.898 1 97.31 333 GLU A CA 1
ATOM 2775 C C . GLU A 1 333 ? -5.352 -30.297 -10.797 1 97.31 333 GLU A C 1
ATOM 2777 O O . GLU A 1 333 ? -5.285 -30.438 -12.016 1 97.31 333 GLU A O 1
ATOM 2782 N N . ASP A 1 334 ? -5.113 -29.219 -10.164 1 96.88 334 ASP A N 1
ATOM 2783 C CA . ASP A 1 334 ? -4.703 -28.047 -10.922 1 96.88 334 ASP A CA 1
ATOM 2784 C C . ASP A 1 334 ? -3.336 -28.25 -11.57 1 96.88 334 ASP A C 1
ATOM 2786 O O . ASP A 1 334 ? -3.121 -27.859 -12.719 1 96.88 334 ASP A O 1
ATOM 2790 N N . ALA A 1 335 ? -2.383 -28.812 -10.852 1 96.75 335 ALA A N 1
ATOM 2791 C CA . ALA A 1 335 ? -1.042 -29.078 -11.359 1 96.75 335 ALA A CA 1
ATOM 2792 C C . ALA A 1 335 ? -1.094 -30.016 -12.562 1 96.75 335 ALA A C 1
ATOM 2794 O O . ALA A 1 335 ? -0.395 -29.812 -13.555 1 96.75 335 ALA A O 1
ATOM 2795 N N . ASP A 1 336 ? -1.896 -31.047 -12.469 1 96.94 336 ASP A N 1
ATOM 2796 C CA . ASP A 1 336 ? -2.057 -32 -13.562 1 96.94 336 ASP A CA 1
ATOM 2797 C C . ASP A 1 336 ? -2.643 -31.328 -14.797 1 96.94 336 ASP A C 1
ATOM 2799 O O . ASP A 1 336 ? -2.176 -31.562 -15.914 1 96.94 336 ASP A O 1
ATOM 2803 N N . ALA A 1 337 ? -3.666 -30.578 -14.547 1 96.62 337 ALA A N 1
ATOM 2804 C CA . ALA A 1 337 ? -4.289 -29.844 -15.656 1 96.62 337 ALA A CA 1
ATOM 2805 C C . ALA A 1 337 ? -3.291 -28.922 -16.328 1 96.62 337 ALA A C 1
ATOM 2807 O O . ALA A 1 337 ? -3.277 -28.797 -17.562 1 96.62 337 ALA A O 1
ATOM 2808 N N . LEU A 1 338 ? -2.502 -28.281 -15.531 1 95.94 338 LEU A N 1
ATOM 2809 C CA . LEU A 1 338 ? -1.506 -27.344 -16.031 1 95.94 338 LEU A CA 1
ATOM 2810 C C . LEU A 1 338 ? -0.451 -28.062 -16.875 1 95.94 338 LEU A C 1
ATOM 2812 O O . LEU A 1 338 ? -0.076 -27.594 -17.953 1 95.94 338 LEU A O 1
ATOM 2816 N N . SER A 1 339 ? 0.068 -29.109 -16.328 1 96.38 339 SER A N 1
ATOM 2817 C CA . SER A 1 339 ? 1.058 -29.891 -17.047 1 96.38 339 SER A CA 1
ATOM 2818 C C . SER A 1 339 ? 0.513 -30.375 -18.391 1 96.38 339 SER A C 1
ATOM 2820 O O . SER A 1 339 ? 1.211 -30.312 -19.406 1 96.38 339 SER A O 1
ATOM 2822 N N . LYS A 1 340 ? -0.675 -30.797 -18.406 1 95.44 340 LYS A N 1
ATOM 2823 C CA . LYS A 1 340 ? -1.32 -31.266 -19.625 1 95.44 340 LYS A CA 1
ATOM 2824 C C . LYS A 1 340 ? -1.474 -30.125 -20.641 1 95.44 340 LYS A C 1
ATOM 2826 O O . LYS A 1 340 ? -1.288 -30.312 -21.844 1 95.44 340 LYS A O 1
ATOM 2831 N N . MET A 1 341 ? -1.835 -28.969 -20.125 1 94.75 341 MET A N 1
ATOM 2832 C CA . MET A 1 341 ? -2.041 -27.781 -20.938 1 94.75 341 MET A CA 1
ATOM 2833 C C . MET A 1 341 ? -0.786 -27.438 -21.734 1 94.75 341 MET A C 1
ATOM 2835 O O . MET A 1 341 ? -0.871 -27.062 -22.906 1 94.75 341 MET A O 1
ATOM 2839 N N . TYR A 1 342 ? 0.36 -27.562 -21.172 1 94.06 342 TYR A N 1
ATOM 2840 C CA . TYR A 1 342 ? 1.618 -27.219 -21.828 1 94.06 342 TYR A CA 1
ATOM 2841 C C . TYR A 1 342 ? 2.121 -28.375 -22.688 1 94.06 342 TYR A C 1
ATOM 2843 O O . TYR A 1 342 ? 3.029 -28.203 -23.5 1 94.06 342 TYR A O 1
ATOM 2851 N N . GLY A 1 343 ? 1.735 -29.562 -22.422 1 86.69 343 GLY A N 1
ATOM 2852 C CA . GLY A 1 343 ? 2.127 -30.734 -23.203 1 86.69 343 GLY A CA 1
ATOM 2853 C C . GLY A 1 343 ? 1.475 -30.797 -24.562 1 86.69 343 GLY A C 1
ATOM 2854 O O . GLY A 1 343 ? 1.966 -31.484 -25.469 1 86.69 343 GLY A O 1
ATOM 2855 N N . ASP A 1 344 ? 0.41 -30.172 -24.797 1 72.12 344 ASP A N 1
ATOM 2856 C CA . ASP A 1 344 ? -0.291 -30.141 -26.078 1 72.12 344 ASP A CA 1
ATOM 2857 C C . ASP A 1 344 ? 0.278 -29.062 -26.984 1 72.12 344 ASP A C 1
ATOM 2859 O O . ASP A 1 344 ? 0.387 -29.25 -28.203 1 72.12 344 ASP A O 1
ATOM 2863 N N . MET B 1 1 ? 12.812 52.688 5.043 1 32.75 1 MET B N 1
ATOM 2864 C CA . MET B 1 1 ? 11.961 51.719 4.348 1 32.75 1 MET B CA 1
ATOM 2865 C C . MET B 1 1 ? 12.797 50.594 3.73 1 32.75 1 MET B C 1
ATOM 2867 O O . MET B 1 1 ? 12.375 49.438 3.707 1 32.75 1 MET B O 1
ATOM 2871 N N . ALA B 1 2 ? 13.867 50.969 3.141 1 45.69 2 ALA B N 1
ATOM 2872 C CA . ALA B 1 2 ? 14.828 50.156 2.406 1 45.69 2 ALA B CA 1
ATOM 2873 C C . ALA B 1 2 ? 15.555 49.188 3.34 1 45.69 2 ALA B C 1
ATOM 2875 O O . ALA B 1 2 ? 15.789 48.031 2.986 1 45.69 2 ALA B O 1
ATOM 2876 N N . THR B 1 3 ? 15.984 49.594 4.539 1 46.97 3 THR B N 1
ATOM 2877 C CA . THR B 1 3 ? 16.688 48.938 5.617 1 46.97 3 THR B CA 1
ATOM 2878 C C . THR B 1 3 ? 15.898 47.719 6.117 1 46.97 3 THR B C 1
ATOM 2880 O O . THR B 1 3 ? 16.469 46.656 6.383 1 46.97 3 THR B O 1
ATOM 2883 N N . ASN B 1 4 ? 14.617 47.969 6.105 1 57.91 4 ASN B N 1
ATOM 2884 C CA . ASN B 1 4 ? 13.688 46.969 6.613 1 57.91 4 ASN B CA 1
ATOM 2885 C C . ASN B 1 4 ? 13.555 45.781 5.66 1 57.91 4 ASN B C 1
ATOM 2887 O O . ASN B 1 4 ? 13.5 44.656 6.098 1 57.91 4 ASN B O 1
ATOM 2891 N N . LYS B 1 5 ? 13.781 46.156 4.434 1 63.22 5 LYS B N 1
ATOM 2892 C CA . LYS B 1 5 ? 13.688 45.125 3.43 1 63.22 5 LYS B CA 1
ATOM 2893 C C . LYS B 1 5 ? 14.914 44.188 3.467 1 63.22 5 LYS B C 1
ATOM 2895 O O . LYS B 1 5 ? 14.789 42.969 3.383 1 63.22 5 LYS B O 1
ATOM 2900 N N . ASN B 1 6 ? 16.109 44.875 3.504 1 73.5 6 ASN B N 1
ATOM 2901 C CA . ASN B 1 6 ? 17.344 44.125 3.574 1 73.5 6 ASN B CA 1
ATOM 2902 C C . ASN B 1 6 ? 17.375 43.188 4.797 1 73.5 6 ASN B C 1
ATOM 2904 O O . ASN B 1 6 ? 17.859 42.062 4.727 1 73.5 6 ASN B O 1
ATOM 2908 N N . ALA B 1 7 ? 16.812 43.812 5.84 1 76.38 7 ALA B N 1
ATOM 2909 C CA . ALA B 1 7 ? 16.75 43 7.051 1 76.38 7 ALA B CA 1
ATOM 2910 C C . ALA B 1 7 ? 15.867 41.75 6.828 1 76.38 7 ALA B C 1
ATOM 2912 O O . ALA B 1 7 ? 16.234 40.656 7.234 1 76.38 7 ALA B O 1
ATOM 2913 N N . GLN B 1 8 ? 14.859 42 6.105 1 71.75 8 GLN B N 1
ATOM 2914 C CA . GLN B 1 8 ? 13.945 40.906 5.836 1 71.75 8 GLN B CA 1
ATOM 2915 C C . GLN B 1 8 ? 14.609 39.844 4.965 1 71.75 8 GLN B C 1
ATOM 2917 O O . GLN B 1 8 ? 14.43 38.625 5.191 1 71.75 8 GLN B O 1
ATOM 2922 N N . ILE B 1 9 ? 15.344 40.312 4.055 1 74.69 9 ILE B N 1
ATOM 2923 C CA . ILE B 1 9 ? 16.062 39.406 3.178 1 74.69 9 ILE B CA 1
ATOM 2924 C C . ILE B 1 9 ? 17.062 38.594 3.992 1 74.69 9 ILE B C 1
ATOM 2926 O O . ILE B 1 9 ? 17.172 37.375 3.805 1 74.69 9 ILE B O 1
ATOM 2930 N N . ARG B 1 10 ? 17.703 39.281 4.879 1 84 10 ARG B N 1
ATOM 2931 C CA . ARG B 1 10 ? 18.688 38.594 5.719 1 84 10 ARG B CA 1
ATOM 2932 C C . ARG B 1 10 ? 18 37.562 6.629 1 84 10 ARG B C 1
ATOM 2934 O O . ARG B 1 10 ? 18.484 36.438 6.789 1 84 10 ARG B O 1
ATOM 2941 N N . TYR B 1 11 ? 16.859 38 7.176 1 80.44 11 TYR B N 1
ATOM 2942 C CA . TYR B 1 11 ? 16.156 37.094 8.062 1 80.44 11 TYR B CA 1
ATOM 2943 C C . TYR B 1 11 ? 15.758 35.812 7.328 1 80.44 11 TYR B C 1
ATOM 2945 O O . TYR B 1 11 ? 15.875 34.688 7.875 1 80.44 11 TYR B O 1
ATOM 2953 N N . GLN B 1 12 ? 15.344 35.969 6.117 1 74.06 12 GLN B N 1
ATOM 2954 C CA . GLN B 1 12 ? 14.945 34.812 5.328 1 74.06 12 GLN B CA 1
ATOM 2955 C C . GLN B 1 12 ? 16.141 33.938 5.023 1 74.06 12 GLN B C 1
ATOM 2957 O O . GLN B 1 12 ? 16.047 32.688 5.074 1 74.06 12 GLN B O 1
ATOM 2962 N N . ALA B 1 13 ? 17.25 34.562 4.656 1 81.19 13 ALA B N 1
ATOM 2963 C CA . ALA B 1 13 ? 18.469 33.781 4.387 1 81.19 13 ALA B CA 1
ATOM 2964 C C . ALA B 1 13 ? 18.938 33.031 5.629 1 81.19 13 ALA B C 1
ATOM 2966 O O . ALA B 1 13 ? 19.281 31.859 5.547 1 81.19 13 ALA B O 1
ATOM 2967 N N . LEU B 1 14 ? 18.922 33.719 6.758 1 88.25 14 LEU B N 1
ATOM 2968 C CA . LEU B 1 14 ? 19.312 33.094 8.016 1 88.25 14 LEU B CA 1
ATOM 2969 C C . LEU B 1 14 ? 18.359 31.953 8.383 1 88.25 14 LEU B C 1
ATOM 2971 O O . LEU B 1 14 ? 18.797 30.906 8.836 1 88.25 14 LEU B O 1
ATOM 2975 N N . ASP B 1 15 ? 17.062 32.25 8.164 1 80.12 15 ASP B N 1
ATOM 2976 C CA . ASP B 1 15 ? 16.047 31.25 8.438 1 80.12 15 ASP B CA 1
ATOM 2977 C C . ASP B 1 15 ? 16.328 29.938 7.691 1 80.12 15 ASP B C 1
ATOM 2979 O O . ASP B 1 15 ? 16.25 28.859 8.266 1 80.12 15 ASP B O 1
ATOM 2983 N N . ARG B 1 16 ? 16.672 30.031 6.441 1 77.88 16 ARG B N 1
ATOM 2984 C CA . ARG B 1 16 ? 16.969 28.875 5.605 1 77.88 16 ARG B CA 1
ATOM 2985 C C . ARG B 1 16 ? 18.188 28.109 6.148 1 77.88 16 ARG B C 1
ATOM 2987 O O . ARG B 1 16 ? 18.188 26.875 6.172 1 77.88 16 ARG B O 1
ATOM 2994 N N . CYS B 1 17 ? 19.172 28.875 6.555 1 85.94 17 CYS B N 1
ATOM 2995 C CA . CYS B 1 17 ? 20.391 28.25 7.059 1 85.94 17 CYS B CA 1
ATOM 2996 C C . CYS B 1 17 ? 20.156 27.594 8.406 1 85.94 17 CYS B C 1
ATOM 2998 O O . CYS B 1 17 ? 20.531 26.438 8.609 1 85.94 17 CYS B O 1
ATOM 3000 N N . LEU B 1 18 ? 19.484 28.297 9.32 1 88.62 18 LEU B N 1
ATOM 3001 C CA . LEU B 1 18 ? 19.297 27.844 10.695 1 88.62 18 LEU B CA 1
ATOM 3002 C C . LEU B 1 18 ? 18.359 26.641 10.742 1 88.62 18 LEU B C 1
ATOM 3004 O O . LEU B 1 18 ? 18.438 25.812 11.648 1 88.62 18 LEU B O 1
ATOM 3008 N N . GLY B 1 19 ? 17.469 26.641 9.781 1 80.12 19 GLY B N 1
ATOM 3009 C CA . GLY B 1 19 ? 16.516 25.547 9.727 1 80.12 19 GLY B CA 1
ATOM 3010 C C . GLY B 1 19 ? 17.078 24.281 9.117 1 80.12 19 GLY B C 1
ATOM 3011 O O . GLY B 1 19 ? 16.5 23.203 9.258 1 80.12 19 GLY B O 1
ATOM 3012 N N . ASN B 1 20 ? 18.156 24.359 8.43 1 75.38 20 ASN B N 1
ATOM 3013 C CA . ASN B 1 20 ? 18.781 23.219 7.773 1 75.38 20 ASN B CA 1
ATOM 3014 C C . ASN B 1 20 ? 19.688 22.453 8.727 1 75.38 20 ASN B C 1
ATOM 3016 O O . ASN B 1 20 ? 20.859 22.812 8.922 1 75.38 20 ASN B O 1
ATOM 3020 N N . TRP B 1 21 ? 19.141 21.359 9.344 1 72.38 21 TRP B N 1
ATOM 3021 C CA . TRP B 1 21 ? 19.875 20.594 10.352 1 72.38 21 TRP B CA 1
ATOM 3022 C C . TRP B 1 21 ? 20.922 19.688 9.695 1 72.38 21 TRP B C 1
ATOM 3024 O O . TRP B 1 21 ? 21.734 19.078 10.383 1 72.38 21 TRP B O 1
ATOM 3034 N N . SER B 1 22 ? 20.844 19.609 8.461 1 65.19 22 SER B N 1
ATOM 3035 C CA . SER B 1 22 ? 21.781 18.734 7.766 1 65.19 22 SER B CA 1
ATOM 3036 C C . SER B 1 22 ? 23.141 19.375 7.586 1 65.19 22 SER B C 1
ATOM 3038 O O . SER B 1 22 ? 24.125 18.703 7.277 1 65.19 22 SER B O 1
ATOM 3040 N N . ARG B 1 23 ? 23.219 20.625 7.727 1 79 23 ARG B N 1
ATOM 3041 C CA . ARG B 1 23 ? 24.453 21.375 7.531 1 79 23 ARG B CA 1
ATOM 3042 C C . ARG B 1 23 ? 24.766 22.25 8.75 1 79 23 ARG B C 1
ATOM 3044 O O . ARG B 1 23 ? 23.859 22.844 9.328 1 79 23 ARG B O 1
ATOM 3051 N N . ARG B 1 24 ? 26 22.188 9.133 1 86.38 24 ARG B N 1
ATOM 3052 C CA . ARG B 1 24 ? 26.453 23.078 10.195 1 86.38 24 ARG B CA 1
ATOM 3053 C C . ARG B 1 24 ? 26.828 24.453 9.641 1 86.38 24 ARG B C 1
ATOM 3055 O O . ARG B 1 24 ? 27.766 24.578 8.859 1 86.38 24 ARG B O 1
ATOM 3062 N N . TYR B 1 25 ? 26.109 25.469 10 1 92.31 25 TYR B N 1
ATOM 3063 C CA . TYR B 1 25 ? 26.375 26.812 9.531 1 92.31 25 TYR B CA 1
ATOM 3064 C C . TYR B 1 25 ? 27.141 27.609 10.578 1 92.31 25 TYR B C 1
ATOM 3066 O O . TYR B 1 25 ? 26.625 27.891 11.664 1 92.31 25 TYR B O 1
ATOM 3074 N N . TYR B 1 26 ? 28.469 27.922 10.227 1 93.19 26 TYR B N 1
ATOM 3075 C CA . TYR B 1 26 ? 29.266 28.812 11.055 1 93.19 26 TYR B CA 1
ATOM 3076 C C . TYR B 1 26 ? 28.969 30.266 10.734 1 93.19 26 TYR B C 1
ATOM 3078 O O . TYR B 1 26 ? 28.266 30.562 9.766 1 93.19 26 TYR B O 1
ATOM 3086 N N . ILE B 1 27 ? 29.516 31.188 11.617 1 94.06 27 ILE B N 1
ATOM 3087 C CA . ILE B 1 27 ? 29.172 32.594 11.469 1 94.06 27 ILE B CA 1
ATOM 3088 C C . ILE B 1 27 ? 29.562 33.062 10.07 1 94.06 27 ILE B C 1
ATOM 3090 O O . ILE B 1 27 ? 28.859 33.875 9.461 1 94.06 27 ILE B O 1
ATOM 3094 N N . GLU B 1 28 ? 30.656 32.531 9.562 1 93 28 GLU B N 1
ATOM 3095 C CA . GLU B 1 28 ? 31.125 32.906 8.234 1 93 28 GLU B CA 1
ATOM 3096 C C . GLU B 1 28 ? 30.156 32.438 7.152 1 93 28 GLU B C 1
ATOM 3098 O O . GLU B 1 28 ? 29.922 33.156 6.168 1 93 28 GLU B O 1
ATOM 3103 N N . ASP B 1 29 ? 29.594 31.297 7.387 1 92.44 29 ASP B N 1
ATOM 3104 C CA . ASP B 1 29 ? 28.625 30.734 6.453 1 92.44 29 ASP B CA 1
ATOM 3105 C C . ASP B 1 29 ? 27.344 31.594 6.418 1 92.44 29 ASP B C 1
ATOM 3107 O O . ASP B 1 29 ? 26.766 31.812 5.352 1 92.44 29 ASP B O 1
ATOM 3111 N N . LEU B 1 30 ? 26.938 32.031 7.574 1 94.31 30 LEU B N 1
ATOM 3112 C CA . LEU B 1 30 ? 25.734 32.844 7.688 1 94.31 30 LEU B CA 1
ATOM 3113 C C . LEU B 1 30 ? 25.938 34.188 7.008 1 94.31 30 LEU B C 1
ATOM 3115 O O . LEU B 1 30 ? 25.031 34.719 6.344 1 94.31 30 LEU B O 1
ATOM 3119 N N . ILE B 1 31 ? 27.141 34.75 7.133 1 93.06 31 ILE B N 1
ATOM 3120 C CA . ILE B 1 31 ? 27.484 36.031 6.48 1 93.06 31 ILE B CA 1
ATOM 3121 C C . ILE B 1 31 ? 27.406 35.875 4.965 1 93.06 31 ILE B C 1
ATOM 3123 O O . ILE B 1 31 ? 26.812 36.688 4.27 1 93.06 31 ILE B O 1
ATOM 3127 N N . ASP B 1 32 ? 27.984 34.781 4.59 1 90.75 32 ASP B N 1
ATOM 3128 C CA . ASP B 1 32 ? 27.984 34.5 3.156 1 90.75 32 ASP B CA 1
ATOM 3129 C C . ASP B 1 32 ? 26.578 34.312 2.621 1 90.75 32 ASP B C 1
ATOM 3131 O O . ASP B 1 32 ? 26.25 34.844 1.547 1 90.75 32 ASP B O 1
ATOM 3135 N N . ALA B 1 33 ? 25.797 33.625 3.371 1 88.69 33 ALA B N 1
ATOM 3136 C CA . ALA B 1 33 ? 24.406 33.406 2.959 1 88.69 33 ALA B CA 1
ATOM 3137 C C . ALA B 1 33 ? 23.641 34.719 2.863 1 88.69 33 ALA B C 1
ATOM 3139 O O . ALA B 1 33 ? 22.859 34.906 1.924 1 88.69 33 ALA B O 1
ATOM 3140 N N . CYS B 1 34 ? 23.766 35.562 3.758 1 87.81 34 CYS B N 1
ATOM 3141 C CA . CYS B 1 34 ? 23.109 36.875 3.758 1 87.81 34 CYS B CA 1
ATOM 3142 C C . CYS B 1 34 ? 23.562 37.719 2.582 1 87.81 34 CYS B C 1
ATOM 3144 O O . CYS B 1 34 ? 22.75 38.344 1.89 1 87.81 34 CYS B O 1
ATOM 3146 N N . ASN B 1 35 ? 24.859 37.719 2.408 1 86.56 35 ASN B N 1
ATOM 3147 C CA . ASN B 1 35 ? 25.406 38.531 1.329 1 86.56 35 ASN B CA 1
ATOM 3148 C C . ASN B 1 35 ? 24.969 38.031 -0.039 1 86.56 35 ASN B C 1
ATOM 3150 O O . ASN B 1 35 ? 24.688 38.812 -0.945 1 86.56 35 ASN B O 1
ATOM 3154 N N . GLU B 1 36 ? 24.984 36.75 -0.109 1 83.56 36 GLU B N 1
ATOM 3155 C CA . GLU B 1 36 ? 24.484 36.156 -1.349 1 83.56 36 GLU B CA 1
ATOM 3156 C C . GLU B 1 36 ? 23.031 36.531 -1.6 1 83.56 36 GLU B C 1
ATOM 3158 O O . GLU B 1 36 ? 22.656 36.906 -2.721 1 83.56 36 GLU B O 1
ATOM 3163 N N . ALA B 1 37 ? 22.219 36.438 -0.602 1 79.31 37 ALA B N 1
ATOM 3164 C CA . ALA B 1 37 ? 20.797 36.781 -0.723 1 79.31 37 ALA B CA 1
ATOM 3165 C C . ALA B 1 37 ? 20.594 38.25 -1.081 1 79.31 37 ALA B C 1
ATOM 3167 O O . ALA B 1 37 ? 19.766 38.562 -1.927 1 79.31 37 ALA B O 1
ATOM 3168 N N . LEU B 1 38 ? 21.312 39.062 -0.492 1 79.81 38 LEU B N 1
ATOM 3169 C CA . LEU B 1 38 ? 21.234 40.5 -0.768 1 79.81 38 LEU B CA 1
ATOM 3170 C C . LEU B 1 38 ? 21.672 40.781 -2.197 1 79.81 38 LEU B C 1
ATOM 3172 O O . LEU B 1 38 ? 21.078 41.656 -2.861 1 79.81 38 LEU B O 1
ATOM 3176 N N . TYR B 1 39 ? 22.75 40.062 -2.494 1 78.19 39 TYR B N 1
ATOM 3177 C CA . TYR B 1 39 ? 23.219 40.25 -3.861 1 78.19 39 TYR B CA 1
ATOM 3178 C C . TYR B 1 39 ? 22.156 39.844 -4.871 1 78.19 39 TYR B C 1
ATOM 3180 O O . TYR B 1 39 ? 21.922 40.562 -5.855 1 78.19 39 TYR B O 1
ATOM 3188 N N . LEU B 1 40 ? 21.578 38.75 -4.602 1 74.75 40 LEU B N 1
ATOM 3189 C CA . LEU B 1 40 ? 20.578 38.188 -5.504 1 74.75 40 LEU B CA 1
ATOM 3190 C C . LEU B 1 40 ? 19.359 39.125 -5.586 1 74.75 40 LEU B C 1
ATOM 3192 O O . LEU B 1 40 ? 18.781 39.281 -6.66 1 74.75 40 LEU B O 1
ATOM 3196 N N . TYR B 1 41 ? 18.906 39.594 -4.539 1 64.69 41 TYR B N 1
ATOM 3197 C CA . TYR B 1 41 ? 17.688 40.406 -4.496 1 64.69 41 TYR B CA 1
ATOM 3198 C C . TYR B 1 41 ? 17.953 41.844 -4.902 1 64.69 41 TYR B C 1
ATOM 3200 O O . TYR B 1 41 ? 17.141 42.469 -5.562 1 64.69 41 TYR B O 1
ATOM 3208 N N . ASN B 1 42 ? 18.953 42.375 -4.441 1 66.81 42 ASN B N 1
ATOM 3209 C CA . ASN B 1 42 ? 19.234 43.781 -4.715 1 66.81 42 ASN B CA 1
ATOM 3210 C C . ASN B 1 42 ? 20.047 43.938 -5.996 1 66.81 42 ASN B C 1
ATOM 3212 O O . ASN B 1 42 ? 20.125 45.062 -6.539 1 66.81 42 ASN B O 1
ATOM 3216 N N . GLY B 1 43 ? 20.422 42.875 -6.75 1 60.66 43 GLY B N 1
ATOM 3217 C CA . GLY B 1 43 ? 21.266 42.969 -7.926 1 60.66 43 GLY B CA 1
ATOM 3218 C C . GLY B 1 43 ? 22.734 43.156 -7.59 1 60.66 43 GLY B C 1
ATOM 3219 O O . GLY B 1 43 ? 23.125 43.031 -6.434 1 60.66 43 GLY B O 1
ATOM 3220 N N . GLN B 1 44 ? 23.688 43.938 -8.703 1 53.84 44 GLN B N 1
ATOM 3221 C CA . GLN B 1 44 ? 25.125 44.094 -8.805 1 53.84 44 GLN B CA 1
ATOM 3222 C C . GLN B 1 44 ? 25.703 44.781 -7.566 1 53.84 44 GLN B C 1
ATOM 3224 O O . GLN B 1 44 ? 25.906 46 -7.566 1 53.84 44 GLN B O 1
ATOM 3229 N N . GLY B 1 45 ? 25.391 44.625 -6.516 1 50.06 45 GLY B N 1
ATOM 3230 C CA . GLY B 1 45 ? 25.969 45.531 -5.551 1 50.06 45 GLY B CA 1
ATOM 3231 C C . GLY B 1 45 ? 27.453 45.312 -5.34 1 50.06 45 GLY B C 1
ATOM 3232 O O . GLY B 1 45 ? 27.984 44.25 -5.668 1 50.06 45 GLY B O 1
ATOM 3233 N N . LYS B 1 46 ? 28.281 46.406 -5.355 1 51.5 46 LYS B N 1
ATOM 3234 C CA . LYS B 1 46 ? 29.734 46.344 -5.129 1 51.5 46 LYS B CA 1
ATOM 3235 C C . LYS B 1 46 ? 30.078 45.469 -3.943 1 51.5 46 LYS B C 1
ATOM 3237 O O . LYS B 1 46 ? 29.359 45.469 -2.936 1 51.5 46 LYS B O 1
ATOM 3242 N N . LYS B 1 47 ? 30.828 44.469 -4.039 1 51.16 47 LYS B N 1
ATOM 3243 C CA . LYS B 1 47 ? 31.469 43.531 -3.135 1 51.16 47 LYS B CA 1
ATOM 3244 C C . LYS B 1 47 ? 31.719 44.156 -1.765 1 51.16 47 LYS B C 1
ATOM 3246 O O . LYS B 1 47 ? 31.703 43.438 -0.748 1 51.16 47 LYS B O 1
ATOM 3251 N N . GLU B 1 48 ? 31.984 45.312 -1.716 1 53.16 48 GLU B N 1
ATOM 3252 C CA . GLU B 1 48 ? 32.406 46.062 -0.528 1 53.16 48 GLU B CA 1
ATOM 3253 C C . GLU B 1 48 ? 31.203 46.312 0.393 1 53.16 48 GLU B C 1
ATOM 3255 O O . GLU B 1 48 ? 31.391 46.656 1.567 1 53.16 48 GLU B O 1
ATOM 3260 N N . ASP B 1 49 ? 29.875 46.094 -0.039 1 61 49 ASP B N 1
ATOM 3261 C CA . ASP B 1 49 ? 28.688 46.562 0.667 1 61 49 ASP B CA 1
ATOM 3262 C C . ASP B 1 49 ? 27.953 45.406 1.323 1 61 49 ASP B C 1
ATOM 3264 O O . ASP B 1 49 ? 26.766 45.5 1.646 1 61 49 ASP B O 1
ATOM 3268 N N . GLY B 1 50 ? 28.531 44.438 1.5 1 73.31 50 GLY B N 1
ATOM 3269 C CA . GLY B 1 50 ? 27.891 43.281 2.123 1 73.31 50 GLY B CA 1
ATOM 3270 C C . GLY B 1 50 ? 27.812 43.375 3.633 1 73.31 50 GLY B C 1
ATOM 3271 O O . GLY B 1 50 ? 28.438 44.281 4.234 1 73.31 50 GLY B O 1
ATOM 3272 N N . VAL B 1 51 ? 26.984 42.594 4.266 1 83.88 51 VAL B N 1
ATOM 3273 C CA . VAL B 1 51 ? 26.828 42.625 5.715 1 83.88 51 VAL B CA 1
ATOM 3274 C C . VAL B 1 51 ? 28.031 41.969 6.387 1 83.88 51 VAL B C 1
ATOM 3276 O O . VAL B 1 51 ? 28.656 41.062 5.82 1 83.88 51 VAL B O 1
ATOM 3279 N N . LYS B 1 52 ? 28.547 42.594 7.441 1 88.44 52 LYS B N 1
ATOM 3280 C CA . LYS B 1 52 ? 29.656 42.062 8.234 1 88.44 52 LYS B CA 1
ATOM 3281 C C . LYS B 1 52 ? 29.141 41.25 9.414 1 88.44 52 LYS B C 1
ATOM 3283 O O . LYS B 1 52 ? 27.938 41.094 9.609 1 88.44 52 LYS B O 1
ATOM 3288 N N . LYS B 1 53 ? 30.141 40.719 10.109 1 92.25 53 LYS B N 1
ATOM 3289 C CA . LYS B 1 53 ? 29.875 39.781 11.203 1 92.25 53 LYS B CA 1
ATOM 3290 C C . LYS B 1 53 ? 28.922 40.406 12.227 1 92.25 53 LYS B C 1
ATOM 3292 O O . LYS B 1 53 ? 27.969 39.75 12.68 1 92.25 53 LYS B O 1
ATOM 3297 N N . ARG B 1 54 ? 29.156 41.625 12.531 1 90.12 54 ARG B N 1
ATOM 3298 C CA . ARG B 1 54 ? 28.375 42.312 13.555 1 90.12 54 ARG B CA 1
ATOM 3299 C C . ARG B 1 54 ? 26.891 42.375 13.164 1 90.12 54 ARG B C 1
ATOM 3301 O O . ARG B 1 54 ? 26.016 42.156 13.992 1 90.12 54 ARG B O 1
ATOM 3308 N N . GLN B 1 55 ? 26.625 42.688 11.953 1 87.69 55 GLN B N 1
ATOM 3309 C CA . GLN B 1 55 ? 25.25 42.812 11.469 1 87.69 55 GLN B CA 1
ATOM 3310 C C . GLN B 1 55 ? 24.531 41.469 11.547 1 87.69 55 GLN B C 1
ATOM 3312 O O . GLN B 1 55 ? 23.359 41.406 11.945 1 87.69 55 GLN B O 1
ATOM 3317 N N . VAL B 1 56 ? 25.188 40.406 11.172 1 92.38 56 VAL B N 1
ATOM 3318 C CA . VAL B 1 56 ? 24.578 39.062 11.195 1 92.38 56 VAL B CA 1
ATOM 3319 C C . VAL B 1 56 ? 24.297 38.656 12.641 1 92.38 56 VAL B C 1
ATOM 3321 O O . VAL B 1 56 ? 23.234 38.094 12.93 1 92.38 56 VAL B O 1
ATOM 3324 N N . GLN B 1 57 ? 25.203 39 13.469 1 91.25 57 GLN B N 1
ATOM 3325 C CA . GLN B 1 57 ? 24.984 38.719 14.883 1 91.25 57 GLN B CA 1
ATOM 3326 C C . GLN B 1 57 ? 23.797 39.5 15.43 1 91.25 57 GLN B C 1
ATOM 3328 O O . GLN B 1 57 ? 23.016 38.969 16.219 1 91.25 57 GLN B O 1
ATOM 3333 N N . ASP B 1 58 ? 23.688 40.688 15.031 1 87.75 58 ASP B N 1
ATOM 3334 C CA . ASP B 1 58 ? 22.547 41.5 15.43 1 87.75 58 ASP B CA 1
ATOM 3335 C C . ASP B 1 58 ? 21.25 40.906 14.898 1 87.75 58 ASP B C 1
ATOM 3337 O O . ASP B 1 58 ? 20.219 40.906 15.586 1 87.75 58 ASP B O 1
ATOM 3341 N N . ASP B 1 59 ? 21.297 40.531 13.703 1 87.94 59 ASP B N 1
ATOM 3342 C CA . ASP B 1 59 ? 20.125 39.906 13.094 1 87.94 59 ASP B CA 1
ATOM 3343 C C . ASP B 1 59 ? 19.719 38.656 13.859 1 87.94 59 ASP B C 1
ATOM 3345 O O . ASP B 1 59 ? 18.531 38.438 14.102 1 87.94 59 ASP B O 1
ATOM 3349 N N . LEU B 1 60 ? 20.719 37.844 14.188 1 90.56 60 LEU B N 1
ATOM 3350 C CA . LEU B 1 60 ? 20.438 36.625 14.961 1 90.56 60 LEU B CA 1
ATOM 3351 C C . LEU B 1 60 ? 19.781 37 16.297 1 90.56 60 LEU B C 1
ATOM 3353 O O . LEU B 1 60 ? 18.812 36.344 16.703 1 90.56 60 LEU B O 1
ATOM 3357 N N . LYS B 1 61 ? 20.297 38 16.938 1 86.06 61 LYS B N 1
ATOM 3358 C CA . LYS B 1 61 ? 19.75 38.469 18.203 1 86.06 61 LYS B CA 1
ATOM 3359 C C . LYS B 1 61 ? 18.312 38.938 18.016 1 86.06 61 LYS B C 1
ATOM 3361 O O . LYS B 1 61 ? 17.453 38.688 18.875 1 86.06 61 LYS B O 1
ATOM 3366 N N . PHE B 1 62 ? 18.078 39.625 16.953 1 79.31 62 PHE B N 1
ATOM 3367 C CA . PHE B 1 62 ? 16.734 40.094 16.656 1 79.31 62 PHE B CA 1
ATOM 3368 C C . PHE B 1 62 ? 15.789 38.906 16.438 1 79.31 62 PHE B C 1
ATOM 3370 O O . PHE B 1 62 ? 14.672 38.906 16.969 1 79.31 62 PHE B O 1
ATOM 3377 N N . MET B 1 63 ? 16.234 37.969 15.664 1 81.31 63 MET B N 1
ATOM 3378 C CA . MET B 1 63 ? 15.398 36.812 15.367 1 81.31 63 MET B CA 1
ATOM 3379 C C . MET B 1 63 ? 15.016 36.094 16.641 1 81.31 63 MET B C 1
ATOM 3381 O O . MET B 1 63 ? 13.922 35.531 16.75 1 81.31 63 MET B O 1
ATOM 3385 N N . GLU B 1 64 ? 15.898 36.188 17.625 1 80.75 64 GLU B N 1
ATOM 3386 C CA . GLU B 1 64 ? 15.656 35.562 18.922 1 80.75 64 GLU B CA 1
ATOM 3387 C C . GLU B 1 64 ? 14.805 36.438 19.828 1 80.75 64 GLU B C 1
ATOM 3389 O O . GLU B 1 64 ? 14.109 35.906 20.719 1 80.75 64 GLU B O 1
ATOM 3394 N N . SER B 1 65 ? 14.836 37.594 19.594 1 74.12 65 SER B N 1
ATOM 3395 C CA . SER B 1 65 ? 14.203 38.562 20.5 1 74.12 65 SER B CA 1
ATOM 3396 C C . SER B 1 65 ? 12.68 38.469 20.422 1 74.12 65 SER B C 1
ATOM 3398 O O . SER B 1 65 ? 12.133 37.938 19.438 1 74.12 65 SER B O 1
ATOM 3400 N N . GLU B 1 66 ? 12.047 39 21.438 1 65.56 66 GLU B N 1
ATOM 3401 C CA . GLU B 1 66 ? 10.586 39.062 21.531 1 65.56 66 GLU B CA 1
ATOM 3402 C C . GLU B 1 66 ? 10 39.969 20.453 1 65.56 66 GLU B C 1
ATOM 3404 O O . GLU B 1 66 ? 8.914 39.719 19.938 1 65.56 66 GLU B O 1
ATOM 3409 N N . GLU B 1 67 ? 10.672 40.969 20.156 1 58.31 67 GLU B N 1
ATOM 3410 C CA . GLU B 1 67 ? 10.211 41.938 19.172 1 58.31 67 GLU B CA 1
ATOM 3411 C C . GLU B 1 67 ? 10.398 41.406 17.75 1 58.31 67 GLU B C 1
ATOM 3413 O O . GLU B 1 67 ? 9.781 41.906 16.812 1 58.31 67 GLU B O 1
ATOM 3418 N N . GLY B 1 68 ? 11.32 40.438 17.641 1 60.88 68 GLY B N 1
ATOM 3419 C CA . GLY B 1 68 ? 11.555 39.844 16.328 1 60.88 68 GLY B CA 1
ATOM 3420 C C . GLY B 1 68 ? 10.656 38.656 16.047 1 60.88 68 GLY B C 1
ATOM 3421 O O . GLY B 1 68 ? 9.43 38.781 16.047 1 60.88 68 GLY B O 1
ATOM 3422 N N . TYR B 1 69 ? 11.336 37.5 15.914 1 63.81 69 TYR B N 1
ATOM 3423 C CA . TYR B 1 69 ? 10.609 36.312 15.516 1 63.81 69 TYR B CA 1
ATOM 3424 C C . TYR B 1 69 ? 10.547 35.312 16.656 1 63.81 69 TYR B C 1
ATOM 3426 O O . TYR B 1 69 ? 9.969 34.219 16.516 1 63.81 69 TYR B O 1
ATOM 3434 N N . ARG B 1 70 ? 11.141 35.656 17.812 1 65.25 70 ARG B N 1
ATOM 3435 C CA . ARG B 1 70 ? 11.18 34.812 19.016 1 65.25 70 ARG B CA 1
ATOM 3436 C C . ARG B 1 70 ? 11.688 33.438 18.672 1 65.25 70 ARG B C 1
ATOM 3438 O O . ARG B 1 70 ? 11.148 32.438 19.156 1 65.25 70 ARG B O 1
ATOM 3445 N N . MET B 1 71 ? 12.641 33.344 17.812 1 76.62 71 MET B N 1
ATOM 3446 C CA . MET B 1 71 ? 13.219 32.031 17.453 1 76.62 71 MET B CA 1
ATOM 3447 C C . MET B 1 71 ? 14.234 31.578 18.484 1 76.62 71 MET B C 1
ATOM 3449 O O . MET B 1 71 ? 14.922 32.406 19.094 1 76.62 71 MET B O 1
ATOM 3453 N N . MET B 1 72 ? 14.195 30.328 18.75 1 80.75 72 MET B N 1
ATOM 3454 C CA . MET B 1 72 ? 15.25 29.75 19.578 1 80.75 72 MET B CA 1
ATOM 3455 C C . MET B 1 72 ? 16.406 29.266 18.719 1 80.75 72 MET B C 1
ATOM 3457 O O . MET B 1 72 ? 16.281 28.266 18.016 1 80.75 72 MET B O 1
ATOM 3461 N N . ILE B 1 73 ? 17.5 29.969 18.766 1 89.06 73 ILE B N 1
ATOM 3462 C CA . ILE B 1 73 ? 18.672 29.656 17.969 1 89.06 73 ILE B CA 1
ATOM 3463 C C . ILE B 1 73 ? 19.781 29.125 18.875 1 89.06 73 ILE B C 1
ATOM 3465 O O . ILE B 1 73 ? 20.156 29.766 19.844 1 89.06 73 ILE B O 1
ATOM 3469 N N . ASP B 1 74 ? 20.219 27.938 18.562 1 90.44 74 ASP B N 1
ATOM 3470 C CA . ASP B 1 74 ? 21.312 27.328 19.312 1 90.44 74 ASP B CA 1
ATOM 3471 C C . ASP B 1 74 ? 22.672 27.703 18.703 1 90.44 74 ASP B C 1
ATOM 3473 O O . ASP B 1 74 ? 22.828 27.703 17.484 1 90.44 74 ASP B O 1
ATOM 3477 N N . ALA B 1 75 ? 23.562 28.156 19.609 1 90.31 75 ALA B N 1
ATOM 3478 C CA . ALA B 1 75 ? 24.969 28.266 19.266 1 90.31 75 ALA B CA 1
ATOM 3479 C C . ALA B 1 75 ? 25.781 27.109 19.844 1 90.31 75 ALA B C 1
ATOM 3481 O O . ALA B 1 75 ? 26.031 27.078 21.047 1 90.31 75 ALA B O 1
ATOM 3482 N N . ILE B 1 76 ? 26.094 26.141 19.016 1 89.88 76 ILE B N 1
ATOM 3483 C CA . ILE B 1 76 ? 26.703 24.906 19.484 1 89.88 76 ILE B CA 1
ATOM 3484 C C . ILE B 1 76 ? 28.203 24.953 19.25 1 89.88 76 ILE B C 1
ATOM 3486 O O . ILE B 1 76 ? 28.656 25.234 18.125 1 89.88 76 ILE B O 1
ATOM 3490 N N . ARG B 1 77 ? 28.969 24.656 20.281 1 86.94 77 ARG B N 1
ATOM 3491 C CA . ARG B 1 77 ? 30.422 24.688 20.203 1 86.94 77 ARG B CA 1
ATOM 3492 C C . ARG B 1 77 ? 30.953 23.5 19.422 1 86.94 77 ARG B C 1
ATOM 3494 O O . ARG B 1 77 ? 30.531 22.359 19.641 1 86.94 77 ARG B O 1
ATOM 3501 N N . ASP B 1 78 ? 31.594 23.828 18.406 1 86 78 ASP B N 1
ATOM 3502 C CA . ASP B 1 78 ? 32.281 22.844 17.578 1 86 78 ASP B CA 1
ATOM 3503 C C . ASP B 1 78 ? 33.781 23.141 17.484 1 86 78 ASP B C 1
ATOM 3505 O O . ASP B 1 78 ? 34.219 23.797 16.547 1 86 78 ASP B O 1
ATOM 3509 N N . GLY B 1 79 ? 34.594 22.594 18.547 1 83.94 79 GLY B N 1
ATOM 3510 C CA . GLY B 1 79 ? 36 23 18.672 1 83.94 79 GLY B CA 1
ATOM 3511 C C . GLY B 1 79 ? 36.156 24.453 19.062 1 83.94 79 GLY B C 1
ATOM 3512 O O . GLY B 1 79 ? 35.625 24.891 20.094 1 83.94 79 GLY B O 1
ATOM 3513 N N . HIS B 1 80 ? 36.906 25.234 18.188 1 86.19 80 HIS B N 1
ATOM 3514 C CA . HIS B 1 80 ? 37.125 26.656 18.438 1 86.19 80 HIS B CA 1
ATOM 3515 C C . HIS B 1 80 ? 36.062 27.516 17.75 1 86.19 80 HIS B C 1
ATOM 3517 O O . HIS B 1 80 ? 36.094 28.75 17.875 1 86.19 80 HIS B O 1
ATOM 3523 N N . ARG B 1 81 ? 35.156 26.844 17.031 1 85.62 81 ARG B N 1
ATOM 3524 C CA . ARG B 1 81 ? 34.062 27.547 16.328 1 85.62 81 ARG B CA 1
ATOM 3525 C C . ARG B 1 81 ? 32.719 27.109 16.844 1 85.62 81 ARG B C 1
ATOM 3527 O O . ARG B 1 81 ? 32.594 26.172 17.625 1 85.62 81 ARG B O 1
ATOM 3534 N N . LYS B 1 82 ? 31.719 27.984 16.625 1 91.19 82 LYS B N 1
ATOM 3535 C CA . LYS B 1 82 ? 30.328 27.656 16.953 1 91.19 82 LYS B CA 1
ATOM 3536 C C . LYS B 1 82 ? 29.469 27.562 15.688 1 91.19 82 LYS B C 1
ATOM 3538 O O . LYS B 1 82 ? 29.688 28.312 14.734 1 91.19 82 LYS B O 1
ATOM 3543 N N . TYR B 1 83 ? 28.688 26.594 15.57 1 93 83 TYR B N 1
ATOM 3544 C CA . TYR B 1 83 ? 27.688 26.594 14.5 1 93 83 TYR B CA 1
ATOM 3545 C C . TYR B 1 83 ? 26.297 26.828 15.062 1 93 83 TYR B C 1
ATOM 3547 O O . TYR B 1 83 ? 26.047 26.594 16.25 1 93 83 TYR B O 1
ATOM 3555 N N . TYR B 1 84 ? 25.438 27.422 14.219 1 93.06 84 TYR B N 1
ATOM 3556 C CA . TYR B 1 84 ? 24.125 27.891 14.625 1 93.06 84 TYR B CA 1
ATOM 3557 C C . TYR B 1 84 ? 23.016 27.078 13.953 1 93.06 84 TYR B C 1
ATOM 3559 O O . TYR B 1 84 ? 23.141 26.703 12.781 1 93.06 84 TYR B O 1
ATOM 3567 N N . ARG B 1 85 ? 22.062 26.75 14.68 1 89.81 85 ARG B N 1
ATOM 3568 C CA . ARG B 1 85 ? 20.859 26.125 14.148 1 89.81 85 ARG B CA 1
ATOM 3569 C C . ARG B 1 85 ? 19.656 26.391 15.047 1 89.81 85 ARG B C 1
ATOM 3571 O O . ARG B 1 85 ? 1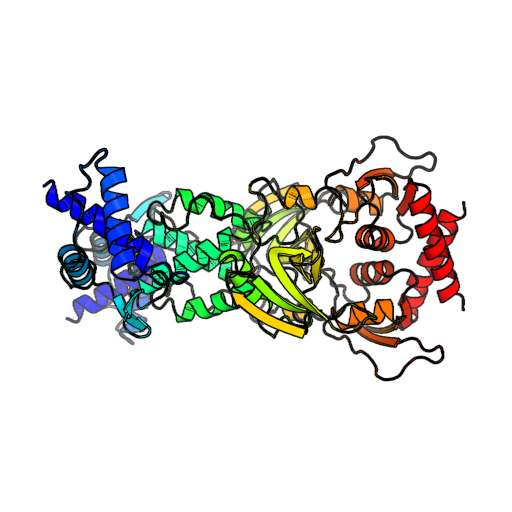9.812 26.797 16.203 1 89.81 85 ARG B O 1
ATOM 3578 N N . TYR B 1 86 ? 18.5 26.266 14.484 1 84.19 86 TYR B N 1
ATOM 3579 C CA . TYR B 1 86 ? 17.312 26.359 15.328 1 84.19 86 TYR B CA 1
ATOM 3580 C C . TYR B 1 86 ? 17.312 25.281 16.391 1 84.19 86 TYR B C 1
ATOM 3582 O O . TYR B 1 86 ? 17.812 24.172 16.172 1 84.19 86 TYR B O 1
ATOM 3590 N N . HIS B 1 87 ? 16.844 25.625 17.609 1 80.88 87 HIS B N 1
ATOM 3591 C CA . HIS B 1 87 ? 16.766 24.672 18.703 1 80.88 87 HIS B CA 1
ATOM 3592 C C . HIS B 1 87 ? 15.914 23.469 18.344 1 80.88 87 HIS B C 1
ATOM 3594 O O . HIS B 1 87 ? 16.266 22.328 18.656 1 80.88 87 HIS B O 1
ATOM 3600 N N . HIS B 1 88 ? 14.852 23.812 17.719 1 68.12 88 HIS B N 1
ATOM 3601 C CA . HIS B 1 88 ? 13.992 22.734 17.25 1 68.12 88 HIS B CA 1
ATOM 3602 C C . HIS B 1 88 ? 14.117 22.547 15.742 1 68.12 88 HIS B C 1
ATOM 3604 O O . HIS B 1 88 ? 14.188 23.516 14.992 1 68.12 88 HIS B O 1
ATOM 3610 N N . ARG B 1 89 ? 13.992 21.359 15.406 1 61.91 89 ARG B N 1
ATOM 3611 C CA . ARG B 1 89 ? 14.062 20.984 14 1 61.91 89 ARG B CA 1
ATOM 3612 C C . ARG B 1 89 ? 12.844 21.484 13.234 1 61.91 89 ARG B C 1
ATOM 3614 O O . ARG B 1 89 ? 11.734 21.516 13.773 1 61.91 89 ARG B O 1
ATOM 3621 N N . ASN B 1 90 ? 12.938 22.516 12.195 1 57.28 90 ASN B N 1
ATOM 3622 C CA . ASN B 1 90 ? 11.922 23 11.266 1 57.28 90 ASN B CA 1
ATOM 3623 C C . ASN B 1 90 ? 11.398 24.375 11.664 1 57.28 90 ASN B C 1
ATOM 3625 O O . ASN B 1 90 ? 10.383 24.828 11.133 1 57.28 90 ASN B O 1
ATOM 3629 N N . ASP B 1 91 ? 11.969 24.875 12.766 1 64.12 91 ASP B N 1
ATOM 3630 C CA . ASP B 1 91 ? 11.625 26.266 13.07 1 64.12 91 ASP B CA 1
ATOM 3631 C C . ASP B 1 91 ? 11.891 27.172 11.867 1 64.12 91 ASP B C 1
ATOM 3633 O O . ASP B 1 91 ? 12.836 26.938 11.109 1 64.12 91 ASP B O 1
ATOM 3637 N N . SER B 1 92 ? 11.031 28.047 11.469 1 64.75 92 SER B N 1
ATOM 3638 C CA . SER B 1 92 ? 11.211 29.047 10.422 1 64.75 92 SER B CA 1
ATOM 3639 C C . SER B 1 92 ? 10.461 30.344 10.75 1 64.75 92 SER B C 1
ATOM 3641 O O . SER B 1 92 ? 9.375 30.297 11.344 1 64.75 92 SER B O 1
ATOM 3643 N N . ILE B 1 93 ? 11.125 31.5 10.492 1 61.31 93 ILE B N 1
ATOM 3644 C CA . ILE B 1 93 ? 10.453 32.781 10.703 1 61.31 93 ILE B CA 1
ATOM 3645 C C . ILE B 1 93 ? 9.289 32.906 9.719 1 61.31 93 ILE B C 1
ATOM 3647 O O . ILE B 1 93 ? 8.406 33.75 9.914 1 61.31 93 ILE B O 1
ATOM 3651 N N . SER B 1 94 ? 9.562 32.531 8.477 1 51 94 SER B N 1
ATOM 3652 C CA . SER B 1 94 ? 8.539 32.594 7.438 1 51 94 SER B CA 1
ATOM 3653 C C . SER B 1 94 ? 7.301 31.797 7.812 1 51 94 SER B C 1
ATOM 3655 O O . SER B 1 94 ? 6.297 31.812 7.098 1 51 94 SER B O 1
ATOM 3657 N N . GLU B 1 95 ? 7.484 31.062 8.695 1 48.38 95 GLU B N 1
ATOM 3658 C CA . GLU B 1 95 ? 6.352 30.172 8.969 1 48.38 95 GLU B CA 1
ATOM 3659 C C . GLU B 1 95 ? 5.164 30.969 9.523 1 48.38 95 GLU B C 1
ATOM 3661 O O . GLU B 1 95 ? 5.199 31.422 10.664 1 48.38 95 GLU B O 1
ATOM 3666 N N . ARG B 1 96 ? 4.742 31.844 8.594 1 50.75 96 ARG B N 1
ATOM 3667 C CA . ARG B 1 96 ? 3.455 32.375 9.016 1 50.75 96 ARG B CA 1
ATOM 3668 C C . ARG B 1 96 ? 2.533 31.281 9.523 1 50.75 96 ARG B C 1
ATOM 3670 O O . ARG B 1 96 ? 2.564 30.156 9.016 1 50.75 96 ARG B O 1
ATOM 3677 N N . PRO B 1 97 ? 2.145 31.5 10.695 1 52.53 97 PRO B N 1
ATOM 3678 C CA . PRO B 1 97 ? 1.166 30.516 11.172 1 52.53 97 PRO B CA 1
ATOM 3679 C C . PRO B 1 97 ? 0.112 30.172 10.125 1 52.53 97 PRO B C 1
ATOM 3681 O O . PRO B 1 97 ? -0.187 31 9.25 1 52.53 97 PRO B O 1
ATOM 3684 N N . PHE B 1 98 ? -0.033 28.906 9.891 1 59.19 98 PHE B N 1
ATOM 3685 C CA . PHE B 1 98 ? -1.171 28.516 9.062 1 59.19 98 PHE B CA 1
ATOM 3686 C C . PHE B 1 98 ? -2.373 29.406 9.344 1 59.19 98 PHE B C 1
ATOM 3688 O O . PHE B 1 98 ? -2.67 29.719 10.5 1 59.19 98 PHE B O 1
ATOM 3695 N N . ASN B 1 99 ? -2.779 30.031 8.281 1 56.59 99 ASN B N 1
ATOM 3696 C CA . ASN B 1 99 ? -4.082 30.656 8.492 1 56.59 99 ASN B CA 1
ATOM 3697 C C . ASN B 1 99 ? -5.164 29.609 8.766 1 56.59 99 ASN B C 1
ATOM 3699 O O . ASN B 1 99 ? -4.887 28.406 8.773 1 56.59 99 ASN B O 1
ATOM 3703 N N . GLN B 1 100 ? -6.223 30.031 9.086 1 56.78 100 GLN B N 1
ATOM 3704 C CA . GLN B 1 100 ? -7.301 29.141 9.484 1 56.78 100 GLN B CA 1
ATOM 3705 C C . GLN B 1 100 ? -7.629 28.141 8.375 1 56.78 100 GLN B C 1
ATOM 3707 O O . GLN B 1 100 ? -7.855 26.953 8.633 1 56.78 100 GLN B O 1
ATOM 3712 N N . GLU B 1 101 ? -7.609 28.641 7.203 1 59 101 GLU B N 1
ATOM 3713 C CA . GLU B 1 101 ? -7.918 27.781 6.066 1 59 101 GLU B CA 1
ATOM 3714 C C . GLU B 1 101 ? -6.871 26.672 5.914 1 59 101 GLU B C 1
ATOM 3716 O O . GLU B 1 101 ? -7.211 25.516 5.688 1 59 101 GLU B O 1
ATOM 3721 N N . GLU B 1 102 ? -5.691 27.125 6.07 1 62.88 102 GLU B N 1
ATOM 3722 C CA . GLU B 1 102 ? -4.594 26.172 5.969 1 62.88 102 GLU B CA 1
ATOM 3723 C C . GLU B 1 102 ? -4.637 25.156 7.109 1 62.88 102 GLU B C 1
ATOM 3725 O O . GLU B 1 102 ? -4.387 23.969 6.898 1 62.88 102 GLU B O 1
ATOM 3730 N N . GLN B 1 103 ? -4.988 25.641 8.156 1 61.94 103 GLN B N 1
ATOM 3731 C CA . GLN B 1 103 ? -5.094 24.75 9.312 1 61.94 103 GLN B CA 1
ATOM 3732 C C . GLN B 1 103 ? -6.176 23.688 9.102 1 61.94 103 GLN B C 1
ATOM 3734 O O . GLN B 1 103 ? -5.984 22.531 9.438 1 61.94 103 GLN B O 1
ATOM 3739 N N . ASN B 1 104 ? -7.191 24.172 8.547 1 62.94 104 ASN B N 1
ATOM 3740 C CA . ASN B 1 104 ? -8.281 23.25 8.273 1 62.94 104 ASN B CA 1
ATOM 3741 C C . ASN B 1 104 ? -7.859 22.172 7.285 1 62.94 104 ASN B C 1
ATOM 3743 O O . ASN B 1 104 ? -8.195 21 7.457 1 62.94 104 ASN B O 1
ATOM 3747 N N . ILE B 1 105 ? -7.141 22.578 6.32 1 64.5 105 ILE B N 1
ATOM 3748 C CA . ILE B 1 105 ? -6.688 21.641 5.289 1 64.5 105 ILE B CA 1
ATOM 3749 C C . ILE B 1 105 ? -5.75 20.609 5.906 1 64.5 105 ILE B C 1
ATOM 3751 O O . ILE B 1 105 ? -5.883 19.406 5.648 1 64.5 105 ILE B O 1
ATOM 3755 N N . VAL B 1 106 ? -4.988 21.156 6.699 1 65.75 106 VAL B N 1
ATOM 3756 C CA . VAL B 1 106 ? -3.992 20.297 7.332 1 65.75 106 VAL B CA 1
ATOM 3757 C C . VAL B 1 106 ? -4.676 19.328 8.305 1 65.75 106 VAL B C 1
ATOM 3759 O O . VAL B 1 106 ? -4.34 18.141 8.352 1 65.75 106 VAL B O 1
ATOM 3762 N N . SER B 1 107 ? -5.562 19.859 9.023 1 64.38 107 SER B N 1
ATOM 3763 C CA . SER B 1 107 ? -6.312 19.031 9.953 1 64.38 107 SER B CA 1
ATOM 3764 C C . SER B 1 107 ? -7.066 17.922 9.227 1 64.38 107 SER B C 1
ATOM 3766 O O . SER B 1 107 ? -7.051 16.766 9.656 1 64.38 107 SER B O 1
ATOM 3768 N N . ASP B 1 108 ? -7.594 18.297 8.133 1 64.69 108 ASP B N 1
ATOM 3769 C CA . ASP B 1 108 ? -8.328 17.328 7.328 1 64.69 108 ASP B CA 1
ATOM 3770 C C . ASP B 1 108 ? -7.398 16.234 6.812 1 64.69 108 ASP B C 1
ATOM 3772 O O . ASP B 1 108 ? -7.762 15.047 6.82 1 64.69 108 ASP B O 1
ATOM 3776 N N . ALA B 1 109 ? -6.281 16.656 6.434 1 67.56 109 ALA B N 1
ATOM 3777 C CA . ALA B 1 109 ? -5.293 15.711 5.934 1 67.56 109 ALA B CA 1
ATOM 3778 C C . ALA B 1 109 ? -4.859 14.734 7.027 1 67.56 109 ALA B C 1
ATOM 3780 O O . ALA B 1 109 ? -4.754 13.531 6.793 1 67.56 109 ALA B O 1
ATOM 3781 N N . LEU B 1 110 ? -4.68 15.305 8.133 1 66 110 LEU B N 1
ATOM 3782 C CA . LEU B 1 110 ? -4.254 14.484 9.258 1 66 110 LEU B CA 1
ATOM 3783 C C . LEU B 1 110 ? -5.348 13.492 9.648 1 66 110 LEU B C 1
ATOM 3785 O O . LEU B 1 110 ? -5.059 12.336 9.961 1 66 110 LEU B O 1
ATOM 3789 N N . MET B 1 111 ? -6.539 13.969 9.625 1 65.06 111 MET B N 1
ATOM 3790 C CA . MET B 1 111 ? -7.668 13.094 9.922 1 65.06 111 MET B CA 1
ATOM 3791 C C . MET B 1 111 ? -7.762 11.961 8.906 1 65.06 111 MET B C 1
ATOM 3793 O O . MET B 1 111 ? -8.047 10.82 9.266 1 65.06 111 MET B O 1
ATOM 3797 N N . LEU B 1 112 ? -7.477 12.344 7.742 1 65.69 112 LEU B N 1
ATOM 3798 C CA . LEU B 1 112 ? -7.473 11.344 6.688 1 65.69 112 LEU B CA 1
ATOM 3799 C C . LEU B 1 112 ? -6.391 10.289 6.941 1 65.69 112 LEU B C 1
ATOM 3801 O O . LEU B 1 112 ? -6.645 9.094 6.816 1 65.69 112 LEU B O 1
ATOM 3805 N N . LEU B 1 113 ? -5.293 10.789 7.34 1 67.88 113 LEU B N 1
ATOM 3806 C CA . LEU B 1 113 ? -4.168 9.891 7.586 1 67.88 113 LEU B CA 1
ATOM 3807 C C . LEU B 1 113 ? -4.465 8.953 8.75 1 67.88 113 LEU B C 1
ATOM 3809 O O . LEU B 1 113 ? -4.055 7.793 8.734 1 67.88 113 LEU B O 1
ATOM 3813 N N . LYS B 1 114 ? -5.219 9.414 9.68 1 67.69 114 LYS B N 1
ATOM 3814 C CA . LYS B 1 114 ? -5.555 8.617 10.852 1 67.69 114 LYS B CA 1
ATOM 3815 C C . LYS B 1 114 ? -6.469 7.449 10.484 1 67.69 114 LYS B C 1
ATOM 3817 O O . LYS B 1 114 ? -6.555 6.465 11.219 1 67.69 114 LYS B O 1
ATOM 3822 N N . ARG B 1 115 ? -7.074 7.605 9.445 1 67.94 115 ARG B N 1
ATOM 3823 C CA . ARG B 1 115 ? -8.039 6.59 9.031 1 67.94 115 ARG B CA 1
ATOM 3824 C C . ARG B 1 115 ? -7.34 5.453 8.289 1 67.94 115 ARG B C 1
ATOM 3826 O O . ARG B 1 115 ? -7.969 4.441 7.969 1 67.94 115 ARG B O 1
ATOM 3833 N N . PHE B 1 116 ? -6.004 5.703 8.109 1 67.94 116 PHE B N 1
ATOM 3834 C CA . PHE B 1 116 ? -5.25 4.711 7.355 1 67.94 116 PHE B CA 1
ATOM 3835 C C . PHE B 1 116 ? -4.469 3.797 8.289 1 67.94 116 PHE B C 1
ATOM 3837 O O . PHE B 1 116 ? -3.809 4.27 9.219 1 67.94 116 PHE B O 1
ATOM 3844 N N . GLU B 1 117 ? -4.535 2.58 8.094 1 67.12 117 GLU B N 1
ATOM 3845 C CA . GLU B 1 117 ? -3.744 1.58 8.805 1 67.12 117 GLU B CA 1
ATOM 3846 C C . GLU B 1 117 ? -2.867 0.787 7.836 1 67.12 117 GLU B C 1
ATOM 3848 O O . GLU B 1 117 ? -3.273 0.507 6.707 1 67.12 117 GLU B O 1
ATOM 3853 N N . GLY B 1 118 ? -1.598 0.384 8.375 1 63.44 118 GLY B N 1
ATOM 3854 C CA . GLY B 1 118 ? -0.752 -0.51 7.598 1 63.44 118 GLY B CA 1
ATOM 3855 C C . GLY B 1 118 ? 0.355 0.212 6.855 1 63.44 118 GLY B C 1
ATOM 3856 O O . GLY B 1 118 ? 0.958 -0.344 5.934 1 63.44 118 GLY B O 1
ATOM 3857 N N . VAL B 1 119 ? 0.51 1.429 7.148 1 64.88 119 VAL B N 1
ATOM 3858 C CA . VAL B 1 119 ? 1.616 2.172 6.555 1 64.88 119 VAL B CA 1
ATOM 3859 C C . VAL B 1 119 ? 2.744 2.32 7.574 1 64.88 119 VAL B C 1
ATOM 3861 O O . VAL B 1 119 ? 2.539 2.861 8.664 1 64.88 119 VAL B O 1
ATOM 3864 N N . PRO B 1 120 ? 3.842 1.547 7.438 1 60.47 120 PRO B N 1
ATOM 3865 C CA . PRO B 1 120 ? 4.906 1.538 8.445 1 60.47 120 PRO B CA 1
ATOM 3866 C C . PRO B 1 120 ? 5.258 2.938 8.945 1 60.47 120 PRO B C 1
ATOM 3868 O O . PRO B 1 120 ? 5.555 3.119 10.125 1 60.47 120 PRO B O 1
ATOM 3871 N N . GLN B 1 121 ? 5.305 3.975 8.07 1 58.75 121 GLN B N 1
ATOM 3872 C CA . GLN B 1 121 ? 5.863 5.258 8.492 1 58.75 121 GLN B CA 1
ATOM 3873 C C . GLN B 1 121 ? 4.801 6.133 9.141 1 58.75 121 GLN B C 1
ATOM 3875 O O . GLN B 1 121 ? 5.105 7.215 9.648 1 58.75 121 GLN B O 1
ATOM 3880 N N . PHE B 1 122 ? 3.709 5.5 9.281 1 59.84 122 PHE B N 1
ATOM 3881 C CA . PHE B 1 122 ? 2.697 6.391 9.844 1 59.84 122 PHE B CA 1
ATOM 3882 C C . PHE B 1 122 ? 2.592 6.207 11.352 1 59.84 122 PHE B C 1
ATOM 3884 O O . PHE B 1 122 ? 1.734 6.812 12 1 59.84 122 PHE B O 1
ATOM 3891 N N . ASP B 1 123 ? 3.521 5.336 11.852 1 60.38 123 ASP B N 1
ATOM 3892 C CA . ASP B 1 123 ? 3.473 5.121 13.297 1 60.38 123 ASP B CA 1
ATOM 3893 C C . ASP B 1 123 ? 3.654 6.438 14.055 1 60.38 123 ASP B C 1
ATOM 3895 O O . ASP B 1 123 ? 3.043 6.645 15.102 1 60.38 123 ASP B O 1
ATOM 3899 N N . TRP B 1 124 ? 4.492 7.152 13.461 1 56.12 124 TRP B N 1
ATOM 3900 C CA . TRP B 1 124 ? 4.727 8.43 14.133 1 56.12 124 TRP B CA 1
ATOM 3901 C C . TRP B 1 124 ? 3.473 9.297 14.109 1 56.12 124 TRP B C 1
ATOM 3903 O O . TRP B 1 124 ? 3.303 10.172 14.953 1 56.12 124 TRP B O 1
ATOM 3913 N N . LEU B 1 125 ? 2.646 9.078 13.094 1 59.88 125 LEU B N 1
ATOM 3914 C CA . LEU B 1 125 ? 1.403 9.844 13.023 1 59.88 125 LEU B CA 1
ATOM 3915 C C . LEU B 1 125 ? 0.492 9.508 14.195 1 59.88 125 LEU B C 1
ATOM 3917 O O . LEU B 1 125 ? -0.286 10.359 14.641 1 59.88 125 LEU B O 1
ATOM 3921 N N . THR B 1 126 ? 0.701 8.281 14.617 1 57.12 126 THR B N 1
ATOM 3922 C CA . THR B 1 126 ? -0.116 7.879 15.758 1 57.12 126 THR B CA 1
ATOM 3923 C C . THR B 1 126 ? 0.206 8.734 16.984 1 57.12 126 THR B C 1
ATOM 3925 O O . THR B 1 126 ? -0.656 8.953 17.828 1 57.12 126 THR B O 1
ATOM 3928 N N . ASP B 1 127 ? 1.411 9.219 16.906 1 57.53 127 ASP B N 1
ATOM 3929 C CA . ASP B 1 127 ? 1.83 10 18.062 1 57.53 127 ASP B CA 1
ATOM 3930 C C . ASP B 1 127 ? 1.521 11.477 17.875 1 57.53 127 ASP B C 1
ATOM 3932 O O . ASP B 1 127 ? 1.75 12.289 18.781 1 57.53 127 ASP B O 1
ATOM 3936 N N . ILE B 1 128 ? 1.042 11.773 16.703 1 60.88 128 ILE B N 1
ATOM 3937 C CA . ILE B 1 128 ? 0.822 13.18 16.375 1 60.88 128 ILE B CA 1
ATOM 3938 C C . ILE B 1 128 ? -0.296 13.742 17.25 1 60.88 128 ILE B C 1
ATOM 3940 O O . ILE B 1 128 ? -0.26 14.914 17.641 1 60.88 128 ILE B O 1
ATOM 3944 N N . ASP B 1 129 ? -1.221 12.867 17.516 1 58.56 129 ASP B N 1
ATOM 3945 C CA . ASP B 1 129 ? -2.342 13.297 18.344 1 58.56 129 ASP B CA 1
ATOM 3946 C C . ASP B 1 129 ? -1.856 13.836 19.688 1 58.56 129 ASP B C 1
ATOM 3948 O O . ASP B 1 129 ? -2.428 14.789 20.219 1 58.56 129 ASP B O 1
ATOM 3952 N N . LYS B 1 130 ? -0.853 13.156 20.109 1 57.72 130 LYS B N 1
ATOM 3953 C CA . LYS B 1 130 ? -0.353 13.555 21.422 1 57.72 130 LYS B CA 1
ATOM 3954 C C . LYS B 1 130 ? 0.36 14.898 21.359 1 57.72 130 LYS B C 1
ATOM 3956 O O . LYS B 1 130 ? 0.436 15.617 22.359 1 57.72 130 LYS B O 1
ATOM 3961 N N . LYS B 1 131 ? 0.777 15.141 20.25 1 57.03 131 LYS B N 1
ATOM 3962 C CA . LYS B 1 131 ? 1.587 16.344 20.141 1 57.03 131 LYS B CA 1
ATOM 3963 C C . LYS B 1 131 ? 0.75 17.531 19.656 1 57.03 131 LYS B C 1
ATOM 3965 O O . LYS B 1 131 ? 1.101 18.688 19.891 1 57.03 131 LYS B O 1
ATOM 3970 N N . LEU B 1 132 ? -0.179 17.094 18.938 1 57.25 132 LEU B N 1
ATOM 3971 C CA . LEU B 1 132 ? -1.071 18.156 18.484 1 57.25 132 LEU B CA 1
ATOM 3972 C C . LEU B 1 132 ? -2.125 18.469 19.547 1 57.25 132 LEU B C 1
ATOM 3974 O O . LEU B 1 132 ? -3.146 17.781 19.625 1 57.25 132 LEU B O 1
ATOM 3978 N N . TYR B 1 133 ? -1.732 19.016 20.609 1 46.69 133 TYR B N 1
ATOM 3979 C CA . TYR B 1 133 ? -2.557 19.391 21.766 1 46.69 133 TYR B CA 1
ATOM 3980 C C . TYR B 1 133 ? -3.834 20.094 21.297 1 46.69 133 TYR B C 1
ATOM 3982 O O . TYR B 1 133 ? -4.875 19.969 21.953 1 46.69 133 TYR B O 1
ATOM 3990 N N . SER B 1 134 ? -3.611 20.953 20.406 1 44.66 134 SER B N 1
ATOM 3991 C CA . SER B 1 134 ? -4.699 21.875 20.078 1 44.66 134 SER B CA 1
ATOM 3992 C C . SER B 1 134 ? -5.84 21.141 19.375 1 44.66 134 SER B C 1
ATOM 3994 O O . SER B 1 134 ? -6.957 21.656 19.297 1 44.66 134 SER B O 1
ATOM 3996 N N . THR B 1 135 ? -5.477 20.203 18.5 1 44.09 135 THR B N 1
ATOM 3997 C CA . THR B 1 135 ? -6.574 19.797 17.625 1 44.09 135 THR B CA 1
ATOM 3998 C C . THR B 1 135 ? -7.414 18.703 18.297 1 44.09 135 THR B C 1
ATOM 4000 O O . THR B 1 135 ? -7.059 17.531 18.234 1 44.09 135 THR B O 1
ATOM 4003 N N . SER B 1 136 ? -7.879 18.938 19.359 1 43.91 136 SER B N 1
ATOM 4004 C CA . SER B 1 136 ? -9.031 18.219 19.891 1 43.91 136 SER B CA 1
ATOM 4005 C C . SER B 1 136 ? -9.906 17.656 18.781 1 43.91 136 SER B C 1
ATOM 4007 O O . SER B 1 136 ? -10.742 16.781 19.016 1 43.91 136 SER B O 1
ATOM 4009 N N . GLN B 1 137 ? -9.836 18.359 17.719 1 41.88 137 GLN B N 1
ATOM 4010 C CA . GLN B 1 137 ? -10.781 18.016 16.656 1 41.88 137 GLN B CA 1
ATOM 4011 C C . GLN B 1 137 ? -10.383 16.719 15.969 1 41.88 137 GLN B C 1
ATOM 4013 O O . GLN B 1 137 ? -11.148 16.156 15.18 1 41.88 137 GLN B O 1
ATOM 4018 N N . LEU B 1 138 ? -9.055 16.469 16.094 1 47.72 138 LEU B N 1
ATOM 4019 C CA . LEU B 1 138 ? -8.805 15.172 15.5 1 47.72 138 LEU B CA 1
ATOM 4020 C C . LEU B 1 138 ? -9.422 14.055 16.344 1 47.72 138 LEU B C 1
ATOM 4022 O O . LEU B 1 138 ? -9.031 13.859 17.5 1 47.72 138 LEU B O 1
ATOM 4026 N N . GLY B 1 139 ? -10.547 14.172 16.641 1 43.75 139 GLY B N 1
ATOM 4027 C CA . GLY B 1 139 ? -11.359 13.242 17.406 1 43.75 139 GLY B CA 1
ATOM 4028 C C . GLY B 1 139 ? -10.625 11.977 17.797 1 43.75 139 GLY B C 1
ATOM 4029 O O . GLY B 1 139 ? -9.773 11.492 17.047 1 43.75 139 GLY B O 1
ATOM 4030 N N . LYS B 1 140 ? -10.25 11.812 19.125 1 47.91 140 LYS B N 1
ATOM 4031 C CA . LYS B 1 140 ? -9.555 10.719 19.797 1 47.91 140 LYS B CA 1
ATOM 4032 C C . LYS B 1 140 ? -9.836 9.383 19.109 1 47.91 140 LYS B C 1
ATOM 4034 O O . LYS B 1 140 ? -8.969 8.508 19.078 1 47.91 140 LYS B O 1
ATOM 4039 N N . ASP B 1 141 ? -11.062 9.18 18.625 1 53.25 141 ASP B N 1
ATOM 4040 C CA . ASP B 1 141 ? -11.422 7.793 18.328 1 53.25 141 ASP B CA 1
ATOM 4041 C C . ASP B 1 141 ? -11.727 7.605 16.844 1 53.25 141 ASP B C 1
ATOM 4043 O O . ASP B 1 141 ? -12.805 7.145 16.484 1 53.25 141 ASP B O 1
ATOM 4047 N N . VAL B 1 142 ? -10.844 8.148 16.125 1 58.66 142 VAL B N 1
ATOM 4048 C CA . VAL B 1 142 ? -11.117 7.91 14.711 1 58.66 142 VAL B CA 1
ATOM 4049 C C . VAL B 1 142 ? -10.758 6.469 14.359 1 58.66 142 VAL B C 1
ATOM 4051 O O . VAL B 1 142 ? -9.602 6.055 14.492 1 58.66 142 VAL B O 1
ATOM 4054 N N . ARG B 1 143 ? -11.844 5.621 14.305 1 65.69 143 ARG B N 1
ATOM 4055 C CA . ARG B 1 143 ? -11.664 4.242 13.859 1 65.69 143 ARG B CA 1
ATOM 4056 C C . ARG B 1 143 ? -11.094 4.195 12.445 1 65.69 143 ARG B C 1
ATOM 4058 O O . ARG B 1 143 ? -11.445 5.02 11.602 1 65.69 143 ARG B O 1
ATOM 4065 N N . SER B 1 144 ? -10.133 3.352 12.258 1 74.69 144 SER B N 1
ATOM 4066 C CA . SER B 1 144 ? -9.586 3.137 10.922 1 74.69 144 SER B CA 1
ATOM 4067 C C . SER B 1 144 ? -10.648 2.604 9.969 1 74.69 144 SER B C 1
ATOM 4069 O O . SER B 1 144 ? -11.422 1.712 10.328 1 74.69 144 SER B O 1
ATOM 4071 N N . VAL B 1 145 ? -10.82 3.322 8.898 1 80.12 145 VAL B N 1
ATOM 4072 C CA . VAL B 1 145 ? -11.82 2.898 7.922 1 80.12 145 VAL B CA 1
ATOM 4073 C C . VAL B 1 145 ? -11.133 2.35 6.676 1 80.12 145 VAL B C 1
ATOM 4075 O O . VAL B 1 145 ? -11.789 1.832 5.773 1 80.12 145 VAL B O 1
ATOM 4078 N N . VAL B 1 146 ? -9.75 2.492 6.66 1 79.62 146 VAL B N 1
ATOM 4079 C CA . VAL B 1 146 ? -8.977 2.035 5.512 1 79.62 146 VAL B CA 1
ATOM 4080 C C . VAL B 1 146 ? -7.824 1.153 5.98 1 79.62 146 VAL B C 1
ATOM 4082 O O . VAL B 1 146 ? -7.102 1.514 6.914 1 79.62 146 VAL B O 1
ATOM 4085 N N . SER B 1 147 ? -7.676 0.044 5.422 1 82.75 147 SER B N 1
ATOM 4086 C CA . SER B 1 147 ? -6.539 -0.833 5.68 1 82.75 147 SER B CA 1
ATOM 4087 C C . SER B 1 147 ? -5.719 -1.057 4.414 1 82.75 147 SER B C 1
ATOM 4089 O O . SER B 1 147 ? -6.195 -1.677 3.459 1 82.75 147 SER B O 1
ATOM 4091 N N . PHE B 1 148 ? -4.551 -0.572 4.434 1 78.56 148 PHE B N 1
ATOM 4092 C CA . PHE B 1 148 ? -3.607 -0.893 3.367 1 78.56 148 PHE B CA 1
ATOM 4093 C C . PHE B 1 148 ? -3.074 -2.312 3.525 1 78.56 148 PHE B C 1
ATOM 4095 O O . PHE B 1 148 ? -2.973 -2.822 4.645 1 78.56 148 PHE B O 1
ATOM 4102 N N . GLN B 1 149 ? -2.846 -2.816 2.375 1 82.12 149 GLN B N 1
ATOM 4103 C CA . GLN B 1 149 ? -2.193 -4.117 2.447 1 82.12 149 GLN B CA 1
ATOM 4104 C C . GLN B 1 149 ? -0.784 -3.996 3.021 1 82.12 149 GLN B C 1
ATOM 4106 O O . GLN B 1 149 ? 0.004 -3.158 2.574 1 82.12 149 GLN B O 1
ATOM 4111 N N . HIS B 1 150 ? -0.564 -4.75 4.043 1 77.12 150 HIS B N 1
ATOM 4112 C CA . HIS B 1 150 ? 0.747 -4.75 4.684 1 77.12 150 HIS B CA 1
ATOM 4113 C C . HIS B 1 150 ? 1.029 -6.086 5.359 1 77.12 150 HIS B C 1
ATOM 4115 O O . HIS B 1 150 ? 0.118 -6.895 5.551 1 77.12 150 HIS B O 1
ATOM 4121 N N . ASN B 1 151 ? 2.326 -6.305 5.582 1 78.19 151 ASN B N 1
ATOM 4122 C CA . ASN B 1 151 ? 2.758 -7.457 6.363 1 78.19 151 ASN B CA 1
ATOM 4123 C C . ASN B 1 151 ? 3.467 -7.035 7.648 1 78.19 151 ASN B C 1
ATOM 4125 O O . ASN B 1 151 ? 4.652 -6.707 7.629 1 78.19 151 ASN B O 1
ATOM 4129 N N . PRO B 1 152 ? 2.684 -7.062 8.703 1 70.75 152 PRO B N 1
ATOM 4130 C CA . PRO B 1 152 ? 3.299 -6.629 9.961 1 70.75 152 PRO B CA 1
ATOM 4131 C C . PRO B 1 152 ? 4.375 -7.598 10.453 1 70.75 152 PRO B C 1
ATOM 4133 O O . PRO B 1 152 ? 5.137 -7.262 11.367 1 70.75 152 PRO B O 1
ATOM 4136 N N . TYR B 1 153 ? 4.531 -8.664 9.805 1 73.38 153 TYR B N 1
ATOM 4137 C CA . TYR B 1 153 ? 5.438 -9.703 10.289 1 73.38 153 TYR B CA 1
ATOM 4138 C C . TYR B 1 153 ? 6.676 -9.797 9.406 1 73.38 153 TYR B C 1
ATOM 4140 O O . TYR B 1 153 ? 7.461 -10.742 9.531 1 73.38 153 TYR B O 1
ATOM 4148 N N . LEU B 1 154 ? 6.715 -8.805 8.547 1 78 154 LEU B N 1
ATOM 4149 C CA . LEU B 1 154 ? 7.922 -8.766 7.734 1 78 154 LEU B CA 1
ATOM 4150 C C . LEU B 1 154 ? 9.164 -8.641 8.609 1 78 154 LEU B C 1
ATOM 4152 O O . LEU B 1 154 ? 9.219 -7.789 9.5 1 78 154 LEU B O 1
ATOM 4156 N N . LYS B 1 155 ? 10.117 -9.43 8.391 1 75.38 155 LYS B N 1
ATOM 4157 C CA . LYS B 1 155 ? 11.344 -9.383 9.172 1 75.38 155 LYS B CA 1
ATOM 4158 C C . LYS B 1 155 ? 12.039 -8.031 9.016 1 75.38 155 LYS B C 1
ATOM 4160 O O . LYS B 1 155 ? 12.141 -7.5 7.906 1 75.38 155 LYS B O 1
ATOM 4165 N N . GLY B 1 156 ? 12.492 -7.387 10.141 1 69 156 GLY B N 1
ATOM 4166 C CA . GLY B 1 156 ? 13.297 -6.18 10.117 1 69 156 GLY B CA 1
ATOM 4167 C C . GLY B 1 156 ? 12.477 -4.906 10.227 1 69 156 GLY B C 1
ATOM 4168 O O . GLY B 1 156 ? 13.031 -3.82 10.422 1 69 156 GLY B O 1
ATOM 4169 N N . MET B 1 157 ? 11.141 -5.078 10 1 68.75 157 MET B N 1
ATOM 4170 C CA . MET B 1 157 ? 10.312 -3.877 10.062 1 68.75 157 MET B CA 1
ATOM 4171 C C . MET B 1 157 ? 10.266 -3.332 11.492 1 68.75 157 MET B C 1
ATOM 4173 O O . MET B 1 157 ? 9.992 -2.146 11.695 1 68.75 157 MET B O 1
ATOM 4177 N N . ASP B 1 158 ? 10.664 -4.211 12.328 1 64.38 158 ASP B N 1
ATOM 4178 C CA . ASP B 1 158 ? 10.68 -3.812 13.734 1 64.38 158 ASP B CA 1
ATOM 4179 C C . ASP B 1 158 ? 11.938 -3.008 14.055 1 64.38 158 ASP B C 1
ATOM 4181 O O . ASP B 1 158 ? 12.008 -2.357 15.102 1 64.38 158 ASP B O 1
ATOM 4185 N N . LYS B 1 159 ? 13.008 -2.994 13.328 1 68.75 159 LYS B N 1
ATOM 4186 C CA . LYS B 1 159 ? 14.312 -2.41 13.656 1 68.75 159 LYS B CA 1
ATOM 4187 C C . LYS B 1 159 ? 14.43 -0.993 13.102 1 68.75 159 LYS B C 1
ATOM 4189 O O . LYS B 1 159 ? 15.516 -0.416 13.086 1 68.75 159 LYS B O 1
ATOM 4194 N N . ASP B 1 160 ? 13.453 -0.345 12.695 1 77 160 ASP B N 1
ATOM 4195 C CA . ASP B 1 160 ? 13.383 1.029 12.211 1 77 160 ASP B CA 1
ATOM 4196 C C . ASP B 1 160 ? 14.234 1.218 10.961 1 77 160 ASP B C 1
ATOM 4198 O O . ASP B 1 160 ? 14.719 2.32 10.695 1 77 160 ASP B O 1
ATOM 4202 N N . TYR B 1 161 ? 14.711 0.165 10.336 1 86 161 TYR B N 1
ATOM 4203 C CA . TYR B 1 161 ? 15.531 0.259 9.133 1 86 161 TYR B CA 1
ATOM 4204 C C . TYR B 1 161 ? 14.844 1.106 8.07 1 86 161 TYR B C 1
ATOM 4206 O O . TYR B 1 161 ? 15.5 1.88 7.363 1 86 161 TYR B O 1
ATOM 4214 N N . TYR B 1 162 ? 13.617 0.97 8.031 1 84.94 162 TYR B N 1
ATOM 4215 C CA . TYR B 1 162 ? 12.875 1.752 7.043 1 84.94 162 TYR B CA 1
ATOM 4216 C C . TYR B 1 162 ? 13.094 3.244 7.254 1 84.94 162 TYR B C 1
ATOM 4218 O O . TYR B 1 162 ? 13.414 3.969 6.305 1 84.94 162 TYR B O 1
ATOM 4226 N N . LYS B 1 163 ? 12.891 3.65 8.453 1 79.12 163 LYS B N 1
ATOM 4227 C CA . LYS B 1 163 ? 13.062 5.062 8.781 1 79.12 163 LYS B CA 1
ATOM 4228 C C . LYS B 1 163 ? 14.484 5.527 8.508 1 79.12 163 LYS B C 1
ATOM 4230 O O . LYS B 1 163 ? 14.695 6.617 7.969 1 79.12 163 LYS B O 1
ATOM 4235 N N . GLN B 1 164 ? 15.43 4.77 8.883 1 85.25 164 GLN B N 1
ATOM 4236 C CA . GLN B 1 164 ? 16.828 5.109 8.672 1 85.25 164 GLN B CA 1
ATOM 4237 C C . GLN B 1 164 ? 17.141 5.258 7.184 1 85.25 164 GLN B C 1
ATOM 4239 O O . GLN B 1 164 ? 17.828 6.203 6.777 1 85.25 164 GLN B O 1
ATOM 4244 N N . ILE B 1 165 ? 16.672 4.352 6.449 1 89.75 165 ILE B N 1
ATOM 4245 C CA . ILE B 1 165 ? 16.891 4.383 5.008 1 89.75 165 ILE B CA 1
ATOM 4246 C C . ILE B 1 165 ? 16.203 5.602 4.406 1 89.75 165 ILE B C 1
ATOM 4248 O O . ILE B 1 165 ? 16.781 6.316 3.59 1 89.75 165 ILE B O 1
ATOM 4252 N N . PHE B 1 166 ? 15.023 5.84 4.875 1 84 166 PHE B N 1
ATOM 4253 C CA . PHE B 1 166 ? 14.266 6.992 4.402 1 84 166 PHE B CA 1
ATOM 4254 C C . PHE B 1 166 ? 15.023 8.289 4.668 1 84 166 PHE B C 1
ATOM 4256 O O . PHE B 1 166 ? 15.195 9.109 3.764 1 84 166 PHE B O 1
ATOM 4263 N N . ASP B 1 167 ? 15.422 8.383 5.805 1 81.06 167 ASP B N 1
ATOM 4264 C CA . ASP B 1 167 ? 16.156 9.586 6.195 1 81.06 167 ASP B CA 1
ATOM 4265 C C . ASP B 1 167 ? 17.422 9.75 5.359 1 81.06 167 ASP B C 1
ATOM 4267 O O . ASP B 1 167 ? 17.766 10.867 4.957 1 81.06 167 ASP B O 1
ATOM 4271 N N . ALA B 1 168 ? 18.094 8.68 5.148 1 88.56 168 ALA B N 1
ATOM 4272 C CA . ALA B 1 168 ? 19.312 8.719 4.367 1 88.56 168 ALA B CA 1
ATOM 4273 C C . ALA B 1 168 ? 19.047 9.156 2.932 1 88.56 168 ALA B C 1
ATOM 4275 O O . ALA B 1 168 ? 19.844 9.891 2.342 1 88.56 168 ALA B O 1
ATOM 4276 N N . ILE B 1 169 ? 17.984 8.727 2.344 1 88.75 169 ILE B N 1
ATOM 4277 C CA . ILE B 1 169 ? 17.609 9.117 0.989 1 88.75 169 ILE B CA 1
ATOM 4278 C C . ILE B 1 169 ? 17.344 10.617 0.938 1 88.75 169 ILE B C 1
ATOM 4280 O O . ILE B 1 169 ? 17.906 11.32 0.09 1 88.75 169 ILE B O 1
ATOM 4284 N N . VAL B 1 170 ? 16.547 11.094 1.856 1 79.81 170 VAL B N 1
ATOM 4285 C CA . VAL B 1 170 ? 16.141 12.492 1.89 1 79.81 170 VAL B CA 1
ATOM 4286 C C . VAL B 1 170 ? 17.359 13.383 2.105 1 79.81 170 VAL B C 1
ATOM 4288 O O . VAL B 1 170 ? 17.484 14.438 1.48 1 79.81 170 VAL B O 1
ATOM 4291 N N . ASN B 1 171 ? 18.234 12.906 2.906 1 79.69 171 ASN B N 1
ATOM 4292 C CA . ASN B 1 171 ? 19.391 13.719 3.273 1 79.69 171 ASN B CA 1
ATOM 4293 C C . ASN B 1 171 ? 20.594 13.422 2.381 1 79.69 171 ASN B C 1
ATOM 4295 O O . ASN B 1 171 ? 21.688 13.969 2.588 1 79.69 171 ASN B O 1
ATOM 4299 N N . LYS B 1 172 ? 20.453 12.562 1.522 1 88.19 172 LYS B N 1
ATOM 4300 C CA . LYS B 1 172 ? 21.5 12.203 0.571 1 88.19 172 LYS B CA 1
ATOM 4301 C C . LYS B 1 172 ? 22.75 11.734 1.294 1 88.19 172 LYS B C 1
ATOM 4303 O O . LYS B 1 172 ? 23.844 12.25 1.044 1 88.19 172 LYS B O 1
ATOM 4308 N N . GLN B 1 173 ? 22.547 10.727 2.094 1 92.25 173 GLN B N 1
ATOM 4309 C CA . GLN B 1 173 ? 23.641 10.125 2.861 1 92.25 173 GLN B CA 1
ATOM 4310 C C . GLN B 1 173 ? 23.859 8.672 2.453 1 92.25 173 GLN B C 1
ATOM 4312 O O . GLN B 1 173 ? 22.906 7.938 2.188 1 92.25 173 GLN B O 1
ATOM 4317 N N . ALA B 1 174 ? 25.094 8.336 2.486 1 95.38 174 ALA B N 1
ATOM 4318 C CA . ALA B 1 174 ? 25.422 6.945 2.199 1 95.38 174 ALA B CA 1
ATOM 4319 C C . ALA B 1 174 ? 25.203 6.062 3.424 1 95.38 174 ALA B C 1
ATOM 4321 O O . ALA B 1 174 ? 25.234 6.547 4.559 1 95.38 174 ALA B O 1
ATOM 4322 N N . LEU B 1 175 ? 24.938 4.805 3.184 1 96.44 175 LEU B N 1
ATOM 4323 C CA . LEU B 1 175 ? 24.703 3.832 4.25 1 96.44 175 LEU B CA 1
ATOM 4324 C C . LEU B 1 175 ? 25.656 2.646 4.121 1 96.44 175 LEU B C 1
ATOM 4326 O O . LEU B 1 175 ? 25.969 2.215 3.008 1 96.44 175 LEU B O 1
ATOM 4330 N N . GLU B 1 176 ? 26.109 2.217 5.191 1 96.62 176 GLU B N 1
ATOM 4331 C CA . GLU B 1 176 ? 26.688 0.879 5.281 1 96.62 176 GLU B CA 1
ATOM 4332 C C . GLU B 1 176 ? 25.672 -0.132 5.777 1 96.62 176 GLU B C 1
ATOM 4334 O O . GLU B 1 176 ? 25.156 -0.01 6.895 1 96.62 176 GLU B O 1
ATOM 4339 N N . ILE B 1 177 ? 25.375 -1.096 4.934 1 95.38 177 ILE B N 1
ATOM 4340 C CA . ILE B 1 177 ? 24.375 -2.068 5.332 1 95.38 177 ILE B CA 1
ATOM 4341 C C . ILE B 1 177 ? 24.984 -3.463 5.391 1 95.38 177 ILE B C 1
ATOM 4343 O O . ILE B 1 177 ? 25.875 -3.787 4.602 1 95.38 177 ILE B O 1
ATOM 4347 N N . CYS B 1 178 ? 24.641 -4.195 6.375 1 96 178 CYS B N 1
ATOM 4348 C CA . CYS B 1 178 ? 24.891 -5.629 6.422 1 96 178 CYS B CA 1
ATOM 4349 C C . CYS B 1 178 ? 23.766 -6.41 5.758 1 96 178 CYS B C 1
ATOM 4351 O O . CYS B 1 178 ? 22.688 -6.547 6.328 1 96 178 CYS B O 1
ATOM 4353 N N . TYR B 1 179 ? 24.047 -6.883 4.543 1 94.31 179 TYR B N 1
ATOM 4354 C CA . TYR B 1 179 ? 23.016 -7.504 3.732 1 94.31 179 TYR B CA 1
ATOM 4355 C C . TYR B 1 179 ? 23.203 -9.016 3.658 1 94.31 179 TYR B C 1
ATOM 4357 O O . TYR B 1 179 ? 24.312 -9.492 3.439 1 94.31 179 TYR B O 1
ATOM 4365 N N . HIS B 1 180 ? 22.078 -9.75 3.83 1 91.62 180 HIS B N 1
ATOM 4366 C CA . HIS B 1 180 ? 22.094 -11.211 3.844 1 91.62 180 HIS B CA 1
ATOM 4367 C C . HIS B 1 180 ? 21.234 -11.781 2.729 1 91.62 180 HIS B C 1
ATOM 4369 O O . HIS B 1 180 ? 20.062 -12.125 2.957 1 91.62 180 HIS B O 1
ATOM 4375 N N . PRO B 1 181 ? 21.938 -11.969 1.558 1 87.25 181 PRO B N 1
ATOM 4376 C CA . PRO B 1 181 ? 21.156 -12.594 0.483 1 87.25 181 PRO B CA 1
ATOM 4377 C C . PRO B 1 181 ? 20.797 -14.047 0.792 1 87.25 181 PRO B C 1
ATOM 4379 O O . PRO B 1 181 ? 21.469 -14.703 1.585 1 87.25 181 PRO B O 1
ATOM 4382 N N . PHE B 1 182 ? 19.781 -14.516 0.222 1 81.94 182 PHE B N 1
ATOM 4383 C CA . PHE B 1 182 ? 19.344 -15.891 0.46 1 81.94 182 PHE B CA 1
ATOM 4384 C C . PHE B 1 182 ? 20.406 -16.875 -0.034 1 81.94 182 PHE B C 1
ATOM 4386 O O . PHE B 1 182 ? 20.859 -16.797 -1.178 1 81.94 182 PHE B O 1
ATOM 4393 N N . GLY B 1 183 ? 20.719 -17.781 0.792 1 80.19 183 GLY B N 1
ATOM 4394 C CA . GLY B 1 183 ? 21.641 -18.844 0.422 1 80.19 183 GLY B CA 1
ATOM 4395 C C . GLY B 1 183 ? 23.094 -18.406 0.452 1 80.19 183 GLY B C 1
ATOM 4396 O O . GLY B 1 183 ? 23.984 -19.172 0.069 1 80.19 183 GLY B O 1
ATOM 4397 N N . LYS B 1 184 ? 23.312 -17.156 0.757 1 85.81 184 LYS B N 1
ATOM 4398 C CA . LYS B 1 184 ? 24.672 -16.656 0.808 1 85.81 184 LYS B CA 1
ATOM 4399 C C . LYS B 1 184 ? 24.984 -16.031 2.166 1 85.81 184 LYS B C 1
ATOM 4401 O O . LYS B 1 184 ? 24.078 -15.828 2.979 1 85.81 184 LYS B O 1
ATOM 4406 N N . ASP B 1 185 ? 26.203 -15.789 2.363 1 90.62 185 ASP B N 1
ATOM 4407 C CA . ASP B 1 185 ? 26.625 -15.164 3.613 1 90.62 185 ASP B CA 1
ATOM 4408 C C . ASP B 1 185 ? 26.344 -13.664 3.594 1 90.62 185 ASP B C 1
ATOM 4410 O O . ASP B 1 185 ? 26.25 -13.055 2.523 1 90.62 185 ASP B O 1
ATOM 4414 N N . ALA B 1 186 ? 26.266 -13.18 4.781 1 93.19 186 ALA B N 1
ATOM 4415 C CA . ALA B 1 186 ? 26.047 -11.742 4.93 1 93.19 186 ALA B CA 1
ATOM 4416 C C . ALA B 1 186 ? 27.266 -10.953 4.469 1 93.19 186 ALA B C 1
ATOM 4418 O O . ALA B 1 186 ? 28.406 -11.406 4.645 1 93.19 186 ALA B O 1
ATOM 4419 N N . LYS B 1 187 ? 27.031 -9.82 3.873 1 93.81 187 LYS B N 1
ATOM 4420 C CA . LYS B 1 187 ? 28.109 -8.938 3.412 1 93.81 187 LYS B CA 1
ATOM 4421 C C . LYS B 1 187 ? 27.844 -7.496 3.82 1 93.81 187 LYS B C 1
ATOM 4423 O O . LYS B 1 187 ? 26.703 -7.059 3.881 1 93.81 187 LYS B O 1
ATOM 4428 N N . GLU B 1 188 ? 28.922 -6.859 4.059 1 94.19 188 GLU B N 1
ATOM 4429 C CA . GLU B 1 188 ? 28.844 -5.43 4.324 1 94.19 188 GLU B CA 1
ATOM 4430 C C . GLU B 1 188 ? 29 -4.617 3.043 1 94.19 188 GLU B C 1
ATOM 4432 O O . GLU B 1 188 ? 29.953 -4.805 2.297 1 94.19 188 GLU B O 1
ATOM 4437 N N . LEU B 1 189 ? 28.094 -3.744 2.832 1 93.81 189 LEU B N 1
ATOM 4438 C CA . LEU B 1 189 ? 28.062 -2.957 1.604 1 93.81 189 LEU B CA 1
ATOM 4439 C C . LEU B 1 189 ? 27.906 -1.474 1.913 1 93.81 189 LEU B C 1
ATOM 4441 O O . LEU B 1 189 ? 27.172 -1.104 2.844 1 93.81 189 LEU B O 1
ATOM 4445 N N . VAL B 1 190 ? 28.609 -0.703 1.148 1 95.5 190 VAL B N 1
ATOM 4446 C CA . VAL B 1 190 ? 28.359 0.735 1.166 1 95.5 190 VAL B CA 1
ATOM 4447 C C . VAL B 1 190 ? 27.438 1.115 0.011 1 95.5 190 VAL B C 1
ATOM 4449 O O . VAL B 1 190 ? 27.75 0.865 -1.153 1 95.5 190 VAL B O 1
ATOM 4452 N N . VAL B 1 191 ? 26.312 1.759 0.383 1 95.88 191 VAL B N 1
ATOM 4453 C CA . VAL B 1 191 ? 25.281 1.987 -0.618 1 95.88 191 VAL B CA 1
ATOM 4454 C C . VAL B 1 191 ? 24.844 3.451 -0.584 1 95.88 191 VAL B C 1
ATOM 4456 O O . VAL B 1 191 ? 24.703 4.039 0.491 1 95.88 191 VAL B O 1
ATOM 4459 N N . SER B 1 192 ? 24.75 4.02 -1.73 1 95.69 192 SER B N 1
ATOM 4460 C CA . SER B 1 192 ? 24.016 5.273 -1.882 1 95.69 192 SER B CA 1
ATOM 4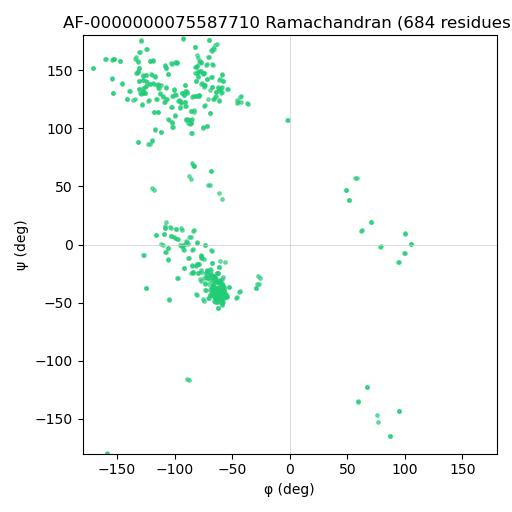461 C C . SER B 1 192 ? 22.531 5.016 -2.104 1 95.69 192 SER B C 1
ATOM 4463 O O . SER B 1 192 ? 22.125 4.547 -3.17 1 95.69 192 SER B O 1
ATOM 4465 N N . PRO B 1 193 ? 21.703 5.25 -1.062 1 95 193 PRO B N 1
ATOM 4466 C CA . PRO B 1 193 ? 20.281 4.973 -1.183 1 95 193 PRO B CA 1
ATOM 4467 C C . PRO B 1 193 ? 19.531 6.035 -1.991 1 95 193 PRO B C 1
ATOM 4469 O O . PRO B 1 193 ? 19.781 7.23 -1.822 1 95 193 PRO B O 1
ATOM 4472 N N . TYR B 1 194 ? 18.594 5.586 -2.865 1 92.81 194 TYR B N 1
ATOM 4473 C CA . TYR B 1 194 ? 17.953 6.543 -3.756 1 92.81 194 TYR B CA 1
ATOM 4474 C C . TYR B 1 194 ? 16.438 6.477 -3.611 1 92.81 194 TYR B C 1
ATOM 4476 O O . TYR B 1 194 ? 15.75 7.492 -3.762 1 92.81 194 TYR B O 1
ATOM 4484 N N . HIS B 1 195 ? 15.883 5.316 -3.426 1 92.69 195 HIS B N 1
ATOM 4485 C CA . HIS B 1 195 ? 14.445 5.148 -3.535 1 92.69 195 HIS B CA 1
ATOM 4486 C C . HIS B 1 195 ? 13.961 3.963 -2.707 1 92.69 195 HIS B C 1
ATOM 4488 O O . HIS B 1 195 ? 14.664 2.961 -2.58 1 92.69 195 HIS B O 1
ATOM 4494 N N . LEU B 1 196 ? 12.781 4.121 -2.102 1 90.38 196 LEU B N 1
ATOM 4495 C CA . LEU B 1 196 ? 12.078 3.025 -1.444 1 90.38 196 LEU B CA 1
ATOM 4496 C C . LEU B 1 196 ? 10.867 2.59 -2.258 1 90.38 196 LEU B C 1
ATOM 4498 O O . LEU B 1 196 ? 10.023 3.416 -2.611 1 90.38 196 LEU B O 1
ATOM 4502 N N . LYS B 1 197 ? 10.82 1.342 -2.566 1 90.88 197 LYS B N 1
ATOM 4503 C CA . LYS B 1 197 ? 9.719 0.81 -3.365 1 90.88 197 LYS B CA 1
ATOM 4504 C C . LYS B 1 197 ? 9.047 -0.362 -2.66 1 90.88 197 LYS B C 1
ATOM 4506 O O . LYS B 1 197 ? 9.719 -1.248 -2.131 1 90.88 197 LYS B O 1
ATOM 4511 N N . GLN B 1 198 ? 7.766 -0.25 -2.609 1 88.69 198 GLN B N 1
ATOM 4512 C CA . GLN B 1 198 ? 6.992 -1.354 -2.055 1 88.69 198 GLN B CA 1
ATOM 4513 C C . GLN B 1 198 ? 6.57 -2.334 -3.146 1 88.69 198 GLN B C 1
ATOM 4515 O O . GLN B 1 198 ? 6.164 -1.921 -4.234 1 88.69 198 GLN B O 1
ATOM 4520 N N . TYR B 1 199 ? 6.688 -3.633 -2.857 1 90.94 199 TYR B N 1
ATOM 4521 C CA . TYR B 1 199 ? 6.164 -4.656 -3.754 1 90.94 199 TYR B CA 1
ATOM 4522 C C . TYR B 1 199 ? 5.812 -5.926 -2.984 1 90.94 199 TYR B C 1
ATOM 4524 O O . TYR B 1 199 ? 6.621 -6.426 -2.197 1 90.94 199 TYR B O 1
ATOM 4532 N N . ASN B 1 200 ? 4.621 -6.328 -3.293 1 89.62 200 ASN B N 1
ATOM 4533 C CA . ASN B 1 200 ? 4.156 -7.582 -2.717 1 89.62 200 ASN B CA 1
ATOM 4534 C C . ASN B 1 200 ? 4.391 -7.629 -1.21 1 89.62 200 ASN B C 1
ATOM 4536 O O . ASN B 1 200 ? 4.984 -8.578 -0.698 1 89.62 200 ASN B O 1
ATOM 4540 N N . ASN B 1 201 ? 4.055 -6.613 -0.541 1 85.12 201 ASN B N 1
ATOM 4541 C CA . ASN B 1 201 ? 4.066 -6.484 0.912 1 85.12 201 ASN B CA 1
ATOM 4542 C C . ASN B 1 201 ? 5.488 -6.426 1.459 1 85.12 201 ASN B C 1
ATOM 4544 O O . ASN B 1 201 ? 5.719 -6.715 2.635 1 85.12 201 ASN B O 1
ATOM 4548 N N . ARG B 1 202 ? 6.453 -6.105 0.615 1 89.25 202 ARG B N 1
ATOM 4549 C CA . ARG B 1 202 ? 7.836 -5.879 1.011 1 89.25 202 ARG B CA 1
ATOM 4550 C C . ARG B 1 202 ? 8.297 -4.477 0.623 1 89.25 202 ARG B C 1
ATOM 4552 O O . ARG B 1 202 ? 7.66 -3.816 -0.203 1 89.25 202 ARG B O 1
ATOM 4559 N N . TRP B 1 203 ? 9.289 -4.121 1.343 1 88.44 203 TRP B N 1
ATOM 4560 C CA . TRP B 1 203 ? 9.938 -2.857 1.014 1 88.44 203 TRP B CA 1
ATOM 4561 C C . TRP B 1 203 ? 11.367 -3.096 0.529 1 88.44 203 TRP B C 1
ATOM 4563 O O . TRP B 1 203 ? 12.094 -3.916 1.096 1 88.44 203 TRP B O 1
ATOM 4573 N N . PHE B 1 204 ? 11.695 -2.354 -0.508 1 92.94 204 PHE B N 1
ATOM 4574 C CA . PHE B 1 204 ? 13.008 -2.49 -1.119 1 92.94 204 PHE B CA 1
ATOM 4575 C C . PHE B 1 204 ? 13.727 -1.145 -1.175 1 92.94 204 PHE B C 1
ATOM 4577 O O . PHE B 1 204 ? 13.117 -0.125 -1.502 1 92.94 204 PHE B O 1
ATOM 4584 N N . LEU B 1 205 ? 14.969 -1.184 -0.835 1 94.75 205 LEU B N 1
ATOM 4585 C CA . LEU B 1 205 ? 15.859 -0.046 -1.064 1 94.75 205 LEU B CA 1
ATOM 4586 C C . LEU B 1 205 ? 16.531 -0.146 -2.43 1 94.75 205 LEU B C 1
ATOM 4588 O O . LEU B 1 205 ? 17.188 -1.146 -2.732 1 94.75 205 LEU B O 1
ATOM 4592 N N . ILE B 1 206 ? 16.281 0.841 -3.277 1 95.75 206 ILE B N 1
ATOM 4593 C CA . ILE B 1 206 ? 17 0.955 -4.535 1 95.75 206 ILE B CA 1
ATOM 4594 C C . ILE B 1 206 ? 18.203 1.896 -4.363 1 95.75 206 ILE B C 1
ATOM 4596 O O . ILE B 1 206 ? 18.031 3.047 -3.947 1 95.75 206 ILE B O 1
ATOM 4600 N N . GLY B 1 207 ? 19.312 1.416 -4.625 1 95 207 GLY B N 1
ATOM 4601 C CA . GLY B 1 207 ? 20.5 2.227 -4.457 1 95 207 GLY B CA 1
ATOM 4602 C C . GLY B 1 207 ? 21.688 1.729 -5.273 1 95 207 GLY B C 1
ATOM 4603 O O . GLY B 1 207 ? 21.547 0.77 -6.039 1 95 207 GLY B O 1
ATOM 4604 N N . LYS B 1 208 ? 22.766 2.432 -5.141 1 94.5 208 LYS B N 1
ATOM 4605 C CA . LYS B 1 208 ? 24.016 2.105 -5.832 1 94.5 208 LYS B CA 1
ATOM 4606 C C . LYS B 1 208 ? 25.109 1.739 -4.84 1 94.5 208 LYS B C 1
ATOM 4608 O O . LYS B 1 208 ? 25.359 2.477 -3.883 1 94.5 208 LYS B O 1
ATOM 4613 N N . GLN B 1 209 ? 25.609 0.567 -5.129 1 92.88 209 GLN B N 1
ATOM 4614 C CA . GLN B 1 209 ? 26.766 0.159 -4.34 1 92.88 209 GLN B CA 1
ATOM 4615 C C . GLN B 1 209 ? 28.047 0.822 -4.848 1 92.88 209 GLN B C 1
ATOM 4617 O O . GLN B 1 209 ? 28.234 0.979 -6.059 1 92.88 209 GLN B O 1
ATOM 4622 N N . SER B 1 210 ? 28.938 1.156 -4.02 1 87.12 210 SER B N 1
ATOM 4623 C CA . SER B 1 210 ? 30.141 1.892 -4.367 1 87.12 210 SER B CA 1
ATOM 4624 C C . SER B 1 210 ? 31 1.108 -5.355 1 87.12 210 SER B C 1
ATOM 4626 O O . SER B 1 210 ? 31.641 1.693 -6.238 1 87.12 210 SER B O 1
ATOM 4628 N N . ASP B 1 211 ? 31.031 -0.157 -5.355 1 83 211 ASP B N 1
ATOM 4629 C CA . ASP B 1 211 ? 31.922 -0.954 -6.188 1 83 211 ASP B CA 1
ATOM 4630 C C . ASP B 1 211 ? 31.172 -1.55 -7.379 1 83 211 ASP B C 1
ATOM 4632 O O . ASP B 1 211 ? 31.672 -2.455 -8.047 1 83 211 ASP B O 1
ATOM 4636 N N . TYR B 1 212 ? 29.969 -1.009 -7.594 1 82.31 212 TYR B N 1
ATOM 4637 C CA . TYR B 1 212 ? 29.125 -1.542 -8.664 1 82.31 212 TYR B CA 1
ATOM 4638 C C . TYR B 1 212 ? 28.391 -0.424 -9.383 1 82.31 212 TYR B C 1
ATOM 4640 O O . TYR B 1 212 ? 27.797 0.454 -8.75 1 82.31 212 TYR B O 1
ATOM 4648 N N . ASP B 1 213 ? 28.484 -0.276 -10.664 1 79.69 213 ASP B N 1
ATOM 4649 C CA . ASP B 1 213 ? 27.906 0.829 -11.43 1 79.69 213 ASP B CA 1
ATOM 4650 C C . ASP B 1 213 ? 26.406 0.645 -11.625 1 79.69 213 ASP B C 1
ATOM 4652 O O . ASP B 1 213 ? 25.688 1.618 -11.836 1 79.69 213 ASP B O 1
ATOM 4656 N N . GLY B 1 214 ? 25.828 -0.423 -11.367 1 86.69 214 GLY B N 1
ATOM 4657 C CA . GLY B 1 214 ? 24.406 -0.604 -11.586 1 86.69 214 GLY B CA 1
ATOM 4658 C C . GLY B 1 214 ? 23.578 -0.408 -10.328 1 86.69 214 GLY B C 1
ATOM 4659 O O . GLY B 1 214 ? 24.125 -0.338 -9.227 1 86.69 214 GLY B O 1
ATOM 4660 N N . LEU B 1 215 ? 22.297 -0.094 -10.523 1 92.88 215 LEU B N 1
ATOM 4661 C CA . LEU B 1 215 ? 21.359 -0.026 -9.398 1 92.88 215 LEU B CA 1
ATOM 4662 C C . LEU B 1 215 ? 21.047 -1.42 -8.859 1 92.88 215 LEU B C 1
ATOM 4664 O O . LEU B 1 215 ? 21.031 -2.389 -9.625 1 92.88 215 LEU B O 1
ATOM 4668 N N . THR B 1 216 ? 20.938 -1.442 -7.625 1 92.5 216 THR B N 1
ATOM 4669 C CA . THR B 1 216 ? 20.594 -2.701 -6.977 1 92.5 216 THR B CA 1
ATOM 4670 C C . THR B 1 216 ? 19.391 -2.516 -6.059 1 92.5 216 THR B C 1
ATOM 4672 O O . THR B 1 216 ? 19.188 -1.438 -5.492 1 92.5 216 THR B O 1
ATOM 4675 N N . ASN B 1 217 ? 18.594 -3.547 -6.012 1 92.69 217 ASN B N 1
ATOM 4676 C CA . ASN B 1 217 ? 17.484 -3.551 -5.059 1 92.69 217 ASN B CA 1
ATOM 4677 C C . ASN B 1 217 ? 17.797 -4.398 -3.83 1 92.69 217 ASN B C 1
ATOM 4679 O O . ASN B 1 217 ? 18.281 -5.523 -3.957 1 92.69 217 ASN B O 1
ATOM 4683 N N . TYR B 1 218 ? 17.656 -3.879 -2.678 1 93.56 218 TYR B N 1
ATOM 4684 C CA . TYR B 1 218 ? 17.891 -4.559 -1.407 1 93.56 218 TYR B CA 1
ATOM 4685 C C . TYR B 1 218 ? 16.594 -4.711 -0.626 1 93.56 218 TYR B C 1
ATOM 4687 O O . TYR B 1 218 ? 15.984 -3.719 -0.214 1 93.56 218 TYR B O 1
ATOM 4695 N N . ALA B 1 219 ? 16.203 -5.984 -0.487 1 93.25 219 ALA B N 1
ATOM 4696 C CA . ALA B 1 219 ? 15.062 -6.211 0.391 1 93.25 219 ALA B CA 1
ATOM 4697 C C . ALA B 1 219 ? 15.391 -5.828 1.831 1 93.25 219 ALA B C 1
ATOM 4699 O O . ALA B 1 219 ? 16.375 -6.305 2.395 1 93.25 219 ALA B O 1
ATOM 4700 N N . ILE B 1 220 ? 14.586 -5.016 2.424 1 90.75 220 ILE B N 1
ATOM 4701 C CA . ILE B 1 220 ? 14.875 -4.512 3.764 1 90.75 220 ILE B CA 1
ATOM 4702 C C . ILE B 1 220 ? 14.82 -5.66 4.77 1 90.75 220 ILE B C 1
ATOM 4704 O O . ILE B 1 220 ? 15.555 -5.664 5.754 1 90.75 220 ILE B O 1
ATOM 4708 N N . ASP B 1 221 ? 14.008 -6.688 4.48 1 89.38 221 ASP B N 1
ATOM 4709 C CA . ASP B 1 221 ? 13.852 -7.824 5.383 1 89.38 221 ASP B CA 1
ATOM 4710 C C . ASP B 1 221 ? 15.094 -8.719 5.359 1 89.38 221 ASP B C 1
ATOM 4712 O O . ASP B 1 221 ? 15.164 -9.711 6.09 1 89.38 221 ASP B O 1
ATOM 4716 N N . ARG B 1 222 ? 16.062 -8.367 4.57 1 91.94 222 ARG B N 1
ATOM 4717 C CA . ARG B 1 222 ? 17.312 -9.133 4.516 1 91.94 222 ARG B CA 1
ATOM 4718 C C . ARG B 1 222 ? 18.484 -8.297 4.992 1 91.94 222 ARG B C 1
ATOM 4720 O O . ARG B 1 222 ? 19.641 -8.688 4.812 1 91.94 222 ARG B O 1
ATOM 4727 N N . ILE B 1 223 ? 18.219 -7.188 5.488 1 92.62 223 ILE B N 1
ATOM 4728 C CA . ILE B 1 223 ? 19.25 -6.336 6.086 1 92.62 223 ILE B CA 1
ATOM 4729 C C . ILE B 1 223 ? 19.391 -6.656 7.57 1 92.62 223 ILE B C 1
ATOM 4731 O O . ILE B 1 223 ? 18.391 -6.699 8.297 1 92.62 223 ILE B O 1
ATOM 4735 N N . ASP B 1 224 ? 20.562 -6.812 7.969 1 91.94 224 ASP B N 1
ATOM 4736 C CA . ASP B 1 224 ? 20.812 -7.199 9.352 1 91.94 224 ASP B CA 1
ATOM 4737 C C . ASP B 1 224 ? 21.344 -6.016 10.164 1 91.94 224 ASP B C 1
ATOM 4739 O O . ASP B 1 224 ? 21.406 -6.082 11.391 1 91.94 224 ASP B O 1
ATOM 4743 N N . GLY B 1 225 ? 21.734 -4.965 9.484 1 92.75 225 GLY B N 1
ATOM 4744 C CA . GLY B 1 225 ? 22.281 -3.793 10.156 1 92.75 225 GLY B CA 1
ATOM 4745 C C . GLY B 1 225 ? 22.469 -2.611 9.227 1 92.75 225 GLY B C 1
ATOM 4746 O O . GLY B 1 225 ? 22.719 -2.789 8.031 1 92.75 225 GLY B O 1
ATOM 4747 N N . ILE B 1 226 ? 22.391 -1.415 9.781 1 94.12 226 ILE B N 1
ATOM 4748 C CA . ILE B 1 226 ? 22.562 -0.19 9.008 1 94.12 226 ILE B CA 1
ATOM 4749 C C . ILE B 1 226 ? 23.391 0.811 9.805 1 94.12 226 ILE B C 1
ATOM 4751 O O . ILE B 1 226 ? 23.203 0.966 11.016 1 94.12 226 ILE B O 1
ATOM 4755 N N . LYS B 1 227 ? 24.297 1.33 9.172 1 93.56 227 LYS B N 1
ATOM 4756 C CA . LYS B 1 227 ? 25.109 2.424 9.711 1 93.56 227 LYS B CA 1
ATOM 4757 C C . LYS B 1 227 ? 25.141 3.605 8.742 1 93.56 227 LYS B C 1
ATOM 4759 O O . LYS B 1 227 ? 25.375 3.426 7.547 1 93.56 227 LYS B O 1
ATOM 4764 N N . ASP B 1 228 ? 24.906 4.758 9.227 1 91.62 228 ASP B N 1
ATOM 4765 C CA . ASP B 1 228 ? 24.969 5.969 8.422 1 91.62 228 ASP B CA 1
ATOM 4766 C C . ASP B 1 228 ? 26.422 6.414 8.227 1 91.62 228 ASP B C 1
ATOM 4768 O O . ASP B 1 228 ? 27.172 6.52 9.195 1 91.62 228 ASP B O 1
ATOM 4772 N N . LEU B 1 229 ? 26.781 6.641 7.023 1 90.56 229 LEU B N 1
ATOM 4773 C CA . LEU B 1 229 ? 28.156 7.023 6.73 1 90.56 229 LEU B CA 1
ATOM 4774 C C . LEU B 1 229 ? 28.25 8.508 6.387 1 90.56 229 LEU B C 1
ATOM 4776 O O . LEU B 1 229 ? 29.344 9.016 6.117 1 90.56 229 LEU B O 1
ATOM 4780 N N . GLY B 1 230 ? 27.266 9.117 6.34 1 84 230 GLY B N 1
ATOM 4781 C CA . GLY B 1 230 ? 27.266 10.547 6.043 1 84 230 GLY B CA 1
ATOM 4782 C C . GLY B 1 230 ? 27.219 10.844 4.555 1 84 230 GLY B C 1
ATOM 4783 O O . GLY B 1 230 ? 26.922 9.961 3.748 1 84 230 GLY B O 1
ATOM 4784 N N . ARG B 1 231 ? 27.531 12.109 4.129 1 81.69 231 ARG B N 1
ATOM 4785 C CA . ARG B 1 231 ? 27.297 12.602 2.775 1 81.69 231 ARG B CA 1
ATOM 4786 C C . ARG B 1 231 ? 28.531 12.383 1.892 1 81.69 231 ARG B C 1
ATOM 4788 O O . ARG B 1 231 ? 28.406 12.336 0.665 1 81.69 231 ARG B O 1
ATOM 4795 N N . LYS B 1 232 ? 29.594 12.219 2.494 1 79.75 232 LYS B N 1
ATOM 4796 C CA . LYS B 1 232 ? 30.844 12.203 1.736 1 79.75 232 LYS B CA 1
ATOM 4797 C C . LYS B 1 232 ? 30.891 11.023 0.768 1 79.75 232 LYS B C 1
ATOM 4799 O O . LYS B 1 232 ? 31.344 11.164 -0.367 1 79.75 232 LYS B O 1
ATOM 4804 N N . LYS B 1 233 ? 30.312 9.945 1.039 1 87.5 233 LYS B N 1
ATOM 4805 C CA . LYS B 1 233 ? 30.391 8.734 0.22 1 87.5 233 LYS B CA 1
ATOM 4806 C C . LYS B 1 233 ? 29.141 8.578 -0.639 1 87.5 233 LYS B C 1
ATOM 4808 O O . LYS B 1 233 ? 29.016 7.625 -1.414 1 87.5 233 LYS B O 1
ATOM 4813 N N . PHE B 1 234 ? 28.328 9.578 -0.592 1 91.81 234 PHE B N 1
ATOM 4814 C CA . PHE B 1 234 ? 27.078 9.5 -1.341 1 91.81 234 PHE B 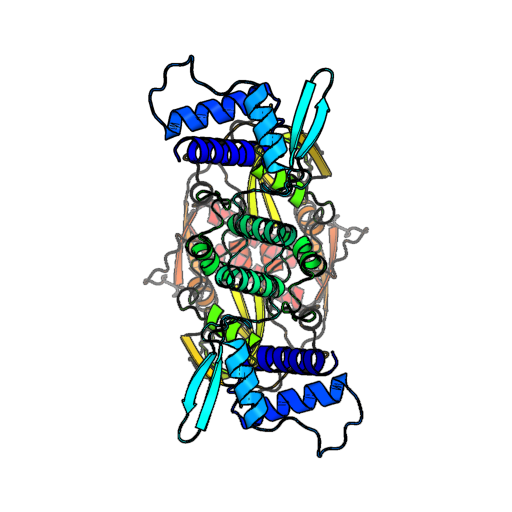CA 1
ATOM 4815 C C . PHE B 1 234 ? 27.297 9.859 -2.805 1 91.81 234 PHE B C 1
ATOM 4817 O O . PHE B 1 234 ? 27.906 10.891 -3.109 1 91.81 234 PHE B O 1
ATOM 4824 N N . GLU B 1 235 ? 26.859 9.008 -3.66 1 91.38 235 GLU B N 1
ATOM 4825 C CA . GLU B 1 235 ? 26.906 9.266 -5.098 1 91.38 235 GLU B CA 1
ATOM 4826 C C . GLU B 1 235 ? 25.547 9.672 -5.633 1 91.38 235 GLU B C 1
ATOM 4828 O O . GLU B 1 235 ? 24.609 8.859 -5.648 1 91.38 235 GLU B O 1
ATOM 4833 N N . PRO B 1 236 ? 25.422 10.836 -6.16 1 88.25 236 PRO B N 1
ATOM 4834 C CA . PRO B 1 236 ? 24.109 11.289 -6.645 1 88.25 236 PRO B CA 1
ATOM 4835 C C . PRO B 1 236 ? 23.703 10.625 -7.953 1 88.25 236 PRO B C 1
ATOM 4837 O O . PRO B 1 236 ? 24.562 10.258 -8.758 1 88.25 236 PRO B O 1
ATOM 4840 N N . LEU B 1 237 ? 22.438 10.469 -8.039 1 86 237 LEU B N 1
ATOM 4841 C CA . LEU B 1 237 ? 21.875 10.008 -9.297 1 86 237 LEU B CA 1
ATOM 4842 C C . LEU B 1 237 ? 21.812 11.141 -10.32 1 86 237 LEU B C 1
ATOM 4844 O O . LEU B 1 237 ? 21.812 12.312 -9.945 1 86 237 LEU B O 1
ATOM 4848 N N . ASP B 1 238 ? 21.797 10.617 -11.531 1 83.62 238 ASP B N 1
ATOM 4849 C CA . ASP B 1 238 ? 21.594 11.594 -12.602 1 83.62 238 ASP B CA 1
ATOM 4850 C C . ASP B 1 238 ? 20.281 12.344 -12.398 1 83.62 238 ASP B C 1
ATOM 4852 O O . ASP B 1 238 ? 19.266 11.758 -12 1 83.62 238 ASP B O 1
ATOM 4856 N N . GLU B 1 239 ? 20.266 13.602 -12.664 1 76.69 239 GLU B N 1
ATOM 4857 C CA . GLU B 1 239 ? 19.094 14.461 -12.461 1 76.69 239 GLU B CA 1
ATOM 4858 C C . GLU B 1 239 ? 17.922 14.016 -13.328 1 76.69 239 GLU B C 1
ATOM 4860 O O . GLU B 1 239 ? 16.766 14.25 -12.984 1 76.69 239 GLU B O 1
ATOM 4865 N N . ASN B 1 240 ? 18.234 13.367 -14.391 1 82.75 240 ASN B N 1
ATOM 4866 C CA . ASN B 1 240 ? 17.188 12.961 -15.336 1 82.75 240 ASN B CA 1
ATOM 4867 C C . ASN B 1 240 ? 16.781 11.5 -15.125 1 82.75 240 ASN B C 1
ATOM 4869 O O . ASN B 1 240 ? 16.109 10.914 -15.961 1 82.75 240 ASN B O 1
ATOM 4873 N N . PHE B 1 241 ? 17.234 11.008 -13.977 1 86.94 241 PHE B N 1
ATOM 4874 C CA . PHE B 1 241 ? 16.875 9.625 -13.711 1 86.94 241 PHE B CA 1
ATOM 4875 C C . PHE B 1 241 ? 15.492 9.539 -13.078 1 86.94 241 PHE B C 1
ATOM 4877 O O . PHE B 1 241 ? 15.211 10.234 -12.102 1 86.94 241 PHE B O 1
ATOM 4884 N N . TYR B 1 242 ? 14.602 8.695 -13.688 1 85.75 242 TYR B N 1
ATOM 4885 C CA . TYR B 1 242 ? 13.25 8.492 -13.172 1 85.75 242 TYR B CA 1
ATOM 4886 C C . TYR B 1 242 ? 13 7.023 -12.867 1 85.75 242 TYR B C 1
ATOM 4888 O O . TYR B 1 242 ? 13.117 6.168 -13.75 1 85.75 242 TYR B O 1
ATOM 4896 N N . PHE B 1 243 ? 12.625 6.758 -11.664 1 88.06 243 PHE B N 1
ATOM 4897 C CA . PHE B 1 243 ? 12.438 5.379 -11.227 1 88.06 243 PHE B CA 1
ATOM 4898 C C . PHE B 1 243 ? 11.234 4.754 -11.922 1 88.06 243 PHE B C 1
ATOM 4900 O O . PHE B 1 243 ? 11.195 3.539 -12.141 1 88.06 243 PHE B O 1
ATOM 4907 N N . ASP B 1 244 ? 10.234 5.543 -12.352 1 84.81 244 ASP B N 1
ATOM 4908 C CA . ASP B 1 244 ? 9.102 5.02 -13.109 1 84.81 244 ASP B CA 1
ATOM 4909 C C . ASP B 1 244 ? 9.57 4.402 -14.43 1 84.81 244 ASP B C 1
ATOM 4911 O O . ASP B 1 244 ? 9.047 3.371 -14.859 1 84.81 244 ASP B O 1
ATOM 4915 N N . GLU B 1 245 ? 10.523 5.039 -15 1 88.62 245 GLU B N 1
ATOM 4916 C CA . GLU B 1 245 ? 11.094 4.527 -16.25 1 88.62 245 GLU B CA 1
ATOM 4917 C C . GLU B 1 245 ? 11.953 3.291 -15.992 1 88.62 245 GLU B C 1
ATOM 4919 O O . GLU B 1 245 ? 11.922 2.338 -16.766 1 88.62 245 GLU B O 1
ATOM 4924 N N . TYR B 1 246 ? 12.68 3.346 -14.906 1 91.38 246 TYR B N 1
ATOM 4925 C CA . TYR B 1 246 ? 13.57 2.25 -14.539 1 91.38 246 TYR B CA 1
ATOM 4926 C C . TYR B 1 246 ? 12.789 0.954 -14.352 1 91.38 246 TYR B C 1
ATOM 4928 O O . TYR B 1 246 ? 13.258 -0.122 -14.727 1 91.38 246 TYR B O 1
ATOM 4936 N N . PHE B 1 247 ? 11.547 1.057 -13.852 1 93.19 247 PHE B N 1
ATOM 4937 C CA . PHE B 1 247 ? 10.758 -0.131 -13.555 1 93.19 247 PHE B CA 1
ATOM 4938 C C . PHE B 1 247 ? 9.703 -0.369 -14.633 1 93.19 247 PHE B C 1
ATOM 4940 O O . PHE B 1 247 ? 8.867 -1.26 -14.5 1 93.19 247 PHE B O 1
ATOM 4947 N N . GLU B 1 248 ? 9.656 0.297 -15.688 1 92.38 248 GLU B N 1
ATOM 4948 C CA . GLU B 1 248 ? 8.562 0.335 -16.656 1 92.38 248 GLU B CA 1
ATOM 4949 C C . GLU B 1 248 ? 8.383 -1.018 -17.344 1 92.38 248 GLU B C 1
ATOM 4951 O O . GLU B 1 248 ? 7.266 -1.402 -17.688 1 92.38 248 GLU B O 1
ATOM 4956 N N . ASP B 1 249 ? 9.469 -1.764 -17.422 1 95.94 249 ASP B N 1
ATOM 4957 C CA . ASP B 1 249 ? 9.414 -2.969 -18.25 1 95.94 249 ASP B CA 1
ATOM 4958 C C . ASP B 1 249 ? 9.398 -4.227 -17.375 1 95.94 249 ASP B C 1
ATOM 4960 O O . ASP B 1 249 ? 9.688 -5.324 -17.859 1 95.94 249 ASP B O 1
ATOM 4964 N N . VAL B 1 250 ? 9.156 -4.035 -16.125 1 95.69 250 VAL B N 1
ATOM 4965 C CA . VAL B 1 250 ? 9.203 -5.227 -15.289 1 95.69 250 VAL B CA 1
ATOM 4966 C C . VAL B 1 250 ? 7.953 -5.297 -14.414 1 95.69 250 VAL B C 1
ATOM 4968 O O . VAL B 1 250 ? 7.297 -4.277 -14.18 1 95.69 250 VAL B O 1
ATOM 4971 N N . ILE B 1 251 ? 7.594 -6.465 -14.094 1 94.69 251 ILE B N 1
ATOM 4972 C CA . ILE B 1 251 ? 6.688 -6.727 -12.984 1 94.69 251 ILE B CA 1
ATOM 4973 C C . ILE B 1 251 ? 7.488 -6.941 -11.703 1 94.69 251 ILE B C 1
ATOM 4975 O O . ILE B 1 251 ? 8.398 -7.777 -11.656 1 94.69 251 ILE B O 1
ATOM 4979 N N . GLY B 1 252 ? 7.16 -6.102 -10.727 1 93.94 252 GLY B N 1
ATOM 4980 C CA . GLY B 1 252 ? 7.906 -6.215 -9.484 1 93.94 252 GLY B CA 1
ATOM 4981 C C . GLY B 1 252 ? 9.086 -5.262 -9.406 1 93.94 252 GLY B C 1
ATOM 4982 O O . GLY B 1 252 ? 8.977 -4.098 -9.797 1 93.94 252 GLY B O 1
ATOM 4983 N N . VAL B 1 253 ? 10.203 -5.727 -8.805 1 93.62 253 VAL B N 1
ATOM 4984 C CA . VAL B 1 253 ? 11.281 -4.801 -8.477 1 93.62 253 VAL B CA 1
ATOM 4985 C C . VAL B 1 253 ? 12.602 -5.316 -9.055 1 93.62 253 VAL B C 1
ATOM 4987 O O . VAL B 1 253 ? 13.602 -4.598 -9.062 1 93.62 253 VAL B O 1
ATOM 4990 N N . SER B 1 254 ? 12.609 -6.547 -9.578 1 93.44 254 SER B N 1
ATOM 4991 C CA . SER B 1 254 ? 13.844 -7.133 -10.094 1 93.44 254 SER B CA 1
ATOM 4992 C C . SER B 1 254 ? 14.086 -6.727 -11.539 1 93.44 254 SER B C 1
ATOM 4994 O O . SER B 1 254 ? 13.438 -7.246 -12.453 1 93.44 254 SER B O 1
ATOM 4996 N N . VAL B 1 255 ? 15.023 -5.879 -11.734 1 92.69 255 VAL B N 1
ATOM 4997 C CA . VAL B 1 255 ? 15.352 -5.41 -13.078 1 92.69 255 VAL B CA 1
ATOM 4998 C C . VAL B 1 255 ? 16.641 -6.07 -13.555 1 92.69 255 VAL B C 1
ATOM 5000 O O . VAL B 1 255 ? 17.719 -5.781 -13.039 1 92.69 255 VAL B O 1
ATOM 5003 N N . GLU B 1 256 ? 16.484 -6.949 -14.445 1 88.56 256 GLU B N 1
ATOM 5004 C CA . GLU B 1 256 ? 17.641 -7.625 -15.031 1 88.56 256 GLU B CA 1
ATOM 5005 C C . GLU B 1 256 ? 18.031 -6.992 -16.359 1 88.56 256 GLU B C 1
ATOM 5007 O O . GLU B 1 256 ? 17.234 -6.293 -16.984 1 88.56 256 GLU B O 1
ATOM 5012 N N . ASP B 1 257 ? 19.297 -7.227 -16.641 1 90.06 257 ASP B N 1
ATOM 5013 C CA . ASP B 1 257 ? 19.781 -6.688 -17.906 1 90.06 257 ASP B CA 1
ATOM 5014 C C . ASP B 1 257 ? 19.453 -7.621 -19.062 1 90.06 257 ASP B C 1
ATOM 5016 O O . ASP B 1 257 ? 20.359 -8.219 -19.656 1 90.06 257 ASP B O 1
ATOM 5020 N N . ILE B 1 258 ? 18.266 -7.785 -19.391 1 94.19 258 ILE B N 1
ATOM 5021 C CA . ILE B 1 258 ? 17.766 -8.586 -20.5 1 94.19 258 ILE B CA 1
ATOM 5022 C C . ILE B 1 258 ? 16.766 -7.766 -21.328 1 94.19 258 ILE B C 1
ATOM 5024 O O . ILE B 1 258 ? 16.359 -6.684 -20.906 1 94.19 258 ILE B O 1
ATOM 5028 N N . LEU B 1 259 ? 16.484 -8.227 -22.422 1 94.75 259 LEU B N 1
ATOM 5029 C CA . LEU B 1 259 ? 15.602 -7.488 -23.328 1 94.75 259 LEU B CA 1
ATOM 5030 C C . LEU B 1 259 ? 14.133 -7.723 -22.969 1 94.75 259 LEU B C 1
ATOM 5032 O O . LEU B 1 259 ? 13.797 -8.734 -22.359 1 94.75 259 LEU B O 1
ATOM 5036 N N . VAL B 1 260 ? 13.391 -6.762 -23.297 1 97.19 260 VAL B N 1
ATOM 5037 C CA . VAL B 1 260 ? 11.938 -6.883 -23.156 1 97.19 260 VAL B CA 1
ATOM 5038 C C . VAL B 1 260 ? 11.406 -7.926 -24.141 1 97.19 260 VAL B C 1
ATOM 5040 O O . VAL B 1 260 ? 11.82 -7.961 -25.297 1 97.19 260 VAL B O 1
ATOM 5043 N N . ASP B 1 261 ? 10.539 -8.758 -23.625 1 97.19 261 ASP B N 1
ATOM 5044 C CA . ASP B 1 261 ? 9.914 -9.789 -24.438 1 97.19 261 ASP B CA 1
ATOM 5045 C C . ASP B 1 261 ? 8.445 -9.461 -24.703 1 97.19 261 ASP B C 1
ATOM 5047 O O . ASP B 1 261 ? 7.82 -8.727 -23.938 1 97.19 261 ASP B O 1
ATOM 5051 N N . ASN B 1 262 ? 7.977 -9.977 -25.797 1 98.06 262 ASN B N 1
ATOM 5052 C CA . ASN B 1 262 ? 6.539 -10.016 -26.047 1 98.06 262 ASN B CA 1
ATOM 5053 C C . ASN B 1 262 ? 5.902 -11.273 -25.469 1 98.06 262 ASN B C 1
ATOM 5055 O O . ASN B 1 262 ? 6.027 -12.359 -26.031 1 98.06 262 ASN B O 1
ATOM 5059 N N . VAL B 1 263 ? 5.195 -11.125 -24.438 1 98.5 263 VAL B N 1
ATOM 5060 C CA . VAL B 1 263 ? 4.578 -12.258 -23.75 1 98.5 263 VAL B CA 1
ATOM 5061 C C . VAL B 1 263 ? 3.141 -12.43 -24.234 1 98.5 263 VAL B C 1
ATOM 5063 O O . VAL B 1 263 ? 2.344 -11.492 -24.188 1 98.5 263 VAL B O 1
ATOM 5066 N N . VAL B 1 264 ? 2.855 -13.602 -24.719 1 98.5 264 VAL B N 1
ATOM 5067 C CA . VAL B 1 264 ? 1.503 -13.922 -25.172 1 98.5 264 VAL B CA 1
ATOM 5068 C C . VAL B 1 264 ? 0.895 -14.977 -24.234 1 98.5 264 VAL B C 1
ATOM 5070 O O . VAL B 1 264 ? 1.5 -16.016 -24 1 98.5 264 VAL B O 1
ATOM 5073 N N . ILE B 1 265 ? -0.303 -14.695 -23.766 1 98.12 265 ILE B N 1
ATOM 5074 C CA . ILE B 1 265 ? -0.989 -15.555 -22.812 1 98.12 265 ILE B CA 1
ATOM 5075 C C . ILE B 1 265 ? -2.385 -15.898 -23.328 1 98.12 265 ILE B C 1
ATOM 5077 O O . ILE B 1 265 ? -3.104 -15.016 -23.812 1 98.12 265 ILE B O 1
ATOM 5081 N N . TYR B 1 266 ? -2.684 -17.188 -23.297 1 98.44 266 TYR B N 1
ATOM 5082 C CA . TYR B 1 266 ? -4.07 -17.609 -23.469 1 98.44 266 TYR B CA 1
ATOM 5083 C C . TYR B 1 266 ? -4.766 -17.781 -22.125 1 98.44 266 TYR B C 1
ATOM 5085 O O . TYR B 1 266 ? -4.227 -18.438 -21.219 1 98.44 266 TYR B O 1
ATOM 5093 N N . ALA B 1 267 ? -5.941 -17.188 -21.969 1 97.88 267 ALA B N 1
ATOM 5094 C CA . ALA B 1 267 ? -6.668 -17.234 -20.703 1 97.88 267 ALA B CA 1
ATOM 5095 C C . ALA B 1 267 ? -8.102 -17.719 -20.922 1 97.88 267 ALA B C 1
ATOM 5097 O O . ALA B 1 267 ? -8.75 -17.375 -21.906 1 97.88 267 ALA B O 1
ATOM 5098 N N . ASN B 1 268 ? -8.609 -18.547 -19.969 1 96.56 268 ASN B N 1
ATOM 5099 C CA . ASN B 1 268 ? -10.047 -18.812 -20 1 96.56 268 ASN B CA 1
ATOM 5100 C C . ASN B 1 268 ? -10.859 -17.594 -19.594 1 96.56 268 ASN B C 1
ATOM 5102 O O . ASN B 1 268 ? -10.289 -16.547 -19.25 1 96.56 268 ASN B O 1
ATOM 5106 N N . GLU B 1 269 ? -12.125 -17.688 -19.656 1 94.06 269 GLU B N 1
ATOM 5107 C CA . GLU B 1 269 ? -12.992 -16.531 -19.469 1 94.06 269 GLU B CA 1
ATOM 5108 C C . GLU B 1 269 ? -12.859 -15.977 -18.062 1 94.06 269 GLU B C 1
ATOM 5110 O O . GLU B 1 269 ? -12.812 -14.758 -17.859 1 94.06 269 GLU B O 1
ATOM 5115 N N . LYS B 1 270 ? -12.797 -16.828 -17.141 1 92.81 270 LYS B N 1
ATOM 5116 C CA . LYS B 1 270 ? -12.703 -16.406 -15.742 1 92.81 270 LYS B CA 1
ATOM 5117 C C . LYS B 1 270 ? -11.43 -15.609 -15.492 1 92.81 270 LYS B C 1
ATOM 5119 O O . LYS B 1 270 ? -11.477 -14.484 -14.992 1 92.81 270 LYS B O 1
ATOM 5124 N N . ALA B 1 271 ? -10.312 -16.188 -15.844 1 95.12 271 ALA B N 1
ATOM 5125 C CA . ALA B 1 271 ? -9.031 -15.523 -15.656 1 95.12 271 ALA B CA 1
ATOM 5126 C C . ALA B 1 271 ? -8.969 -14.219 -16.453 1 95.12 271 ALA B C 1
ATOM 5128 O O . ALA B 1 271 ? -8.438 -13.219 -15.977 1 95.12 271 ALA B O 1
ATOM 5129 N N . PHE B 1 272 ? -9.516 -14.273 -17.625 1 95 272 PHE B N 1
ATOM 5130 C CA . PHE B 1 272 ? -9.508 -13.094 -18.484 1 95 272 PHE B CA 1
ATOM 5131 C C . PHE B 1 272 ? -10.227 -11.93 -17.797 1 95 272 PHE B C 1
ATOM 5133 O O . PHE B 1 272 ? -9.75 -10.797 -17.828 1 95 272 PHE B O 1
ATOM 5140 N N . ASN B 1 273 ? -11.352 -12.18 -17.281 1 91.06 273 ASN B N 1
ATOM 5141 C CA . ASN B 1 273 ? -12.117 -11.133 -16.609 1 91.06 273 ASN B CA 1
ATOM 5142 C C . ASN B 1 273 ? -11.328 -10.508 -15.469 1 91.06 273 ASN B C 1
ATOM 5144 O O . ASN B 1 273 ? -11.344 -9.281 -15.297 1 91.06 273 ASN B O 1
ATOM 5148 N N . TYR B 1 274 ? -10.617 -11.359 -14.734 1 90.56 274 TYR B N 1
ATOM 5149 C CA . TYR B 1 274 ? -9.805 -10.883 -13.625 1 90.56 274 TYR B CA 1
ATOM 5150 C C . TYR B 1 274 ? -8.641 -10.039 -14.133 1 90.56 274 TYR B C 1
ATOM 5152 O O . TYR B 1 274 ? -8.352 -8.977 -13.578 1 90.56 274 TYR B O 1
ATOM 5160 N N . ILE B 1 275 ? -8.039 -10.484 -15.195 1 93.25 275 ILE B N 1
ATOM 5161 C CA . ILE B 1 275 ? -6.863 -9.812 -15.734 1 93.25 275 ILE B CA 1
ATOM 5162 C C . ILE B 1 275 ? -7.277 -8.516 -16.422 1 93.25 275 ILE B C 1
ATOM 5164 O O . ILE B 1 275 ? -6.559 -7.516 -16.359 1 93.25 275 ILE B O 1
ATOM 5168 N N . TYR B 1 276 ? -8.438 -8.57 -16.984 1 90.5 276 TYR B N 1
ATOM 5169 C CA . TYR B 1 276 ? -8.938 -7.406 -17.703 1 90.5 276 TYR B CA 1
ATOM 5170 C C . TYR B 1 276 ? -9.195 -6.246 -16.75 1 90.5 276 TYR B C 1
ATOM 5172 O O . TYR B 1 276 ? -8.883 -5.098 -17.062 1 90.5 276 TYR B O 1
ATOM 5180 N N . THR B 1 277 ? -9.773 -6.527 -15.625 1 87.69 277 THR B N 1
ATOM 5181 C CA . THR B 1 277 ? -10.133 -5.484 -14.672 1 87.69 277 THR B CA 1
ATOM 5182 C C . THR B 1 277 ? -8.914 -5.043 -13.859 1 87.69 277 THR B C 1
ATOM 5184 O O . THR B 1 277 ? -8.875 -3.92 -13.352 1 87.69 277 THR B O 1
ATOM 5187 N N . LYS B 1 278 ? -7.957 -5.957 -13.773 1 90.75 278 LYS B N 1
ATOM 5188 C CA . LYS B 1 278 ? -6.688 -5.672 -13.109 1 90.75 278 LYS B CA 1
ATOM 5189 C C . LYS B 1 278 ? -5.504 -6.098 -13.977 1 90.75 278 LYS B C 1
ATOM 5191 O O . LYS B 1 278 ? -4.941 -7.176 -13.773 1 90.75 278 LYS B O 1
ATOM 5196 N N . PRO B 1 279 ? -5.121 -5.207 -14.773 1 92.81 279 PRO B N 1
ATOM 5197 C CA . PRO B 1 279 ? -4.043 -5.578 -15.695 1 92.81 279 PRO B CA 1
ATOM 5198 C C . PRO B 1 279 ? -2.777 -6.031 -14.969 1 92.81 279 PRO B C 1
ATOM 5200 O O . PRO B 1 279 ? -2.438 -5.488 -13.914 1 92.81 279 PRO B O 1
ATOM 5203 N N . LEU B 1 280 ? -2.098 -6.992 -15.602 1 94.94 280 LEU B N 1
ATOM 5204 C CA . LEU B 1 280 ? -0.87 -7.551 -15.047 1 94.94 280 LEU B CA 1
ATOM 5205 C C . LEU B 1 280 ? 0.272 -6.543 -15.133 1 94.94 280 LEU B C 1
ATOM 5207 O O . LEU B 1 280 ? 1.194 -6.574 -14.312 1 94.94 280 LEU B O 1
ATOM 5211 N N . HIS B 1 281 ? 0.2 -5.723 -16.078 1 94.31 281 HIS B N 1
ATOM 5212 C CA . HIS B 1 281 ? 1.216 -4.73 -16.422 1 94.31 281 HIS B CA 1
ATOM 5213 C C . HIS B 1 281 ? 0.629 -3.613 -17.266 1 94.31 281 HIS B C 1
ATOM 5215 O O . HIS B 1 281 ? -0.403 -3.797 -17.922 1 94.31 281 HIS B O 1
ATOM 5221 N N . GLU B 1 282 ? 1.262 -2.539 -17.297 1 90.38 282 GLU B N 1
ATOM 5222 C CA . GLU B 1 282 ? 0.751 -1.387 -18.031 1 90.38 282 GLU B CA 1
ATOM 5223 C C . GLU B 1 282 ? 0.789 -1.636 -19.547 1 90.38 282 GLU B C 1
ATOM 5225 O O . GLU B 1 282 ? -0.011 -1.07 -20.281 1 90.38 282 GLU B O 1
ATOM 5230 N N . SER B 1 283 ? 1.624 -2.459 -20.016 1 94.88 283 SER B N 1
ATOM 5231 C CA . SER B 1 283 ? 1.766 -2.746 -21.438 1 94.88 283 SER B CA 1
ATOM 5232 C C . SER B 1 283 ? 0.699 -3.729 -21.906 1 94.88 283 SER B C 1
ATOM 5234 O O . SER B 1 283 ? 0.671 -4.102 -23.094 1 94.88 283 SER B O 1
ATOM 5236 N N . GLN B 1 284 ? -0.155 -4.129 -21.031 1 96 284 GLN B N 1
ATOM 5237 C CA . GLN B 1 284 ? -1.127 -5.18 -21.328 1 96 284 GLN B CA 1
ATOM 5238 C C . GLN B 1 284 ? -2.059 -4.762 -22.453 1 96 284 GLN B C 1
ATOM 5240 O O . GLN B 1 284 ? -2.551 -3.633 -22.484 1 96 284 GLN B O 1
ATOM 5245 N N . VAL B 1 285 ? -2.248 -5.695 -23.344 1 95.12 285 VAL B N 1
ATOM 5246 C CA . VAL B 1 285 ? -3.24 -5.539 -24.406 1 95.12 285 VAL B CA 1
ATOM 5247 C C . VAL B 1 285 ? -4.152 -6.762 -24.438 1 95.12 285 VAL B C 1
ATOM 5249 O O . VAL B 1 285 ? -3.68 -7.895 -24.547 1 95.12 285 VAL B O 1
ATOM 5252 N N . ALA B 1 286 ? -5.422 -6.523 -24.25 1 93.75 286 ALA B N 1
ATOM 5253 C CA . ALA B 1 286 ? -6.418 -7.57 -24.484 1 93.75 286 ALA B CA 1
ATOM 5254 C C . ALA B 1 286 ? -6.832 -7.617 -25.953 1 93.75 286 ALA B C 1
ATOM 5256 O O . ALA B 1 286 ? -7.516 -6.715 -26.438 1 93.75 286 ALA B O 1
ATOM 5257 N N . ARG B 1 287 ? -6.508 -8.672 -26.547 1 91.25 287 ARG B N 1
ATOM 5258 C CA . ARG B 1 287 ? -6.793 -8.758 -27.969 1 91.25 287 ARG B CA 1
ATOM 5259 C C . ARG B 1 287 ? -8.266 -9.039 -28.219 1 91.25 287 ARG B C 1
ATOM 5261 O O . ARG B 1 287 ? -8.914 -9.742 -27.438 1 91.25 287 ARG B O 1
ATOM 5268 N N . SER B 1 288 ? -8.68 -8.523 -29.312 1 90.94 288 SER B N 1
ATOM 5269 C CA . SER B 1 288 ? -10.078 -8.742 -29.672 1 90.94 288 SER B CA 1
ATOM 5270 C C . SER B 1 288 ? -10.289 -10.148 -30.234 1 90.94 288 SER B C 1
ATOM 5272 O O . SER B 1 288 ? -11.344 -10.75 -30.016 1 90.94 288 SER B O 1
ATOM 5274 N N . GLU B 1 289 ? -9.211 -10.609 -30.844 1 92.88 289 GLU B N 1
ATOM 5275 C CA . GLU B 1 289 ? -9.297 -11.945 -31.422 1 92.88 289 GLU B CA 1
ATOM 5276 C C . GLU B 1 289 ? -9.117 -13.023 -30.344 1 92.88 289 GLU B C 1
ATOM 5278 O O . GLU B 1 289 ? -8.492 -12.781 -29.312 1 92.88 289 GLU B O 1
ATOM 5283 N N . ARG B 1 290 ? -9.727 -14.062 -30.578 1 95.06 290 ARG B N 1
ATOM 5284 C CA . ARG B 1 290 ? -9.586 -15.219 -29.703 1 95.06 290 ARG B CA 1
ATOM 5285 C C . ARG B 1 290 ? -8.672 -16.281 -30.328 1 95.06 290 ARG B C 1
ATOM 5287 O O . ARG B 1 290 ? -8.445 -16.266 -31.531 1 95.06 290 ARG B O 1
ATOM 5294 N N . ALA B 1 291 ? -8.109 -17.078 -29.5 1 95.44 291 ALA B N 1
ATOM 5295 C CA . ALA B 1 291 ? -7.34 -18.219 -29.984 1 95.44 291 ALA B CA 1
ATOM 5296 C C . ALA B 1 291 ? -8.242 -19.234 -30.672 1 95.44 291 ALA B C 1
ATOM 5298 O O . ALA B 1 291 ? -9.469 -19.156 -30.578 1 95.44 291 ALA B O 1
ATOM 5299 N N . GLU B 1 292 ? -7.656 -20.203 -31.344 1 92.75 292 GLU B N 1
ATOM 5300 C CA . GLU B 1 292 ? -8.406 -21.203 -32.094 1 92.75 292 GLU B CA 1
ATOM 5301 C C . GLU B 1 292 ? -9.297 -22.031 -31.156 1 92.75 292 GLU B C 1
ATOM 5303 O O . GLU B 1 292 ? -10.391 -22.438 -31.547 1 92.75 292 GLU B O 1
ATOM 5308 N N . ASP B 1 293 ? -8.836 -22.203 -29.969 1 93.62 293 ASP B N 1
ATOM 5309 C CA . ASP B 1 293 ? -9.586 -23.016 -29.016 1 93.62 293 ASP B CA 1
ATOM 5310 C C . ASP B 1 293 ? -10.578 -22.172 -28.234 1 93.62 293 ASP B C 1
ATOM 5312 O O . ASP B 1 293 ? -11.195 -22.656 -27.281 1 93.62 293 ASP B O 1
ATOM 5316 N N . GLY B 1 294 ? -10.695 -20.906 -28.484 1 94.94 294 GLY B N 1
ATOM 5317 C CA . GLY B 1 294 ? -11.711 -20.047 -27.891 1 94.94 294 GLY B CA 1
ATOM 5318 C C . GLY B 1 294 ? -11.188 -19.219 -26.719 1 94.94 294 GLY B C 1
ATOM 5319 O O . GLY B 1 294 ? -11.883 -18.344 -26.219 1 94.94 294 GLY B O 1
ATOM 5320 N N . ARG B 1 295 ? -10.023 -19.5 -26.359 1 96.31 295 ARG B N 1
ATOM 5321 C CA . ARG B 1 295 ? -9.469 -18.766 -25.219 1 96.31 295 ARG B CA 1
ATOM 5322 C C . ARG B 1 295 ? -9.125 -17.328 -25.578 1 96.31 295 ARG B C 1
ATOM 5324 O O . ARG B 1 295 ? -8.938 -17.016 -26.766 1 96.31 295 ARG B O 1
ATOM 5331 N N . ARG B 1 296 ? -9.133 -16.453 -24.547 1 97.62 296 ARG B N 1
ATOM 5332 C CA . ARG B 1 296 ? -8.805 -15.039 -24.75 1 97.62 296 ARG B CA 1
ATOM 5333 C C . ARG B 1 296 ? -7.297 -14.828 -24.812 1 97.62 296 ARG B C 1
ATOM 5335 O O . ARG B 1 296 ? -6.535 -15.57 -24.188 1 97.62 296 ARG B O 1
ATOM 5342 N N . ILE B 1 297 ? -6.918 -13.836 -25.625 1 98.25 297 ILE B N 1
ATOM 5343 C CA . ILE B 1 297 ? -5.492 -13.602 -25.812 1 98.25 297 ILE B CA 1
ATOM 5344 C C . ILE B 1 297 ? -5.09 -12.297 -25.141 1 98.25 297 ILE B C 1
ATOM 5346 O O . ILE B 1 297 ? -5.711 -11.25 -25.375 1 98.25 297 ILE B O 1
ATOM 5350 N N . ILE B 1 298 ? -4.098 -12.375 -24.328 1 97.88 298 ILE B N 1
ATOM 5351 C CA . ILE B 1 298 ? -3.508 -11.219 -23.656 1 97.88 298 ILE B CA 1
ATOM 5352 C C . ILE B 1 298 ? -2.025 -11.117 -24.016 1 97.88 298 ILE B C 1
ATOM 5354 O O . ILE B 1 298 ? -1.32 -12.125 -24.047 1 97.88 298 ILE B O 1
ATOM 5358 N N . THR B 1 299 ? -1.586 -9.906 -24.266 1 98.12 299 THR B N 1
ATOM 5359 C CA . THR B 1 299 ? -0.168 -9.719 -24.547 1 98.12 299 THR B CA 1
ATOM 5360 C C . THR B 1 299 ? 0.441 -8.688 -23.609 1 98.12 299 THR B C 1
ATOM 5362 O O . THR B 1 299 ? -0.234 -7.742 -23.188 1 98.12 299 THR B O 1
ATOM 5365 N N . LEU B 1 300 ? 1.681 -8.914 -23.266 1 97.81 300 LEU B N 1
ATOM 5366 C CA . LEU B 1 300 ? 2.473 -8.016 -22.422 1 97.81 300 LEU B CA 1
ATOM 5367 C C . LEU B 1 300 ? 3.838 -7.758 -23.047 1 97.81 300 LEU B C 1
ATOM 5369 O O . LEU B 1 300 ? 4.387 -8.625 -23.734 1 97.81 300 LEU B O 1
ATOM 5373 N N . LYS B 1 301 ? 4.355 -6.617 -22.812 1 98.12 301 LYS B N 1
ATOM 5374 C CA . LYS B 1 301 ? 5.75 -6.289 -23.109 1 98.12 301 LYS B CA 1
ATOM 5375 C C . LYS B 1 301 ? 6.543 -6.082 -21.828 1 98.12 301 LYS B C 1
ATOM 5377 O O . LYS B 1 301 ? 6.578 -4.977 -21.281 1 98.12 301 LYS B O 1
ATOM 5382 N N . VAL B 1 302 ? 7.227 -7.125 -21.406 1 98.12 302 VAL B N 1
ATOM 5383 C CA . VAL B 1 302 ? 7.918 -7.074 -20.125 1 98.12 302 VAL B CA 1
ATOM 5384 C C . VAL B 1 302 ? 9.188 -7.918 -20.188 1 98.12 302 VAL B C 1
ATOM 5386 O O . VAL B 1 302 ? 9.328 -8.773 -21.062 1 98.12 302 VAL B O 1
ATOM 5389 N N . LYS B 1 303 ? 10.141 -7.598 -19.281 1 97.62 303 LYS B N 1
ATOM 5390 C CA . LYS B 1 303 ? 11.305 -8.453 -19.078 1 97.62 303 LYS B CA 1
ATOM 5391 C C . LYS B 1 303 ? 10.945 -9.711 -18.297 1 97.62 303 LYS B C 1
ATOM 5393 O O . LYS B 1 303 ? 10.148 -9.656 -17.359 1 97.62 303 LYS B O 1
ATOM 5398 N N . ASP B 1 304 ? 11.477 -10.875 -18.734 1 97.12 304 ASP B N 1
ATOM 5399 C CA . ASP B 1 304 ? 11.258 -12.141 -18.031 1 97.12 304 ASP B CA 1
ATOM 5400 C C . ASP B 1 304 ? 12.023 -12.195 -16.719 1 97.12 304 ASP B C 1
ATOM 5402 O O . ASP B 1 304 ? 13.242 -12.391 -16.703 1 97.12 304 ASP B O 1
ATOM 5406 N N . ASN B 1 305 ? 11.352 -11.992 -15.641 1 95.5 305 ASN B N 1
ATOM 5407 C CA . ASN B 1 305 ? 11.969 -12.07 -14.32 1 95.5 305 ASN B CA 1
ATOM 5408 C C . ASN B 1 305 ? 11.164 -12.969 -13.383 1 95.5 305 ASN B C 1
ATOM 5410 O O . ASN B 1 305 ? 10.148 -13.531 -13.781 1 95.5 305 ASN B O 1
ATOM 5414 N N . TYR B 1 306 ? 11.656 -13.172 -12.234 1 93.75 306 TYR B N 1
ATOM 5415 C CA . TYR B 1 306 ? 11.07 -14.102 -11.273 1 93.75 306 TYR B CA 1
ATOM 5416 C C . TYR B 1 306 ? 9.648 -13.688 -10.906 1 93.75 306 TYR B C 1
ATOM 5418 O O . TYR B 1 306 ? 8.758 -14.531 -10.789 1 93.75 306 TYR B O 1
ATOM 5426 N N . GLU B 1 307 ? 9.445 -12.398 -10.703 1 95.81 307 GLU B N 1
ATOM 5427 C CA . GLU B 1 307 ? 8.133 -11.906 -10.289 1 95.81 307 GLU B CA 1
ATOM 5428 C C . GLU B 1 307 ? 7.082 -12.148 -11.359 1 95.81 307 GLU B C 1
ATOM 5430 O O . GLU B 1 307 ? 5.938 -12.492 -11.055 1 95.81 307 GLU B O 1
ATOM 5435 N N . LEU B 1 308 ? 7.477 -11.961 -12.609 1 97.38 308 LEU B N 1
ATOM 5436 C CA . LEU B 1 308 ? 6.559 -12.281 -13.695 1 97.38 308 LEU B CA 1
ATOM 5437 C C . LEU B 1 308 ? 6.145 -13.75 -13.648 1 97.38 308 LEU B C 1
ATOM 5439 O O . LEU B 1 308 ? 4.953 -14.062 -13.703 1 97.38 308 LEU B O 1
ATOM 5443 N N . ARG B 1 309 ? 7.113 -14.617 -13.523 1 97.5 309 ARG B N 1
ATOM 5444 C CA . ARG B 1 309 ? 6.848 -16.062 -13.531 1 97.5 309 ARG B CA 1
ATOM 5445 C C . ARG B 1 309 ? 5.957 -16.453 -12.359 1 97.5 309 ARG B C 1
ATOM 5447 O O . ARG B 1 309 ? 5.035 -17.25 -12.516 1 97.5 309 ARG B O 1
ATOM 5454 N N . ALA B 1 310 ? 6.25 -15.898 -11.219 1 96.81 310 ALA B N 1
ATOM 5455 C CA . ALA B 1 310 ? 5.438 -16.172 -10.039 1 96.81 310 ALA B CA 1
ATOM 5456 C C . ALA B 1 310 ? 3.996 -15.711 -10.242 1 96.81 310 ALA B C 1
ATOM 5458 O O . ALA B 1 310 ? 3.055 -16.422 -9.875 1 96.81 310 ALA B O 1
ATOM 5459 N N . LEU B 1 311 ? 3.861 -14.555 -10.789 1 96.94 311 LEU B N 1
ATOM 5460 C CA . LEU B 1 311 ? 2.541 -14.008 -11.07 1 96.94 311 LEU B CA 1
ATOM 5461 C C . LEU B 1 311 ? 1.766 -14.914 -12.023 1 96.94 311 LEU B C 1
ATOM 5463 O O . LEU B 1 311 ? 0.597 -15.219 -11.773 1 96.94 311 LEU B O 1
ATOM 5467 N N . LEU B 1 312 ? 2.42 -15.344 -13.078 1 98 312 LEU B N 1
ATOM 5468 C CA . LEU B 1 312 ? 1.777 -16.219 -14.055 1 98 312 LEU B CA 1
ATOM 5469 C C . LEU B 1 312 ? 1.403 -17.547 -13.438 1 98 312 LEU B C 1
ATOM 5471 O O . LEU B 1 312 ? 0.319 -18.078 -13.695 1 98 312 LEU B O 1
ATOM 5475 N N . ARG B 1 313 ? 2.234 -18.094 -12.578 1 97.38 313 ARG B N 1
ATOM 5476 C CA . ARG B 1 313 ? 1.956 -19.359 -11.898 1 97.38 313 ARG B CA 1
ATOM 5477 C C . ARG B 1 313 ? 0.717 -19.25 -11.023 1 97.38 313 ARG B C 1
ATOM 5479 O O . ARG B 1 313 ? -0.014 -20.219 -10.836 1 97.38 313 ARG B O 1
ATOM 5486 N N . SER B 1 314 ? 0.502 -18.094 -10.477 1 97.12 314 SER B N 1
ATOM 5487 C CA . SER B 1 314 ? -0.583 -17.891 -9.523 1 97.12 314 SER B CA 1
ATOM 5488 C C . SER B 1 314 ? -1.939 -18.172 -10.164 1 97.12 314 SER B C 1
ATOM 5490 O O . SER B 1 314 ? -2.924 -18.406 -9.461 1 97.12 314 SER B O 1
ATOM 5492 N N . PHE B 1 315 ? -1.988 -18.156 -11.461 1 97.25 315 PHE B N 1
ATOM 5493 C CA . PHE B 1 315 ? -3.248 -18.359 -12.164 1 97.25 315 PHE B CA 1
ATOM 5494 C C . PHE B 1 315 ? -3.492 -19.859 -12.398 1 97.25 315 PHE B C 1
ATOM 5496 O O . PHE B 1 315 ? -4.598 -20.25 -12.766 1 97.25 315 PHE B O 1
ATOM 5503 N N . GLY B 1 316 ? -2.473 -20.641 -12.172 1 96.44 316 GLY B N 1
ATOM 5504 C CA . GLY B 1 316 ? -2.615 -22.078 -12.375 1 96.44 316 GLY B CA 1
ATOM 5505 C C . GLY B 1 316 ? -2.998 -22.438 -13.797 1 96.44 316 GLY B C 1
ATOM 5506 O O . GLY B 1 316 ? -2.414 -21.922 -14.758 1 96.44 316 GLY B O 1
ATOM 5507 N N . SER B 1 317 ? -3.971 -23.375 -13.875 1 97.06 317 SER B N 1
ATOM 5508 C CA . SER B 1 317 ? -4.352 -23.906 -15.18 1 97.06 317 SER B CA 1
ATOM 5509 C C . SER B 1 317 ? -5.352 -23 -15.883 1 97.06 317 SER B C 1
ATOM 5511 O O . SER B 1 317 ? -5.922 -23.375 -16.906 1 97.06 317 SER B O 1
ATOM 5513 N N . GLN B 1 318 ? -5.539 -21.812 -15.383 1 97.12 318 GLN B N 1
ATOM 5514 C CA . GLN B 1 318 ? -6.492 -20.891 -15.984 1 97.12 318 GLN B CA 1
ATOM 5515 C C . GLN B 1 318 ? -5.855 -20.125 -17.141 1 97.12 318 GLN B C 1
ATOM 5517 O O . GLN B 1 318 ? -6.559 -19.5 -17.938 1 97.12 318 GLN B O 1
ATOM 5522 N N . ILE B 1 319 ? -4.531 -20.125 -17.156 1 97.94 319 ILE B N 1
ATOM 5523 C CA . ILE B 1 319 ? -3.848 -19.438 -18.25 1 97.94 319 ILE B CA 1
ATOM 5524 C C . ILE B 1 319 ? -2.744 -20.328 -18.812 1 97.94 319 ILE B C 1
ATOM 5526 O O . ILE B 1 319 ? -2.32 -21.281 -18.172 1 97.94 319 ILE B O 1
ATOM 5530 N N . GLU B 1 320 ? -2.283 -20.031 -20.047 1 98.31 320 GLU B N 1
ATOM 5531 C CA . GLU B 1 320 ? -1.176 -20.703 -20.719 1 98.31 320 GLU B CA 1
ATOM 5532 C C . GLU B 1 320 ? -0.252 -19.688 -21.391 1 98.31 320 GLU B C 1
ATOM 5534 O O . GLU B 1 320 ? -0.709 -18.828 -22.156 1 98.31 320 GLU B O 1
ATOM 5539 N N . VAL B 1 321 ? 0.976 -19.781 -21.031 1 98.5 321 VAL B N 1
ATOM 5540 C CA . VAL B 1 321 ? 1.957 -18.922 -21.703 1 98.5 321 VAL B CA 1
ATOM 5541 C C . VAL B 1 321 ? 2.309 -19.531 -23.078 1 98.5 321 VAL B C 1
ATOM 5543 O O . VAL B 1 321 ? 2.723 -20.688 -23.156 1 98.5 321 VAL B O 1
ATOM 5546 N N . ILE B 1 322 ? 2.207 -18.734 -24.078 1 98.06 322 ILE B N 1
ATOM 5547 C CA . ILE B 1 322 ? 2.422 -19.203 -25.453 1 98.06 322 ILE B CA 1
ATOM 5548 C C . ILE B 1 322 ? 3.777 -18.719 -25.953 1 98.06 322 ILE B C 1
ATOM 5550 O O . ILE B 1 322 ? 4.523 -19.469 -26.578 1 98.06 322 ILE B O 1
ATOM 5554 N N . GLU B 1 323 ? 4.031 -17.391 -25.734 1 97.56 323 GLU B N 1
ATOM 5555 C CA . GLU B 1 323 ? 5.281 -16.734 -26.125 1 97.56 323 GLU B CA 1
ATOM 5556 C C . GLU B 1 323 ? 5.84 -15.906 -24.969 1 97.56 323 GLU B C 1
ATOM 5558 O O . GLU B 1 323 ? 5.09 -15.445 -24.094 1 97.56 323 GLU B O 1
ATOM 5563 N N . PRO B 1 324 ? 7.168 -15.664 -25.016 1 97.88 324 PRO B N 1
ATOM 5564 C CA . PRO B 1 324 ? 8.211 -16.234 -25.875 1 97.88 324 PRO B CA 1
ATOM 5565 C C . PRO B 1 324 ? 8.477 -17.703 -25.578 1 97.88 324 PRO B C 1
ATOM 5567 O O . PRO B 1 324 ? 8.086 -18.203 -24.516 1 97.88 324 PRO B O 1
ATOM 5570 N N . ALA B 1 325 ? 9.203 -18.422 -26.438 1 97.19 325 ALA B N 1
ATOM 5571 C CA . ALA B 1 325 ? 9.453 -19.859 -26.328 1 97.19 325 ALA B CA 1
ATOM 5572 C C . ALA B 1 325 ? 10.227 -20.188 -25.047 1 97.19 325 ALA B C 1
ATOM 5574 O O . ALA B 1 325 ? 9.992 -21.219 -24.406 1 97.19 325 ALA B O 1
ATOM 5575 N N . SER B 1 326 ? 11.109 -19.359 -24.703 1 96.88 326 SER B N 1
ATOM 5576 C CA . SER B 1 326 ? 11.93 -19.578 -23.516 1 96.88 326 SER B CA 1
ATOM 5577 C C . SER B 1 326 ? 11.078 -19.562 -22.25 1 96.88 326 SER B C 1
ATOM 5579 O O . SER B 1 326 ? 11.219 -20.422 -21.391 1 96.88 326 SER B O 1
ATOM 5581 N N . LEU B 1 327 ? 10.219 -18.609 -22.141 1 97.56 327 LEU B N 1
ATOM 5582 C CA . LEU B 1 327 ? 9.336 -18.5 -20.984 1 97.56 327 LEU B CA 1
ATOM 5583 C C . LEU B 1 327 ? 8.344 -19.672 -20.953 1 97.56 327 LEU B C 1
ATOM 5585 O O . LEU B 1 327 ? 8.078 -20.234 -19.891 1 97.56 327 LEU B O 1
ATOM 5589 N N . ARG B 1 328 ? 7.812 -19.953 -22.109 1 98.12 328 ARG B N 1
ATOM 5590 C CA . ARG B 1 328 ? 6.895 -21.078 -22.188 1 98.12 328 ARG B CA 1
ATOM 5591 C C . ARG B 1 328 ? 7.562 -22.359 -21.703 1 98.12 328 ARG B C 1
ATOM 5593 O O . ARG B 1 328 ? 6.953 -23.141 -20.984 1 98.12 328 ARG B O 1
ATOM 5600 N N . LYS B 1 329 ? 8.766 -22.578 -22.156 1 97.38 329 LYS B N 1
ATOM 5601 C CA . LYS B 1 329 ? 9.516 -23.766 -21.734 1 97.38 329 LYS B CA 1
ATOM 5602 C C . LYS B 1 329 ? 9.688 -23.812 -20.219 1 97.38 329 LYS B C 1
ATOM 5604 O O . LYS B 1 329 ? 9.508 -24.859 -19.609 1 97.38 329 LYS B O 1
ATOM 5609 N N . GLU B 1 330 ? 10.055 -22.688 -19.656 1 96.75 330 GLU B N 1
ATOM 5610 C CA . GLU B 1 330 ? 10.234 -22.594 -18.219 1 96.75 330 GLU B CA 1
ATOM 5611 C C . GLU B 1 330 ? 8.938 -22.922 -17.469 1 96.75 330 GLU B C 1
ATOM 5613 O O . GLU B 1 330 ? 8.953 -23.656 -16.484 1 96.75 330 GLU B O 1
ATOM 5618 N N . MET B 1 331 ? 7.879 -22.391 -17.953 1 97.56 331 MET B N 1
ATOM 5619 C CA . MET B 1 331 ? 6.578 -22.625 -17.328 1 97.56 331 MET B CA 1
ATOM 5620 C C . MET B 1 331 ? 6.188 -24.094 -17.438 1 97.56 331 MET B C 1
ATOM 5622 O O . MET B 1 331 ? 5.652 -24.672 -16.484 1 97.56 331 MET B O 1
ATOM 5626 N N . LYS B 1 332 ? 6.461 -24.656 -18.578 1 97.62 332 LYS B N 1
ATOM 5627 C CA . LYS B 1 332 ? 6.152 -26.062 -18.781 1 97.62 332 LYS B CA 1
ATOM 5628 C C . LYS B 1 332 ? 6.969 -26.953 -17.859 1 97.62 332 LYS B C 1
ATOM 5630 O O . LYS B 1 332 ? 6.43 -27.875 -17.234 1 97.62 332 LYS B O 1
ATOM 5635 N N . GLU B 1 333 ? 8.234 -26.703 -17.812 1 97.31 333 GLU B N 1
ATOM 5636 C CA . GLU B 1 333 ? 9.109 -27.484 -16.938 1 97.31 333 GLU B CA 1
ATOM 5637 C C . GLU B 1 333 ? 8.656 -27.438 -15.492 1 97.31 333 GLU B C 1
ATOM 5639 O O . GLU B 1 333 ? 8.648 -28.438 -14.789 1 97.31 333 GLU B O 1
ATOM 5644 N N . ASP B 1 334 ? 8.289 -26.266 -15.094 1 96.88 334 ASP B N 1
ATOM 5645 C CA . ASP B 1 334 ? 7.801 -26.094 -13.727 1 96.88 334 ASP B CA 1
ATOM 5646 C C . ASP B 1 334 ? 6.484 -26.844 -13.516 1 96.88 334 ASP B C 1
ATOM 5648 O O . ASP B 1 334 ? 6.281 -27.469 -12.469 1 96.88 334 ASP B O 1
ATOM 5652 N N . ALA B 1 335 ? 5.559 -26.75 -14.445 1 96.75 335 ALA B N 1
ATOM 5653 C CA . ALA B 1 335 ? 4.27 -27.438 -14.367 1 96.75 335 ALA B CA 1
ATOM 5654 C C . ALA B 1 335 ? 4.453 -28.953 -14.273 1 96.75 335 ALA B C 1
ATOM 5656 O O . ALA B 1 335 ? 3.781 -29.609 -13.484 1 96.75 335 ALA B O 1
ATOM 5657 N N . ASP B 1 336 ? 5.336 -29.469 -15.078 1 96.94 336 ASP B N 1
ATOM 5658 C CA . ASP B 1 336 ? 5.625 -30.906 -15.07 1 96.94 336 ASP B CA 1
ATOM 5659 C C . ASP B 1 336 ? 6.199 -31.344 -13.727 1 96.94 336 ASP B C 1
ATOM 5661 O O . ASP B 1 336 ? 5.801 -32.375 -13.18 1 96.94 336 ASP B O 1
ATOM 5665 N N . ALA B 1 337 ? 7.141 -30.578 -13.266 1 96.62 337 ALA B N 1
ATOM 5666 C CA . ALA B 1 337 ? 7.738 -30.875 -11.969 1 96.62 337 ALA B CA 1
ATOM 5667 C C . ALA B 1 337 ? 6.691 -30.844 -10.867 1 96.62 337 ALA B C 1
ATOM 5669 O O . ALA B 1 337 ? 6.715 -31.688 -9.961 1 96.62 337 ALA B O 1
ATOM 5670 N N . LEU B 1 338 ? 5.816 -29.906 -10.953 1 96 338 LEU B N 1
ATOM 5671 C CA . LEU B 1 338 ? 4.766 -29.766 -9.953 1 96 338 LEU B CA 1
ATOM 5672 C C . LEU B 1 338 ? 3.811 -30.953 -9.984 1 96 338 LEU B C 1
ATOM 5674 O O . LEU B 1 338 ? 3.438 -31.484 -8.938 1 96 338 LEU B O 1
ATOM 5678 N N . SER B 1 339 ? 3.365 -31.281 -11.148 1 96.38 339 SER B N 1
ATOM 5679 C CA . SER B 1 339 ? 2.48 -32.438 -11.305 1 96.38 339 SER B CA 1
ATOM 5680 C C . SER B 1 339 ? 3.117 -33.688 -10.75 1 96.38 339 SER B C 1
ATOM 5682 O O . SER B 1 339 ? 2.459 -34.469 -10.062 1 96.38 339 SER B O 1
ATOM 5684 N N . LYS B 1 340 ? 4.348 -33.875 -11.016 1 95.44 340 LYS B N 1
ATOM 5685 C CA . LYS B 1 340 ? 5.078 -35.031 -10.523 1 95.44 340 LYS B CA 1
ATOM 5686 C C . LYS B 1 340 ? 5.168 -35.031 -9 1 95.44 340 LYS B C 1
ATOM 5688 O O . LYS B 1 340 ? 5.055 -36.094 -8.359 1 95.44 340 LYS B O 1
ATOM 5693 N N . MET B 1 341 ? 5.402 -33.875 -8.453 1 94.88 341 MET B N 1
ATOM 5694 C CA . MET B 1 341 ? 5.535 -33.688 -7.012 1 94.88 341 MET B CA 1
ATOM 5695 C C . MET B 1 341 ? 4.289 -34.156 -6.281 1 94.88 341 MET B C 1
ATOM 5697 O O . MET B 1 341 ? 4.383 -34.781 -5.223 1 94.88 341 MET B O 1
ATOM 5701 N N . TYR B 1 342 ? 3.131 -33.906 -6.797 1 94.06 342 TYR B N 1
ATOM 5702 C CA . TYR B 1 342 ? 1.874 -34.281 -6.156 1 94.06 342 TYR B CA 1
ATOM 5703 C C . TYR B 1 342 ? 1.507 -35.75 -6.48 1 94.06 342 TYR B C 1
ATOM 5705 O O . TYR B 1 342 ? 0.617 -36.312 -5.852 1 94.06 342 TYR B O 1
ATOM 5713 N N . GLY B 1 343 ? 1.985 -36.281 -7.523 1 86.62 343 GLY B N 1
ATOM 5714 C CA . GLY B 1 343 ? 1.728 -37.656 -7.906 1 86.62 343 GLY B CA 1
ATOM 5715 C C . GLY B 1 343 ? 2.434 -38.656 -7.02 1 86.62 343 GLY B C 1
ATOM 5716 O O . GLY B 1 343 ? 2.039 -39.844 -6.961 1 86.62 343 GLY B O 1
ATOM 5717 N N . ASP B 1 344 ? 3.451 -38.344 -6.352 1 72.12 344 ASP B N 1
ATOM 5718 C CA . ASP B 1 344 ? 4.191 -39.219 -5.457 1 72.12 344 ASP B CA 1
ATOM 5719 C C . ASP B 1 344 ? 3.562 -39.25 -4.066 1 72.12 344 ASP B C 1
ATOM 5721 O O . ASP B 1 344 ? 3.504 -40.281 -3.422 1 72.12 344 ASP B O 1
#

pLDDT: mean 82.58, std 14.91, range [32.75, 98.5]

Sequence (688 aa):
MATNKNAQIRYQALDRCLGNWSRRYYIEDLIDACNEALYLYNGQGKKEDGVKKRQVQDDLKFMESEEGYRMMIDAIRDGHRKYYRYHHRNDSISERPFNQEEQNIVSDALMLLKRFEGVPQFDWLTDIDKKLYSTSQLGKDVRSVVSFQHNPYLKGMDKDYYKQIFDAIVNKQALEICYHPFGKDAKELVVSPYHLKQYNNRWFLIGKQSDYDGLTNYAIDRIDGIKDLGRKKFEPLDENFYFDEYFEDVIGVSVEDILVDNVVIYANEKAFNYIYTKPLHESQVARSERAEDGRRIITLKVKDNYELRALLRSFGSQIEVIEPASLRKEMKEDADALSKMYGDMATNKNAQIRYQALDRCLGNWSRRYYIEDLIDACNEALYLYNGQGKKEDGVKKRQVQDDLKFMESEEGYRMMIDAIRDGHRKYYRYHHRNDSISERPFNQEEQNIVSDALMLLKRFEGVPQFDWLTDIDKKLYSTSQLGKDVRSVVSFQHNPYLKGMDKDYYKQIFDAIVNKQALEICYHPFGKDAKELVVSPYHLKQYNNRWFLIGKQSDYDGLTNYAIDRIDGIKDLGRKKFEPLDENFYFDEYFEDVIGVSVEDILVDNVVIYANEKAFNYIYTKPLHESQVARSERAEDGRRIITLKVKDNYELRALLRSFGSQIEVIEPASLRKEMKEDADALSKMYGD

Organism: NCBI:txid702438

Nearest PDB structures (foldseek):
  6sj9-assembly1_A  TM=3.023E-01  e=1.609E-10  Paenarthrobacter aurescens
  9c5g-assembly1_A  TM=3.971E-01  e=4.690E-08  Rhizobium leguminosarum
  7qfz-assembly4_G  TM=4.323E-01  e=5.357E-06  Escherichia fergusonii ATCC 35469
  7qfz-assembly1_A  TM=3.900E-01  e=2.922E-06  Escherichia fergusonii ATCC 35469
  7qfz-assembly4_H  TM=3.953E-01  e=7.456E-06  Escherichia fergusonii ATCC 35469

Secondary structure (DSSP, 8-state):
-HHHHHHHHHHHHHHHHHH-TTS-EEHHHHHHHHHHHHHHHH-S--GGGS--HHHHHHHHHHHHSTTTT---EEEEEETTEEEEEESSTT--SS-----HHHHHHHHHHHHHHHTEE--GGGHHHHTHHHH--S-TTS-TT----EE----TT-TTGGGTHHHHHHHHHHTT-EEEEEE--TTS--EEEEEEEEEEEEETTEEEEEEEETT-SSEEEEEGGGEEEEEEEESTTPPPPPTT--HHHHTTT-SSS---SS-EEEEEEEE-HHHHHHHHHS-SSTT-EEEEEEPTTS-EEEEEEEE--HHHHHHHHTTGGGEEEEESHHHHHHHHHHHHHHHHHHH-/-HHHHHHHHHHHHHHHHHH-TTS-EEHHHHHHHHHHHHHHHH-S--GGGS--HHHHHHHHHHHHSTTTT---EEEEEETTEEEEEESSTT--SS-----HHHHHHHHHHHHHHHTEE--GGGHHHHTHHHH--S-TTS-TT----EE----TT-TTGGGTHHHHHHHHHHTT-EEEEEE--TTS--EEEEEEEEEEEEETTEEEEEEEETT-SSEEEEEGGGEEEEEEEESTTPPPPPTT--HHHHTTT-SSS---SS-EEEEEEEE-HHHHHHHHHS-SSTT-EEEEEEPTTS-EEEEEEEE--HHHHHHHHTTGGGEEEEESHHHHHHHHHHHHHHHHHHH-